Protein AF-0000000067795977 (afdb_homodimer)

InterPro domains:
  IPR000182 GNAT domain [PF13302] (12-158)
  IPR000182 GNAT domain [PS51186] (13-180)
  IPR016181 Acyl-CoA N-acyltransferase [SSF55729] (6-165)
  IPR051531 N-acetyltransferase [PTHR43792] (3-170)

Sequence (384 aa):
MTDIQPQIITDRLIIRPTNIDDYDDCCKLMGDADVMKYIGGEIVDPEHVWLKILHRKGHWDYFGYGCFTIRDKVTNEFYGEIGISHFKRPIAAPYSPQFVEASWTMAPSAQGKGIGKEALYGLVEWDEKHNITKSDWLAIIEPPNKRSSGLAQKVGFELVAENKKWNDITINLWVRKNPNKNKFESAAVAKLMTDIQPQIITDRLIIRPTNIDDYDDCCKLMGDADVMKYIGGEIVDPEHVWLKILHRKGHWDYFGYGCFTIRDKVTNEFYGEIGISHFKRPIAAPYSPQFVEASWTMAPSAQGKGIGKEALYGLVEWDEKHNITKSDWLAIIEPPNKRSSGLAQKVGFELVAENKKWNDITINLWVRKNPNKNKFESAAVAKL

pLDDT: mean 91.5, std 14.58, range [31.0, 98.88]

Organism: Yarrowia lipolytica (strain CLIB 122 / E 150) (NCBI:txid284591)

Structure (mmCIF, N/CA/C/O backbone):
data_AF-0000000067795977-model_v1
#
loop_
_entity.id
_entity.type
_entity.pdbx_description
1 polymer YALI0F11605p
#
loop_
_atom_site.group_PDB
_atom_site.id
_atom_site.type_symbol
_atom_site.label_atom_id
_atom_site.label_alt_id
_atom_site.label_comp_id
_atom_site.label_asym_id
_atom_site.label_entity_id
_atom_site.label_seq_id
_atom_site.pdbx_PDB_ins_code
_atom_site.Cartn_x
_atom_site.Cartn_y
_atom_site.Cartn_z
_atom_site.occupancy
_atom_site.B_iso_or_equiv
_atom_site.auth_seq_id
_atom_site.auth_comp_id
_atom_site.auth_asym_id
_atom_site.auth_atom_id
_atom_site.pdbx_PDB_model_num
ATOM 1 N N . MET A 1 1 ? -3.967 8.703 -20.688 1 31.08 1 MET A N 1
ATOM 2 C CA . MET A 1 1 ? -3.795 7.488 -21.484 1 31.08 1 MET A CA 1
ATOM 3 C C . MET A 1 1 ? -4.434 6.289 -20.781 1 31.08 1 MET A C 1
ATOM 5 O O . MET A 1 1 ? -4.168 6.039 -19.609 1 31.08 1 MET A O 1
ATOM 9 N N . THR A 1 2 ? -5.531 6 -21.078 1 39.94 2 THR A N 1
ATOM 10 C CA . THR A 1 2 ? -6.305 4.859 -20.594 1 39.94 2 THR A CA 1
ATOM 11 C C . THR A 1 2 ? -5.426 3.615 -20.5 1 39.94 2 THR A C 1
ATOM 13 O O . THR A 1 2 ? -5.102 2.994 -21.5 1 39.94 2 THR A O 1
ATOM 16 N N . ASP A 1 3 ? -4.293 3.68 -19.844 1 50.47 3 ASP A N 1
ATOM 17 C CA . ASP A 1 3 ? -3.258 2.66 -19.984 1 50.47 3 ASP A CA 1
ATOM 18 C C . ASP A 1 3 ? -3.855 1.257 -19.906 1 50.47 3 ASP A C 1
ATOM 20 O O . ASP A 1 3 ? -4.496 0.904 -18.906 1 50.47 3 ASP A O 1
ATOM 24 N N . ILE A 1 4 ? -4.207 0.842 -21.031 1 57 4 ILE A N 1
ATOM 25 C CA . ILE A 1 4 ? -4.727 -0.508 -21.219 1 57 4 ILE A CA 1
ATOM 26 C C . ILE A 1 4 ? -3.926 -1.489 -20.359 1 57 4 ILE A C 1
ATOM 28 O O . ILE A 1 4 ? -2.709 -1.61 -20.531 1 57 4 ILE A O 1
ATOM 32 N N . GLN A 1 5 ? -4.406 -1.75 -19.219 1 74.19 5 GLN A N 1
ATOM 33 C CA . GLN A 1 5 ? -3.785 -2.764 -18.375 1 74.19 5 GLN A CA 1
ATOM 34 C C . GLN A 1 5 ? -3.805 -4.133 -19.047 1 74.19 5 GLN A C 1
ATOM 36 O O . GLN A 1 5 ? -4.762 -4.473 -19.75 1 74.19 5 GLN A O 1
ATOM 41 N N . PRO A 1 6 ? -2.711 -4.773 -19.031 1 86 6 PRO A N 1
ATOM 42 C CA . PRO A 1 6 ? -2.65 -6.082 -19.688 1 86 6 PRO A CA 1
ATOM 43 C C . PRO A 1 6 ? -3.725 -7.043 -19.172 1 86 6 PRO A C 1
ATOM 45 O O . PRO A 1 6 ? -4.211 -6.891 -18.047 1 86 6 PRO A O 1
ATOM 48 N N . GLN A 1 7 ? -4.215 -7.789 -20.078 1 93.31 7 GLN A N 1
ATOM 49 C CA . GLN A 1 7 ? -5.074 -8.922 -19.75 1 93.31 7 GLN A CA 1
ATOM 50 C C . GLN A 1 7 ? -4.465 -10.234 -20.234 1 93.31 7 GLN A C 1
ATOM 52 O O . GLN A 1 7 ? -4.086 -10.352 -21.406 1 93.31 7 GLN A O 1
ATOM 57 N N . ILE A 1 8 ? -4.254 -11.195 -19.344 1 97.56 8 ILE A N 1
ATOM 58 C CA . ILE A 1 8 ? -3.854 -12.562 -19.688 1 97.56 8 ILE A CA 1
ATOM 59 C C . ILE A 1 8 ? -5.094 -13.445 -19.828 1 97.56 8 ILE A C 1
ATOM 61 O O . ILE A 1 8 ? -5.867 -13.594 -18.875 1 97.56 8 ILE A O 1
ATOM 65 N N . ILE A 1 9 ? -5.281 -13.898 -21.031 1 97.81 9 ILE A N 1
ATOM 66 C CA . ILE A 1 9 ? -6.406 -14.789 -21.297 1 97.81 9 ILE A CA 1
ATOM 67 C C . ILE A 1 9 ? -5.902 -16.219 -21.469 1 97.81 9 ILE A C 1
ATOM 69 O O . ILE A 1 9 ? -5.016 -16.469 -22.297 1 97.81 9 ILE A O 1
ATOM 73 N N . THR A 1 10 ? -6.418 -17.125 -20.625 1 98.12 10 THR A N 1
ATOM 74 C CA . THR A 1 10 ? -6.129 -18.547 -20.766 1 98.12 10 THR A CA 1
ATOM 75 C C . THR A 1 10 ? -7.375 -19.312 -21.203 1 98.12 10 THR A C 1
ATOM 77 O O . THR A 1 10 ? -8.305 -18.734 -21.75 1 98.12 10 THR A O 1
ATOM 80 N N . ASP A 1 11 ? -7.285 -20.641 -21.109 1 98.06 11 ASP A N 1
ATOM 81 C CA . ASP A 1 11 ? -8.406 -21.453 -21.578 1 98.06 11 ASP A CA 1
ATOM 82 C C . ASP A 1 11 ? -9.68 -21.125 -20.797 1 98.06 11 ASP A C 1
ATOM 84 O O . ASP A 1 11 ? -10.742 -20.922 -21.406 1 98.06 11 ASP A O 1
ATOM 88 N N . ARG A 1 12 ? -9.523 -20.969 -19.438 1 98.5 12 ARG A N 1
ATOM 89 C CA . ARG A 1 12 ? -10.711 -20.781 -18.609 1 98.5 12 ARG A CA 1
ATOM 90 C C . ARG A 1 12 ? -10.695 -19.422 -17.938 1 98.5 12 ARG A C 1
ATOM 92 O O . ARG A 1 12 ? -11.703 -18.984 -17.375 1 98.5 12 ARG A O 1
ATOM 99 N N . LEU A 1 13 ? -9.617 -18.672 -18.062 1 98.75 13 LEU A N 1
ATOM 100 C CA . LEU A 1 13 ? -9.438 -17.594 -17.094 1 98.75 13 LEU A CA 1
ATOM 101 C C . LEU A 1 13 ? -9.203 -16.266 -17.781 1 98.75 13 LEU A C 1
ATOM 103 O O . LEU A 1 13 ? -8.617 -16.219 -18.875 1 98.75 13 LEU A O 1
ATOM 107 N N . ILE A 1 14 ? -9.695 -15.211 -17.188 1 98.44 14 ILE A N 1
ATOM 108 C CA . ILE A 1 14 ? -9.234 -13.836 -17.406 1 98.44 14 ILE A CA 1
ATOM 109 C C . ILE A 1 14 ? -8.414 -13.375 -16.203 1 98.44 14 ILE A C 1
ATOM 111 O O . ILE A 1 14 ? -8.891 -13.406 -15.062 1 98.44 14 ILE A O 1
ATOM 115 N N . ILE A 1 15 ? -7.211 -13.031 -16.422 1 98.62 15 ILE A N 1
ATOM 116 C CA . ILE A 1 15 ? -6.27 -12.555 -15.414 1 98.62 15 ILE A CA 1
ATOM 117 C C . ILE A 1 15 ? -5.891 -11.102 -15.711 1 98.62 15 ILE A C 1
ATOM 119 O O . ILE A 1 15 ? -5.273 -10.812 -16.734 1 98.62 15 ILE A O 1
ATOM 123 N N . ARG A 1 16 ? -6.289 -10.203 -14.844 1 98.12 16 ARG A N 1
ATOM 124 C CA . ARG A 1 16 ? -6.078 -8.781 -15.062 1 98.12 16 ARG A CA 1
ATOM 125 C C . ARG A 1 16 ? -5.602 -8.094 -13.789 1 98.12 16 ARG A C 1
ATOM 127 O O . ARG A 1 16 ? -5.773 -8.625 -12.688 1 98.12 16 ARG A O 1
ATOM 134 N N . PRO A 1 17 ? -4.973 -6.938 -13.93 1 98.25 17 PRO A N 1
ATOM 135 C CA . PRO A 1 17 ? -4.512 -6.23 -12.734 1 98.25 17 PRO A CA 1
ATOM 136 C C . PRO A 1 17 ? -5.629 -5.977 -11.727 1 98.25 17 PRO A C 1
ATOM 138 O O . PRO A 1 17 ? -6.754 -5.656 -12.117 1 98.25 17 PRO A O 1
ATOM 141 N N . THR A 1 18 ? -5.289 -6.152 -10.469 1 97.69 18 THR A N 1
ATOM 142 C CA . THR A 1 18 ? -6.227 -5.844 -9.398 1 97.69 18 THR A CA 1
ATOM 143 C C . THR A 1 18 ? -6.59 -4.363 -9.406 1 97.69 18 THR A C 1
ATOM 145 O O . THR A 1 18 ? -5.73 -3.508 -9.625 1 97.69 18 THR A O 1
ATOM 148 N N . ASN A 1 19 ? -7.82 -4.059 -9.141 1 95.81 19 ASN A N 1
ATOM 149 C CA . ASN A 1 19 ? -8.242 -2.668 -9 1 95.81 19 ASN A CA 1
ATOM 150 C C . ASN A 1 19 ? -9.258 -2.502 -7.871 1 95.81 19 ASN A C 1
ATOM 152 O O . ASN A 1 19 ? -9.602 -3.473 -7.195 1 95.81 19 ASN A O 1
ATOM 156 N N . ILE A 1 20 ? -9.688 -1.287 -7.641 1 95.19 20 ILE A N 1
ATOM 157 C CA . ILE A 1 20 ? -10.469 -0.953 -6.453 1 95.19 20 ILE A CA 1
ATOM 158 C C . ILE A 1 20 ? -11.82 -1.659 -6.504 1 95.19 20 ILE A C 1
ATOM 160 O O . ILE A 1 20 ? -12.422 -1.93 -5.465 1 95.19 20 ILE A O 1
ATOM 164 N N . ASP A 1 21 ? -12.32 -2.008 -7.688 1 96.25 21 ASP A N 1
ATOM 165 C CA . ASP A 1 21 ? -13.602 -2.695 -7.824 1 96.25 21 ASP A CA 1
ATOM 166 C C . ASP A 1 21 ? -13.508 -4.133 -7.32 1 96.25 21 ASP A C 1
ATOM 168 O O . ASP A 1 21 ? -14.531 -4.793 -7.117 1 96.25 21 ASP A O 1
ATOM 172 N N . ASP A 1 22 ? -12.352 -4.617 -7.078 1 97.94 22 ASP A N 1
ATOM 173 C CA . ASP A 1 22 ? -12.133 -5.98 -6.605 1 97.94 22 ASP A CA 1
ATOM 174 C C . ASP A 1 22 ? -12.141 -6.043 -5.082 1 97.94 22 ASP A C 1
ATOM 176 O O . ASP A 1 22 ? -11.953 -7.109 -4.496 1 97.94 22 ASP A O 1
ATOM 180 N N . TYR A 1 23 ? -12.406 -4.91 -4.469 1 98 23 TYR A N 1
ATOM 181 C CA . TYR A 1 23 ? -12.25 -4.762 -3.027 1 98 23 TYR A CA 1
ATOM 182 C C . TYR A 1 23 ? -13.062 -5.812 -2.279 1 98 23 TYR A C 1
ATOM 184 O O . TYR A 1 23 ? -12.531 -6.531 -1.43 1 98 23 TYR A O 1
ATOM 192 N N . ASP A 1 24 ? -14.273 -5.984 -2.537 1 98.31 24 ASP A N 1
ATOM 193 C CA . ASP A 1 24 ? -15.141 -6.91 -1.812 1 98.31 24 ASP A CA 1
ATOM 194 C C . ASP A 1 24 ? -14.672 -8.352 -1.992 1 98.31 24 ASP A C 1
ATOM 196 O O . ASP A 1 24 ? -14.68 -9.133 -1.041 1 98.31 24 ASP A O 1
ATOM 200 N N . ASP A 1 25 ? -14.32 -8.734 -3.215 1 98.75 25 ASP A N 1
ATOM 201 C CA . ASP A 1 25 ? -13.805 -10.07 -3.48 1 98.75 25 ASP A CA 1
ATOM 202 C C . ASP A 1 25 ? -12.523 -10.336 -2.699 1 98.75 25 ASP A C 1
ATOM 204 O O . ASP A 1 25 ? -12.344 -11.414 -2.131 1 98.75 25 ASP A O 1
ATOM 208 N N . CYS A 1 26 ? -11.695 -9.352 -2.674 1 98.69 26 CYS A N 1
ATOM 209 C CA . CYS A 1 26 ? -10.438 -9.477 -1.946 1 98.69 26 CYS A CA 1
ATOM 210 C C . CYS A 1 26 ? -10.68 -9.602 -0.448 1 98.69 26 CYS A C 1
ATOM 212 O O . CYS A 1 26 ? -10.008 -10.367 0.236 1 98.69 26 CYS A O 1
ATOM 214 N N . CYS A 1 27 ? -11.641 -8.852 0.047 1 98.56 27 CYS A N 1
ATOM 215 C CA . CYS A 1 27 ? -12 -8.961 1.457 1 98.56 27 CYS A CA 1
ATOM 216 C C . CYS A 1 27 ? -12.469 -10.375 1.793 1 98.56 27 CYS A C 1
ATOM 218 O O . CYS A 1 27 ? -12.086 -10.93 2.822 1 98.56 27 CYS A O 1
ATOM 220 N N . LYS A 1 28 ? -13.289 -10.891 0.949 1 98.69 28 LYS A N 1
ATOM 221 C CA . LYS A 1 28 ? -13.773 -12.25 1.165 1 98.69 28 LYS A CA 1
ATOM 222 C C . LYS A 1 28 ? -12.625 -13.25 1.149 1 98.69 28 LYS A C 1
ATOM 224 O O . LYS A 1 28 ? -12.547 -14.133 2.004 1 98.69 28 LYS A O 1
ATOM 229 N N . LEU A 1 29 ? -11.75 -13.156 0.243 1 98.75 29 LEU A N 1
ATOM 230 C CA . LEU A 1 29 ? -10.617 -14.062 0.083 1 98.75 29 LEU A CA 1
ATOM 231 C C . LEU A 1 29 ? -9.703 -14.008 1.3 1 98.75 29 LEU A C 1
ATOM 233 O O . LEU A 1 29 ? -9.43 -15.031 1.923 1 98.75 29 LEU A O 1
ATOM 237 N N . MET A 1 30 ? -9.312 -12.797 1.674 1 98.56 30 MET A N 1
ATOM 238 C CA . MET A 1 30 ? -8.305 -12.633 2.717 1 98.56 30 MET A CA 1
ATOM 239 C C . MET A 1 30 ? -8.945 -12.656 4.102 1 98.56 30 MET A C 1
ATOM 241 O O . MET A 1 30 ? -8.242 -12.68 5.113 1 98.56 30 MET A O 1
ATOM 245 N N . GLY A 1 31 ? -10.203 -12.602 4.07 1 98.38 31 GLY A N 1
ATOM 246 C CA . GLY A 1 31 ? -10.953 -12.742 5.309 1 98.38 31 GLY A CA 1
ATOM 247 C C . GLY A 1 31 ? -11.273 -14.188 5.645 1 98.38 31 GLY A C 1
ATOM 248 O O . GLY A 1 31 ? -11.867 -14.469 6.691 1 98.38 31 GLY A O 1
ATOM 249 N N . ASP A 1 32 ? -10.938 -15.148 4.848 1 98.38 32 ASP A N 1
ATOM 250 C CA . ASP A 1 32 ? -11.164 -16.578 5.055 1 98.38 32 ASP A CA 1
ATOM 251 C C . ASP A 1 32 ? -9.977 -17.219 5.773 1 98.38 32 ASP A C 1
ATOM 253 O O . ASP A 1 32 ? -8.898 -17.359 5.195 1 98.38 32 ASP A O 1
ATOM 257 N N . ALA A 1 33 ? -10.219 -17.672 6.996 1 97.88 33 ALA A N 1
ATOM 258 C CA . ALA A 1 33 ? -9.148 -18.188 7.848 1 97.88 33 ALA A CA 1
ATOM 259 C C . ALA A 1 33 ? -8.516 -19.438 7.234 1 97.88 33 ALA A C 1
ATOM 261 O O . ALA A 1 33 ? -7.316 -19.672 7.387 1 97.88 33 ALA A O 1
ATOM 262 N N . ASP A 1 34 ? -9.297 -20.219 6.602 1 97.38 34 ASP A N 1
ATOM 263 C CA . ASP A 1 34 ? -8.758 -21.422 5.977 1 97.38 34 ASP A CA 1
ATOM 264 C C . ASP A 1 34 ? -7.824 -21.078 4.82 1 97.38 34 ASP A C 1
ATOM 266 O O . ASP A 1 34 ? -6.789 -21.719 4.633 1 97.38 34 ASP A O 1
ATOM 270 N N . VAL A 1 35 ? -8.164 -20.109 4.055 1 97.88 35 VAL A N 1
ATOM 271 C CA . VAL A 1 35 ? -7.348 -19.656 2.932 1 97.88 35 VAL A CA 1
ATOM 272 C C . VAL A 1 35 ? -6.035 -19.062 3.449 1 97.88 35 VAL A C 1
ATOM 274 O O . VAL A 1 35 ? -4.969 -19.328 2.885 1 97.88 35 VAL A O 1
ATOM 277 N N . MET A 1 36 ? -6.121 -18.375 4.582 1 97.94 36 MET A N 1
ATOM 278 C CA . MET A 1 36 ? -4.98 -17.594 5.062 1 97.94 36 MET A CA 1
ATOM 279 C C . MET A 1 36 ? -4.121 -18.422 6.012 1 97.94 36 MET A C 1
ATOM 281 O O . MET A 1 36 ? -3.094 -17.953 6.496 1 97.94 36 MET A O 1
ATOM 285 N N . LYS A 1 37 ? -4.434 -19.609 6.242 1 96.5 37 LYS A N 1
ATOM 286 C CA . LYS A 1 37 ? -3.84 -20.453 7.281 1 96.5 37 LYS A CA 1
ATOM 287 C C . LYS A 1 37 ? -2.318 -20.453 7.176 1 96.5 37 LYS A C 1
ATOM 289 O O . LYS A 1 37 ? -1.619 -20.328 8.18 1 96.5 37 LYS A O 1
ATOM 294 N N . TYR A 1 38 ? -1.824 -20.609 5.992 1 95.19 38 TYR A N 1
ATOM 295 C CA . TYR A 1 38 ? -0.382 -20.688 5.793 1 95.19 38 TYR A CA 1
ATOM 296 C C . TYR A 1 38 ? 0.148 -19.422 5.117 1 95.19 38 TYR A C 1
ATOM 298 O O . TYR A 1 38 ? 1.27 -19.406 4.605 1 95.19 38 TYR A O 1
ATOM 306 N N . ILE A 1 39 ? -0.651 -18.422 4.941 1 94.06 39 ILE A N 1
ATOM 307 C CA . ILE A 1 39 ? -0.295 -17.125 4.395 1 94.06 39 ILE A CA 1
ATOM 308 C C . ILE A 1 39 ? -0.374 -16.062 5.488 1 94.06 39 ILE A C 1
ATOM 310 O O . ILE A 1 39 ? -1.362 -15.328 5.582 1 94.06 39 ILE A O 1
ATOM 314 N N . GLY A 1 40 ? 0.655 -15.984 6.281 1 88.12 40 GLY A N 1
ATOM 315 C CA . GLY A 1 40 ? 0.68 -15.078 7.418 1 88.12 40 GLY A CA 1
ATOM 316 C C . GLY A 1 40 ? -0.053 -15.617 8.633 1 88.12 40 GLY A C 1
ATOM 317 O O . GLY A 1 40 ? 0.163 -15.148 9.75 1 88.12 40 GLY A O 1
ATOM 318 N N . GLY A 1 41 ? -1.058 -16.594 8.508 1 91.56 41 GLY A N 1
ATOM 319 C CA . GLY A 1 41 ? -1.706 -17.312 9.594 1 91.56 41 GLY A CA 1
ATOM 320 C C . GLY A 1 41 ? -2.83 -16.516 10.234 1 91.56 41 GLY A C 1
ATOM 321 O O . GLY A 1 41 ? -3.359 -16.906 11.281 1 91.56 41 GLY A O 1
ATOM 322 N N . GLU A 1 42 ? -3.154 -15.375 9.758 1 94.25 42 GLU A N 1
ATOM 323 C CA . GLU A 1 42 ? -4.227 -14.508 10.242 1 94.25 42 GLU A CA 1
ATOM 324 C C . GLU A 1 42 ? -5.004 -13.891 9.086 1 94.25 42 GLU A C 1
ATOM 326 O O . GLU A 1 42 ? -4.434 -13.594 8.031 1 94.25 42 GLU A O 1
ATOM 331 N N . ILE A 1 43 ? -6.238 -13.742 9.359 1 97.38 43 ILE A N 1
ATOM 332 C CA . ILE A 1 43 ? -7.051 -13.07 8.352 1 97.38 43 ILE A CA 1
ATOM 333 C C . ILE A 1 43 ? -6.609 -11.617 8.227 1 97.38 43 ILE A C 1
ATOM 335 O O . ILE A 1 43 ? -5.977 -11.07 9.133 1 97.38 43 ILE A O 1
ATOM 339 N N . VAL A 1 44 ? -6.918 -11.07 7.125 1 97.31 44 VAL A N 1
ATOM 340 C CA . VAL A 1 44 ? -6.68 -9.648 6.898 1 97.31 44 VAL A CA 1
ATOM 341 C C . VAL A 1 44 ? -7.992 -8.875 7.016 1 97.31 44 VAL A C 1
ATOM 343 O O . VAL A 1 44 ? -8.977 -9.211 6.352 1 97.31 44 VAL A O 1
ATOM 346 N N . ASP A 1 45 ? -7.992 -7.855 7.863 1 95.44 45 ASP A N 1
ATOM 347 C CA . ASP A 1 45 ? -9.227 -7.094 8.023 1 95.44 45 ASP A CA 1
ATOM 348 C C . ASP A 1 45 ? -9.453 -6.156 6.844 1 95.44 45 ASP A C 1
ATOM 350 O O . ASP A 1 45 ? -8.523 -5.875 6.082 1 95.44 45 ASP A O 1
ATOM 354 N N . PRO A 1 46 ? -10.609 -5.68 6.691 1 95.69 46 PRO A N 1
ATOM 355 C CA . PRO A 1 46 ? -10.984 -4.898 5.512 1 95.69 46 PRO A CA 1
ATOM 356 C C . PRO A 1 46 ? -10.148 -3.635 5.348 1 95.69 46 PRO A C 1
ATOM 358 O O . PRO A 1 46 ? -9.844 -3.229 4.223 1 95.69 46 PRO A O 1
ATOM 361 N N . GLU A 1 47 ? -9.758 -2.951 6.387 1 94.31 47 GLU A N 1
ATOM 362 C CA . GLU A 1 47 ? -8.906 -1.767 6.305 1 94.31 47 GLU A CA 1
ATOM 363 C C . GLU A 1 47 ? -7.57 -2.094 5.645 1 94.31 47 GLU A C 1
ATOM 365 O O . GLU A 1 47 ? -7.109 -1.357 4.77 1 94.31 47 GLU A O 1
ATOM 370 N N . HIS A 1 48 ? -7.094 -3.221 6.055 1 96.06 48 HIS A N 1
ATOM 371 C CA . HIS A 1 48 ? -5.793 -3.613 5.523 1 96.06 48 HIS A CA 1
ATOM 372 C C . HIS A 1 48 ? -5.918 -4.152 4.102 1 96.06 48 HIS A C 1
ATOM 374 O O . HIS A 1 48 ? -5 -3.994 3.293 1 96.06 48 HIS A O 1
ATOM 380 N N . VAL A 1 49 ? -7.043 -4.762 3.777 1 97.94 49 VAL A N 1
ATOM 381 C CA . VAL A 1 49 ? -7.281 -5.172 2.398 1 97.94 49 VAL A CA 1
ATOM 382 C C . VAL A 1 49 ? -7.285 -3.947 1.486 1 97.94 49 VAL A C 1
ATOM 384 O O . VAL A 1 49 ? -6.719 -3.98 0.391 1 97.94 49 VAL A O 1
ATOM 387 N N . TRP A 1 50 ? -7.855 -2.9 1.944 1 97.25 50 TRP A N 1
ATOM 388 C CA . TRP A 1 50 ? -7.883 -1.649 1.194 1 97.25 50 TRP A CA 1
ATOM 389 C C . TRP A 1 50 ? -6.469 -1.156 0.905 1 97.25 50 TRP A C 1
ATOM 391 O O . TRP A 1 50 ? -6.133 -0.844 -0.24 1 97.25 50 TRP A O 1
ATOM 401 N N . LEU A 1 51 ? -5.656 -1.182 1.893 1 97.44 51 LEU A N 1
ATOM 402 C CA . LEU A 1 51 ? -4.277 -0.736 1.73 1 97.44 51 LEU A CA 1
ATOM 403 C C . LEU A 1 51 ? -3.523 -1.644 0.764 1 97.44 51 LEU A C 1
ATOM 405 O O . LEU A 1 51 ? -2.678 -1.176 -0.002 1 97.44 51 LEU A O 1
ATOM 409 N N . LYS A 1 52 ? -3.826 -2.91 0.823 1 98.12 52 LYS A N 1
ATOM 410 C CA . LYS A 1 52 ? -3.203 -3.85 -0.105 1 98.12 52 LYS A CA 1
ATOM 411 C C . LYS A 1 52 ? -3.584 -3.533 -1.548 1 98.12 52 LYS A C 1
ATOM 413 O O . LYS A 1 52 ? -2.73 -3.541 -2.438 1 98.12 52 LYS A O 1
ATOM 418 N N . ILE A 1 53 ? -4.785 -3.217 -1.752 1 98.12 53 ILE A N 1
ATOM 419 C CA . ILE A 1 53 ? -5.242 -2.887 -3.098 1 98.12 53 ILE A CA 1
ATOM 420 C C . ILE A 1 53 ? -4.535 -1.623 -3.584 1 98.12 53 ILE A C 1
ATOM 422 O O . ILE A 1 53 ? -4.117 -1.547 -4.742 1 98.12 53 ILE A O 1
ATOM 426 N N . LEU A 1 54 ? -4.379 -0.697 -2.695 1 97.88 54 LEU A N 1
ATOM 427 C CA . LEU A 1 54 ? -3.688 0.536 -3.057 1 97.88 54 LEU A CA 1
ATOM 428 C C . LEU A 1 54 ? -2.227 0.261 -3.402 1 97.88 54 LEU A C 1
ATOM 430 O O . LEU A 1 54 ? -1.707 0.794 -4.383 1 97.88 54 LEU A O 1
ATOM 434 N N . HIS A 1 55 ? -1.557 -0.537 -2.561 1 97.5 55 HIS A N 1
ATOM 435 C CA . HIS A 1 55 ? -0.15 -0.743 -2.885 1 97.5 55 HIS A CA 1
ATOM 436 C C . HIS A 1 55 ? 0.007 -1.586 -4.145 1 97.5 55 HIS A C 1
ATOM 438 O O . HIS A 1 55 ? 0.972 -1.416 -4.895 1 97.5 55 HIS A O 1
ATOM 444 N N . ARG A 1 56 ? -0.961 -2.428 -4.465 1 98 56 ARG A N 1
ATOM 445 C CA . ARG A 1 56 ? -0.923 -3.162 -5.727 1 98 56 ARG A CA 1
ATOM 446 C C . ARG A 1 56 ? -1.003 -2.211 -6.914 1 98 56 ARG A C 1
ATOM 448 O O . ARG A 1 56 ? -0.275 -2.373 -7.898 1 98 56 ARG A O 1
ATOM 455 N N . LYS A 1 57 ? -1.843 -1.224 -6.812 1 97.56 57 LYS A N 1
ATOM 456 C CA . LYS A 1 57 ? -1.937 -0.208 -7.855 1 97.56 57 LYS A CA 1
ATOM 457 C C . LYS A 1 57 ? -0.63 0.57 -7.984 1 97.56 57 LYS A C 1
ATOM 459 O O . LYS A 1 57 ? -0.151 0.809 -9.094 1 97.56 57 LYS A O 1
ATOM 464 N N . GLY A 1 58 ? -0.089 0.937 -6.887 1 97.38 58 GLY A N 1
ATOM 465 C CA . GLY A 1 58 ? 1.188 1.632 -6.918 1 97.38 58 GLY A CA 1
ATOM 466 C C . GLY A 1 58 ? 2.293 0.823 -7.57 1 97.38 58 GLY A C 1
ATOM 467 O O . GLY A 1 58 ? 3.096 1.362 -8.336 1 97.38 58 GLY A O 1
ATOM 468 N N . HIS A 1 59 ? 2.303 -0.404 -7.227 1 97.06 59 HIS A N 1
ATOM 469 C CA . HIS A 1 59 ? 3.314 -1.271 -7.82 1 97.06 59 HIS A CA 1
ATOM 470 C C . HIS A 1 59 ? 3.182 -1.318 -9.336 1 97.06 59 HIS A C 1
ATOM 472 O O . HIS A 1 59 ? 4.176 -1.189 -10.055 1 97.06 59 HIS A O 1
ATOM 478 N N . TRP A 1 60 ? 1.997 -1.53 -9.812 1 96.88 60 TRP A N 1
ATOM 479 C CA . TRP A 1 60 ? 1.752 -1.542 -11.258 1 96.88 60 TRP A CA 1
ATOM 480 C C . TRP A 1 60 ? 2.225 -0.243 -11.898 1 96.88 60 TRP A C 1
ATOM 482 O O . TRP A 1 60 ? 2.832 -0.26 -12.969 1 96.88 60 TRP A O 1
ATOM 492 N N . ASP A 1 61 ? 1.983 0.825 -11.266 1 94.81 61 ASP A N 1
ATOM 493 C CA . ASP A 1 61 ? 2.307 2.127 -11.844 1 94.81 61 ASP A CA 1
ATOM 494 C C . ASP A 1 61 ? 3.816 2.34 -11.906 1 94.81 61 ASP A C 1
ATOM 496 O O . ASP A 1 61 ? 4.324 2.945 -12.852 1 94.81 61 ASP A O 1
ATOM 500 N N . TYR A 1 62 ? 4.477 1.854 -10.945 1 94.94 62 TYR A N 1
ATOM 501 C CA . TYR A 1 62 ? 5.922 2.061 -10.898 1 94.94 62 TYR A CA 1
ATOM 502 C C . TYR A 1 62 ? 6.645 1.059 -11.797 1 94.94 62 TYR A C 1
ATOM 504 O O . TYR A 1 62 ? 7.66 1.386 -12.406 1 94.94 62 TYR A O 1
ATOM 512 N N . PHE A 1 63 ? 6.09 -0.169 -11.914 1 94.25 63 PHE A N 1
ATOM 513 C CA . PHE A 1 63 ? 6.941 -1.221 -12.453 1 94.25 63 PHE A CA 1
ATOM 514 C C . PHE A 1 63 ? 6.312 -1.85 -13.695 1 94.25 63 PHE A C 1
ATOM 516 O O . PHE A 1 63 ? 6.984 -2.562 -14.438 1 94.25 63 PHE A O 1
ATOM 523 N N . GLY A 1 64 ? 5.004 -1.687 -13.898 1 94.56 64 GLY A N 1
ATOM 524 C CA . GLY A 1 64 ? 4.336 -2.223 -15.078 1 94.56 64 GLY A CA 1
ATOM 525 C C . GLY A 1 64 ? 3.873 -3.656 -14.898 1 94.56 64 GLY A C 1
ATOM 526 O O . GLY A 1 64 ? 3.461 -4.305 -15.859 1 94.56 64 GLY A O 1
ATOM 527 N N . TYR A 1 65 ? 4.086 -4.199 -13.742 1 96.12 65 TYR A N 1
ATOM 528 C CA . TYR A 1 65 ? 3.582 -5.516 -13.359 1 96.12 65 TYR A CA 1
ATOM 529 C C . TYR A 1 65 ? 3.25 -5.559 -11.875 1 96.12 65 TYR A C 1
ATOM 531 O O . TYR A 1 65 ? 3.549 -4.617 -11.133 1 96.12 65 TYR A O 1
ATOM 539 N N . GLY A 1 66 ? 2.537 -6.586 -11.477 1 97.44 66 GLY A N 1
ATOM 540 C CA . GLY A 1 66 ? 2.123 -6.699 -10.086 1 97.44 66 GLY A CA 1
ATOM 541 C C . GLY A 1 66 ? 1.086 -7.781 -9.859 1 97.44 66 GLY A C 1
ATOM 542 O O . GLY A 1 66 ? 1.164 -8.859 -10.461 1 97.44 66 GLY A O 1
ATOM 543 N N . CYS A 1 67 ? 0.169 -7.469 -9.008 1 98.31 67 CYS A N 1
ATOM 544 C CA . CYS A 1 67 ? -0.856 -8.43 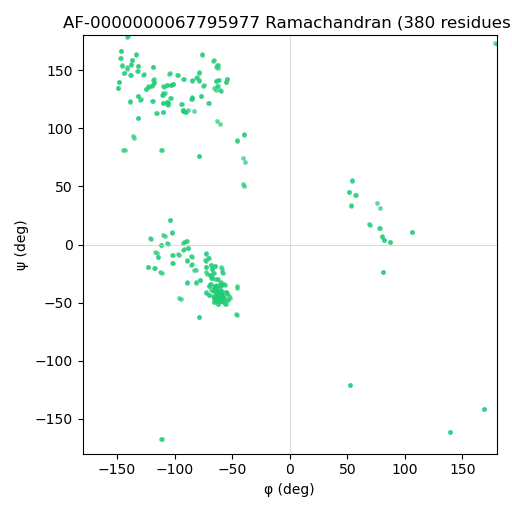-8.617 1 98.31 67 CYS A CA 1
ATOM 545 C C . CYS A 1 67 ? -2.014 -8.422 -9.609 1 98.31 67 CYS A C 1
ATOM 547 O O . CYS A 1 67 ? -2.438 -7.363 -10.07 1 98.31 67 CYS A O 1
ATOM 549 N N . PHE A 1 68 ? -2.506 -9.609 -9.859 1 98.62 68 PHE A N 1
ATOM 550 C CA . PHE A 1 68 ? -3.654 -9.836 -10.727 1 98.62 68 PHE A CA 1
ATOM 551 C C . PHE A 1 68 ? -4.793 -10.492 -9.953 1 98.62 68 PHE A C 1
ATOM 553 O O . PHE A 1 68 ? -4.559 -11.211 -8.977 1 98.62 68 PHE A O 1
ATOM 560 N N . THR A 1 69 ? -5.984 -10.234 -10.438 1 98.62 69 THR A N 1
ATOM 561 C CA . THR A 1 69 ? -7.117 -11.07 -10.047 1 98.62 69 THR A CA 1
ATOM 562 C C . THR A 1 69 ? -7.391 -12.133 -11.102 1 98.62 69 THR A C 1
ATOM 564 O O . THR A 1 69 ? -7.184 -11.898 -12.297 1 98.62 69 THR A O 1
ATOM 567 N N . ILE A 1 70 ? -7.816 -13.273 -10.656 1 98.88 70 ILE A N 1
ATOM 568 C CA . ILE A 1 70 ? -8.18 -14.391 -11.508 1 98.88 70 ILE A CA 1
ATOM 569 C C . ILE A 1 70 ? -9.695 -14.555 -11.531 1 98.88 70 ILE A C 1
ATOM 571 O O . ILE A 1 70 ? -10.328 -14.734 -10.484 1 98.88 70 ILE A O 1
ATOM 575 N N . ARG A 1 71 ? -10.227 -14.5 -12.719 1 98.75 71 ARG A N 1
ATOM 576 C CA . ARG A 1 71 ? -11.664 -14.711 -12.836 1 98.75 71 ARG A CA 1
ATOM 577 C C . ARG A 1 71 ? -11.984 -15.711 -13.938 1 98.75 71 ARG A C 1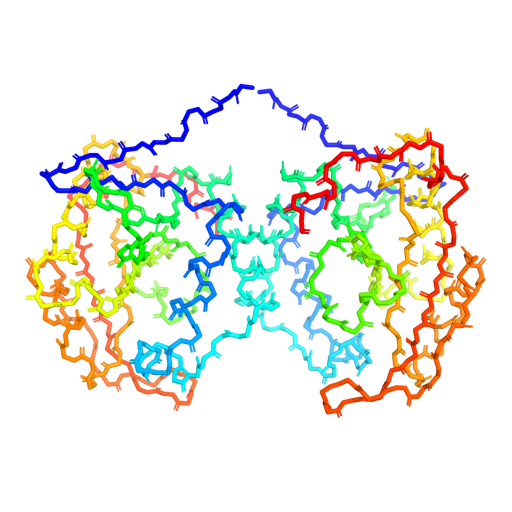
ATOM 579 O O . ARG A 1 71 ? -11.227 -15.852 -14.898 1 98.75 71 ARG A O 1
ATOM 586 N N . ASP A 1 72 ? -13.109 -16.344 -13.766 1 98.69 72 ASP A N 1
ATOM 587 C CA . ASP A 1 72 ? -13.641 -17.203 -14.812 1 98.69 72 ASP A CA 1
ATOM 588 C C . ASP A 1 72 ? -14 -16.406 -16.062 1 98.69 72 ASP A C 1
ATOM 590 O O . ASP A 1 72 ? -14.68 -15.375 -15.961 1 98.69 72 ASP A O 1
ATOM 594 N N . LYS A 1 73 ? -13.578 -16.906 -17.156 1 96.88 73 LYS A N 1
ATOM 595 C CA . LYS A 1 73 ? -13.734 -16.141 -18.391 1 96.88 73 LYS A CA 1
ATOM 596 C C . LYS A 1 73 ? -15.203 -16.094 -18.828 1 96.88 73 LYS A C 1
ATOM 598 O O . LYS A 1 73 ? -15.609 -15.195 -19.562 1 96.88 73 LYS A O 1
ATOM 603 N N . VAL A 1 74 ? -15.969 -17.062 -18.438 1 97.5 74 VAL A N 1
ATOM 604 C CA . VAL A 1 74 ? -17.359 -17.172 -18.875 1 97.5 74 VAL A CA 1
ATOM 605 C C . VAL A 1 74 ? -18.281 -16.516 -17.844 1 97.5 74 VAL A C 1
ATOM 607 O O . VAL A 1 74 ? -19.078 -15.648 -18.188 1 97.5 74 VAL A O 1
ATOM 610 N N . THR A 1 75 ? -18.141 -16.766 -16.531 1 98.06 75 THR A N 1
ATOM 611 C CA . THR A 1 75 ? -19.094 -16.344 -15.5 1 98.06 75 THR A CA 1
ATOM 612 C C . THR A 1 75 ? -18.578 -15.117 -14.766 1 98.06 75 THR A C 1
ATOM 614 O O . THR A 1 75 ? -19.328 -14.477 -14.016 1 98.06 75 THR A O 1
ATOM 617 N N . ASN A 1 76 ? -17.344 -14.812 -14.883 1 97.94 76 ASN A N 1
ATOM 618 C CA . ASN A 1 76 ? -16.672 -13.727 -14.172 1 97.94 76 ASN A CA 1
ATOM 619 C C . ASN A 1 76 ? -16.547 -14.023 -12.68 1 97.94 76 ASN A C 1
ATOM 621 O O . ASN A 1 76 ? -16.328 -13.117 -11.875 1 97.94 76 ASN A O 1
ATOM 625 N N . GLU A 1 77 ? -16.703 -15.25 -12.32 1 98.5 77 GLU A N 1
ATOM 626 C CA . GLU A 1 77 ? -16.5 -15.641 -10.922 1 98.5 77 GLU A CA 1
ATOM 627 C C . GLU A 1 77 ? -15.062 -15.383 -10.477 1 98.5 77 GLU A C 1
ATOM 629 O O . GLU A 1 77 ? -14.117 -15.68 -11.211 1 98.5 77 GLU A O 1
ATOM 634 N N . PHE A 1 78 ? -14.953 -14.836 -9.289 1 98.81 78 PHE A N 1
ATOM 635 C CA . PHE A 1 78 ? -13.641 -14.555 -8.711 1 98.81 78 PHE A CA 1
ATOM 636 C C . PHE A 1 78 ? -13 -15.836 -8.188 1 98.81 78 PHE A C 1
ATOM 638 O O . PHE A 1 78 ? -13.578 -16.531 -7.344 1 98.81 78 PHE A O 1
ATOM 645 N N . TYR A 1 79 ? -11.75 -16.094 -8.625 1 98.88 79 TYR A N 1
ATOM 646 C CA . TYR A 1 79 ? -11.086 -17.344 -8.266 1 98.88 79 TYR A CA 1
ATOM 647 C C . TYR A 1 79 ? -9.875 -17.078 -7.375 1 98.88 79 TYR A C 1
ATOM 649 O O . TYR A 1 79 ? -9.289 -18.016 -6.824 1 98.88 79 TYR A O 1
ATOM 657 N N . GLY A 1 80 ? -9.461 -15.82 -7.23 1 98.81 80 GLY A N 1
ATOM 658 C CA . GLY A 1 80 ? -8.32 -15.531 -6.379 1 98.81 80 GLY A CA 1
ATOM 659 C C . GLY A 1 80 ? -7.391 -14.484 -6.965 1 98.81 80 GLY A C 1
ATOM 660 O O . GLY A 1 80 ? -7.812 -13.648 -7.766 1 98.81 80 GLY A O 1
ATOM 661 N N . GLU A 1 81 ? -6.184 -14.492 -6.422 1 98.75 81 GLU A N 1
ATOM 662 C CA . GLU A 1 81 ? -5.164 -13.531 -6.832 1 98.75 81 GLU A CA 1
ATOM 663 C C . GLU A 1 81 ? -3.836 -14.227 -7.117 1 98.75 81 GLU A C 1
ATOM 665 O O . GLU A 1 81 ? -3.523 -15.258 -6.508 1 98.75 81 GLU A O 1
ATOM 670 N N . ILE A 1 82 ? -3.133 -13.633 -8.016 1 98.69 82 ILE A N 1
ATOM 671 C CA . ILE A 1 82 ? -1.777 -14.055 -8.352 1 98.69 82 ILE A CA 1
ATOM 672 C C . ILE A 1 82 ? -0.931 -12.836 -8.719 1 98.69 82 ILE A C 1
ATOM 674 O O . ILE A 1 82 ? -1.465 -11.805 -9.117 1 98.69 82 ILE A O 1
ATOM 678 N N . GLY A 1 83 ? 0.41 -12.977 -8.523 1 98 83 GLY A N 1
ATOM 679 C CA . GLY A 1 83 ? 1.178 -11.82 -8.953 1 98 83 GLY A CA 1
ATOM 680 C C . GLY A 1 83 ? 2.666 -11.961 -8.703 1 98 83 GLY A C 1
ATOM 681 O O . GLY A 1 83 ? 3.113 -12.969 -8.141 1 98 83 GLY A O 1
ATOM 682 N N . ILE A 1 84 ? 3.408 -11.008 -9.203 1 97.31 84 ILE A N 1
ATOM 683 C CA . ILE A 1 84 ? 4.844 -10.828 -9.023 1 97.31 84 ILE A CA 1
ATOM 684 C C . ILE A 1 84 ? 5.129 -9.391 -8.586 1 97.31 84 ILE A C 1
ATOM 686 O O . ILE A 1 84 ? 4.672 -8.438 -9.219 1 97.31 84 ILE A O 1
ATOM 690 N N . SER A 1 85 ? 5.809 -9.281 -7.465 1 96.75 85 SER A N 1
ATOM 691 C CA . SER A 1 85 ? 6.008 -7.949 -6.898 1 96.75 85 SER A CA 1
ATOM 692 C C . SER A 1 85 ? 7.355 -7.848 -6.184 1 96.75 85 SER A C 1
ATOM 694 O O . SER A 1 85 ? 7.953 -8.867 -5.836 1 96.75 85 SER A O 1
ATOM 696 N N . HIS A 1 86 ? 7.77 -6.598 -6.023 1 94.38 86 HIS A N 1
ATOM 697 C CA . HIS A 1 86 ? 8.914 -6.266 -5.188 1 94.38 86 HIS A CA 1
ATOM 698 C C . HIS A 1 86 ? 8.484 -5.938 -3.764 1 94.38 86 HIS A C 1
ATOM 700 O O . HIS A 1 86 ? 7.785 -4.945 -3.533 1 94.38 86 HIS A O 1
ATOM 706 N N . PHE A 1 87 ? 8.945 -6.797 -2.799 1 93.94 87 PHE A N 1
ATOM 707 C CA . PHE A 1 87 ? 8.539 -6.562 -1.421 1 93.94 87 PHE A CA 1
ATOM 708 C C . PHE A 1 87 ? 9.719 -6.121 -0.57 1 93.94 87 PHE A C 1
ATOM 710 O O . PHE A 1 87 ? 9.578 -5.875 0.628 1 93.94 87 PHE A O 1
ATOM 717 N N . LYS A 1 88 ? 10.883 -6.031 -1.16 1 90.88 88 LYS A N 1
ATOM 718 C CA . LYS A 1 88 ? 12.109 -5.613 -0.486 1 90.88 88 LYS A CA 1
ATOM 719 C C . LYS A 1 88 ? 12.336 -6.418 0.792 1 90.88 88 LYS A C 1
ATOM 721 O O . LYS A 1 88 ? 12.633 -5.852 1.844 1 90.88 88 LYS A O 1
ATOM 726 N N . ARG A 1 89 ? 12.148 -7.648 0.644 1 90.31 89 ARG A N 1
ATOM 727 C CA . ARG A 1 89 ? 12.367 -8.539 1.777 1 90.31 89 ARG A CA 1
ATOM 728 C C . ARG A 1 89 ? 13.836 -8.938 1.884 1 90.31 89 ARG A C 1
ATOM 730 O O . ARG A 1 89 ? 14.391 -9.531 0.958 1 90.31 89 ARG A O 1
ATOM 737 N N . PRO A 1 90 ? 14.367 -8.711 3.037 1 86.81 90 PRO A N 1
ATOM 738 C CA . PRO A 1 90 ? 15.781 -9.055 3.184 1 86.81 90 PRO A CA 1
ATOM 739 C C . PRO A 1 90 ? 16.062 -10.539 2.936 1 86.81 90 PRO A C 1
ATOM 741 O O . PRO A 1 90 ? 17.094 -10.891 2.369 1 86.81 90 PRO A O 1
ATOM 744 N N . ILE A 1 91 ? 15.172 -11.391 3.252 1 87 91 ILE A N 1
ATOM 745 C CA . ILE A 1 91 ? 15.375 -12.828 3.145 1 87 91 ILE A CA 1
ATOM 746 C C . ILE A 1 91 ? 15.492 -13.227 1.676 1 87 91 ILE A C 1
ATOM 748 O O . ILE A 1 91 ? 16.016 -14.305 1.356 1 87 91 ILE A O 1
ATOM 752 N N . ALA A 1 92 ? 14.977 -12.375 0.747 1 85.31 92 ALA A N 1
ATOM 753 C CA . ALA A 1 92 ? 14.961 -12.672 -0.684 1 85.31 92 ALA A CA 1
ATOM 754 C C . ALA A 1 92 ? 16.281 -12.281 -1.343 1 85.31 92 ALA A C 1
ATOM 756 O O . ALA A 1 92 ? 16.609 -12.766 -2.428 1 85.31 92 ALA A O 1
ATOM 757 N N . ALA A 1 93 ? 17.047 -11.492 -0.712 1 83 93 ALA A N 1
ATOM 758 C CA . ALA A 1 93 ? 18.172 -10.797 -1.319 1 83 93 ALA A CA 1
ATOM 759 C C . ALA A 1 93 ? 19.172 -11.789 -1.919 1 83 93 ALA A C 1
ATOM 761 O O . ALA A 1 93 ? 19.609 -11.617 -3.057 1 83 93 ALA A O 1
ATOM 762 N N . PRO A 1 94 ? 19.453 -12.867 -1.31 1 84.88 94 PRO A N 1
ATOM 763 C CA . PRO A 1 94 ? 20.438 -13.789 -1.868 1 84.88 94 PRO A CA 1
ATOM 764 C C . PRO A 1 94 ? 19.922 -14.539 -3.096 1 84.88 94 PRO A C 1
ATOM 766 O O . PRO A 1 94 ? 20.719 -15.07 -3.877 1 84.88 94 PRO A O 1
ATOM 769 N N . TYR A 1 95 ? 18.672 -14.578 -3.248 1 83.06 95 TYR A N 1
ATOM 770 C CA . TYR A 1 95 ? 18.094 -15.477 -4.238 1 83.06 95 TYR A CA 1
ATOM 771 C C . TYR A 1 95 ? 17.453 -14.695 -5.383 1 83.06 95 TYR A C 1
ATOM 773 O O . TYR A 1 95 ? 17.25 -15.227 -6.477 1 83.06 95 TYR A O 1
ATOM 781 N N . SER A 1 96 ? 17.109 -13.555 -5.137 1 80.19 96 SER A N 1
ATOM 782 C CA . SER A 1 96 ? 16.5 -12.633 -6.094 1 80.19 96 SER A CA 1
ATOM 783 C C . SER A 1 96 ? 16.953 -11.195 -5.84 1 80.19 96 SER A C 1
ATOM 785 O O . SER A 1 96 ? 16.219 -10.414 -5.234 1 80.19 96 SER A O 1
ATOM 787 N N . PRO A 1 97 ? 18.078 -10.93 -6.336 1 76.19 97 PRO A N 1
ATOM 788 C CA . PRO A 1 97 ? 18.641 -9.625 -6.004 1 76.19 97 PRO A CA 1
ATOM 789 C C . PRO A 1 97 ? 17.734 -8.469 -6.441 1 76.19 97 PRO A C 1
ATOM 791 O O . PRO A 1 97 ? 17.797 -7.383 -5.855 1 76.19 97 PRO A O 1
ATOM 794 N N . GLN A 1 98 ? 16.875 -8.859 -7.402 1 81.31 98 GLN A N 1
ATOM 795 C CA . GLN A 1 98 ? 15.945 -7.82 -7.82 1 81.31 98 GLN A CA 1
ATOM 796 C C . GLN A 1 98 ? 14.672 -7.84 -6.973 1 81.31 98 GLN A C 1
ATOM 798 O O . GLN A 1 98 ? 13.828 -6.957 -7.098 1 81.31 98 GLN A O 1
ATOM 803 N N . PHE A 1 99 ? 14.469 -8.906 -6.238 1 82.88 99 PHE A N 1
ATOM 804 C CA . PHE A 1 99 ? 13.43 -8.992 -5.223 1 82.88 99 PHE A CA 1
ATOM 805 C C . PHE A 1 99 ? 12.07 -9.234 -5.863 1 82.88 99 PHE A C 1
ATOM 807 O O . PHE A 1 99 ? 11.047 -8.781 -5.348 1 82.88 99 PHE A O 1
ATOM 814 N N . VAL A 1 100 ? 12.055 -9.938 -6.992 1 93.69 100 VAL A N 1
ATOM 815 C CA . VAL A 1 100 ? 10.758 -10.25 -7.57 1 93.69 100 VAL A CA 1
ATOM 816 C C . VAL A 1 100 ? 10.172 -11.484 -6.883 1 93.69 100 VAL A C 1
ATOM 818 O O . VAL A 1 100 ? 10.719 -12.578 -6.992 1 93.69 100 VAL A O 1
ATOM 821 N N . GLU A 1 101 ? 9.102 -11.312 -6.211 1 96.94 101 GLU A N 1
ATOM 822 C CA . GLU A 1 101 ? 8.422 -12.383 -5.484 1 96.94 101 GLU A CA 1
ATOM 823 C C . GLU A 1 101 ? 7.098 -12.75 -6.148 1 96.94 101 GLU A C 1
ATOM 825 O O . GLU A 1 101 ? 6.316 -11.867 -6.508 1 96.94 101 GLU A O 1
ATOM 830 N N . ALA A 1 102 ? 6.926 -14.023 -6.359 1 97.75 102 ALA A N 1
ATOM 831 C CA . ALA A 1 102 ? 5.652 -14.539 -6.859 1 97.75 102 ALA A CA 1
ATOM 832 C C . ALA A 1 102 ? 4.734 -14.945 -5.707 1 97.75 102 ALA A C 1
ATOM 834 O O . ALA A 1 102 ? 5.188 -15.516 -4.715 1 97.75 102 ALA A O 1
ATOM 835 N N . SER A 1 103 ? 3.5 -14.688 -5.875 1 98.06 103 SER A N 1
ATOM 836 C CA . SER A 1 103 ? 2.486 -15.055 -4.891 1 98.06 103 SER A CA 1
ATOM 837 C C . SER A 1 103 ? 1.188 -15.477 -5.566 1 98.06 103 SER A C 1
ATOM 839 O O . SER A 1 103 ? 0.854 -14.992 -6.648 1 98.06 103 SER A O 1
ATOM 841 N N . TRP A 1 104 ? 0.538 -16.391 -4.898 1 98.62 104 TRP A N 1
ATOM 842 C CA . TRP A 1 104 ? -0.773 -16.828 -5.359 1 98.62 104 TRP A CA 1
ATOM 843 C C . TRP A 1 104 ? -1.656 -17.234 -4.188 1 98.62 104 TRP A C 1
ATOM 845 O O . TRP A 1 104 ? -1.172 -17.797 -3.203 1 98.62 104 TRP A O 1
ATOM 855 N N . THR A 1 105 ? -2.898 -16.891 -4.238 1 98.62 105 THR A N 1
ATOM 856 C CA . THR A 1 105 ? -3.947 -17.219 -3.281 1 98.62 105 THR A CA 1
ATOM 857 C C . THR A 1 105 ? -5.246 -17.578 -4 1 98.62 105 THR A C 1
ATOM 859 O O . THR A 1 105 ? -5.754 -16.781 -4.797 1 98.62 105 THR A O 1
ATOM 862 N N . MET A 1 106 ? -5.762 -18.75 -3.736 1 98.5 106 MET A N 1
ATOM 863 C CA . MET A 1 106 ? -6.941 -19.219 -4.445 1 98.5 106 MET A CA 1
ATOM 864 C C . MET A 1 106 ? -8.156 -19.25 -3.521 1 98.5 106 MET A C 1
ATOM 866 O O . MET A 1 106 ? -8.047 -19.672 -2.367 1 98.5 106 MET A O 1
ATOM 870 N N . ALA A 1 107 ? -9.258 -18.781 -4.055 1 98.56 107 ALA A N 1
ATOM 871 C CA . ALA A 1 107 ? -10.523 -18.953 -3.348 1 98.56 107 ALA A CA 1
ATOM 872 C C . ALA A 1 107 ? -10.875 -20.438 -3.213 1 98.56 107 ALA A C 1
ATOM 874 O O . ALA A 1 107 ? -10.484 -21.25 -4.051 1 98.56 107 ALA A O 1
ATOM 875 N N . PRO A 1 108 ? -11.664 -20.734 -2.193 1 97.81 108 PRO A N 1
ATOM 876 C CA . PRO A 1 108 ? -12.039 -22.125 -2.002 1 97.81 108 PRO A CA 1
ATOM 877 C C . PRO A 1 108 ? -12.711 -22.734 -3.229 1 97.81 108 PRO A C 1
ATOM 879 O O . PRO A 1 108 ? -12.445 -23.891 -3.584 1 97.81 108 PRO A O 1
ATOM 882 N N . SER A 1 109 ? -13.461 -22 -3.928 1 97.25 109 SER A N 1
ATOM 883 C CA . SER A 1 109 ? -14.211 -22.484 -5.082 1 97.25 109 SER A CA 1
ATOM 884 C C . SER A 1 109 ? -13.273 -22.844 -6.23 1 97.25 109 SER A C 1
ATOM 886 O O . SER A 1 109 ? -13.672 -23.562 -7.156 1 97.25 109 SER A O 1
ATOM 888 N N . ALA A 1 110 ? -12.078 -22.375 -6.188 1 98 110 ALA A N 1
ATOM 889 C CA . ALA A 1 110 ? -11.133 -22.594 -7.277 1 98 110 ALA A CA 1
ATOM 890 C C . ALA A 1 110 ? -10.141 -23.703 -6.93 1 98 110 ALA A C 1
ATOM 892 O O . ALA A 1 110 ? -9.375 -24.156 -7.785 1 98 110 ALA A O 1
ATOM 893 N N . GLN A 1 111 ? -10.109 -24.188 -5.723 1 96.81 111 GLN A N 1
ATOM 894 C CA . GLN A 1 111 ? -9.094 -25.125 -5.258 1 96.81 111 GLN A CA 1
ATOM 895 C C . GLN A 1 111 ? -9.391 -26.531 -5.742 1 96.81 111 GLN A C 1
ATOM 897 O O . GLN A 1 111 ? -10.547 -26.953 -5.789 1 96.81 111 GLN A O 1
ATOM 902 N N . GLY A 1 112 ? -8.305 -27.219 -6.098 1 95.38 112 GLY A N 1
ATOM 903 C CA . GLY A 1 112 ? -8.43 -28.609 -6.496 1 95.38 112 GLY A CA 1
ATOM 904 C C . GLY A 1 112 ? -8.953 -28.781 -7.91 1 95.38 112 GLY A C 1
ATOM 905 O O . GLY A 1 112 ? -9.367 -29.875 -8.297 1 95.38 112 GLY A O 1
ATOM 906 N N . LYS A 1 113 ? -8.953 -27.719 -8.711 1 97.06 113 LYS A N 1
ATOM 907 C CA . LYS A 1 113 ? -9.523 -27.766 -10.055 1 97.06 113 LYS A CA 1
ATOM 908 C C . LYS A 1 113 ? -8.469 -27.406 -11.102 1 97.06 113 LYS A C 1
ATOM 910 O O . LYS A 1 113 ? -8.805 -27.156 -12.266 1 97.06 113 LYS A O 1
ATOM 915 N N . GLY A 1 114 ? -7.262 -27.234 -10.695 1 97.75 114 GLY A N 1
ATOM 916 C CA . GLY A 1 114 ? -6.191 -26.906 -11.625 1 97.75 114 GLY A CA 1
ATOM 917 C C . GLY A 1 114 ? -6.156 -25.438 -12 1 97.75 114 GLY A C 1
ATOM 918 O O . GLY A 1 114 ? -5.402 -25.031 -12.891 1 97.75 114 GLY A O 1
ATOM 919 N N . ILE A 1 115 ? -6.957 -24.672 -11.375 1 98.56 115 ILE A N 1
ATOM 920 C CA . ILE A 1 115 ? -7.07 -23.25 -11.688 1 98.56 115 ILE A CA 1
ATOM 921 C C . ILE A 1 115 ? -5.77 -22.531 -11.32 1 98.56 115 ILE A C 1
ATOM 923 O O . ILE A 1 115 ? -5.266 -21.719 -12.094 1 98.56 115 ILE A O 1
ATOM 927 N N . GLY A 1 116 ? -5.207 -22.828 -10.156 1 98.44 116 GLY A N 1
ATOM 928 C CA . GLY A 1 116 ? -3.938 -22.25 -9.75 1 98.44 116 GLY A CA 1
ATOM 929 C C . GLY A 1 116 ? -2.814 -22.516 -10.734 1 98.44 116 GLY A C 1
ATOM 930 O O . GLY A 1 116 ? -2.061 -21.609 -11.086 1 98.44 116 GLY A O 1
ATOM 931 N N . LYS A 1 117 ? -2.75 -23.734 -11.141 1 98.56 117 LYS A N 1
ATOM 932 C CA . LYS A 1 117 ? -1.723 -24.109 -12.109 1 98.56 117 LYS A CA 1
ATOM 933 C C . LYS A 1 117 ? -1.901 -23.359 -13.422 1 98.56 117 LYS A C 1
ATOM 935 O O . LYS A 1 117 ? -0.938 -22.812 -13.977 1 98.56 117 LYS A O 1
ATOM 940 N N . GLU A 1 118 ? -3.113 -23.359 -13.93 1 98.75 118 GLU A N 1
ATOM 941 C CA . GLU A 1 118 ? -3.416 -22.656 -15.172 1 98.75 118 GLU A CA 1
ATOM 942 C C . GLU A 1 118 ? -3.074 -21.172 -15.062 1 98.75 118 GLU A C 1
ATOM 944 O O . GLU A 1 118 ? -2.461 -20.594 -15.969 1 98.75 118 GLU A O 1
ATOM 949 N N . ALA A 1 119 ? -3.43 -20.562 -13.961 1 98.75 119 ALA A N 1
ATOM 950 C CA . ALA A 1 119 ? -3.184 -19.125 -13.75 1 98.75 119 ALA A CA 1
ATOM 951 C C . ALA A 1 119 ? -1.689 -18.844 -13.68 1 98.75 119 ALA A C 1
ATOM 953 O O . ALA A 1 119 ? -1.2 -17.906 -14.32 1 98.75 119 ALA A O 1
ATOM 954 N N . LEU A 1 120 ? -0.983 -19.594 -12.875 1 98.69 120 LEU A N 1
ATOM 955 C CA . LEU A 1 120 ? 0.443 -19.359 -12.68 1 98.69 120 LEU A CA 1
ATOM 956 C C . LEU A 1 120 ? 1.211 -19.594 -13.977 1 98.69 120 LEU A C 1
ATOM 958 O O . LEU A 1 120 ? 2.135 -18.844 -14.305 1 98.69 120 LEU A O 1
ATOM 962 N N . TYR A 1 121 ? 0.868 -20.547 -14.75 1 98 121 TYR A N 1
ATOM 963 C CA . TYR A 1 121 ? 1.479 -20.75 -16.062 1 98 121 TYR A CA 1
ATOM 964 C C . TYR A 1 121 ? 1.204 -19.578 -16.984 1 98 121 TYR A C 1
ATOM 966 O O . TYR A 1 121 ? 2.09 -19.125 -17.719 1 98 121 TYR A O 1
ATOM 974 N N . GLY A 1 122 ? -0.07 -19.188 -16.984 1 98.25 122 GLY A N 1
ATOM 975 C CA . GLY A 1 122 ? -0.396 -18.016 -17.781 1 98.25 122 GLY A CA 1
ATOM 976 C C . GLY A 1 122 ? 0.453 -16.812 -17.422 1 98.25 122 GLY A C 1
ATOM 977 O O . GLY A 1 122 ? 0.898 -16.078 -18.312 1 98.25 122 GLY A O 1
ATOM 978 N N . LEU A 1 123 ? 0.663 -16.609 -16.156 1 98.38 123 LEU A N 1
ATOM 979 C CA . LEU A 1 123 ? 1.477 -15.484 -15.688 1 98.38 123 LEU A CA 1
ATOM 980 C C . LEU A 1 123 ? 2.93 -15.656 -16.125 1 98.38 123 LEU A C 1
ATOM 982 O O . LEU A 1 123 ? 3.561 -14.695 -16.578 1 98.38 123 LEU A O 1
ATOM 986 N N . VAL A 1 124 ? 3.479 -16.812 -15.969 1 97.56 124 VAL A N 1
ATOM 987 C CA . VAL A 1 124 ? 4.848 -17.125 -16.375 1 97.56 124 VAL A CA 1
ATOM 988 C C . VAL A 1 124 ? 5.02 -16.859 -17.859 1 97.56 124 VAL A C 1
ATOM 990 O O . VAL A 1 124 ? 5.973 -16.188 -18.281 1 97.56 124 VAL A O 1
ATOM 993 N N . GLU A 1 125 ? 4.113 -17.344 -18.625 1 97.06 125 GLU A N 1
ATOM 994 C CA . GLU A 1 125 ? 4.184 -17.156 -20.078 1 97.06 125 GLU A CA 1
ATOM 995 C C . GLU A 1 125 ? 4.133 -15.672 -20.438 1 97.06 125 GLU A C 1
ATOM 997 O O . GLU A 1 125 ? 4.883 -15.211 -21.312 1 97.06 125 GLU A O 1
ATOM 1002 N N . TRP A 1 126 ? 3.254 -15.016 -19.828 1 97.19 126 TRP A N 1
ATOM 1003 C CA . TRP A 1 126 ? 3.129 -13.586 -20.078 1 97.19 126 TRP A CA 1
ATOM 1004 C C . TRP A 1 126 ? 4.434 -12.859 -19.766 1 97.19 126 TRP A C 1
ATOM 1006 O O . TRP A 1 126 ? 4.898 -12.039 -20.547 1 97.19 126 TRP A O 1
ATOM 1016 N N . ASP A 1 127 ? 4.992 -13.117 -18.609 1 96 127 ASP A N 1
ATOM 1017 C CA . ASP A 1 127 ? 6.238 -12.492 -18.172 1 96 127 ASP A CA 1
ATOM 1018 C C . ASP A 1 127 ? 7.371 -12.789 -19.156 1 96 127 ASP A C 1
ATOM 1020 O O . ASP A 1 127 ? 8.062 -11.867 -19.609 1 96 127 ASP A O 1
ATOM 1024 N N . GLU A 1 128 ? 7.516 -14.031 -19.516 1 94.81 128 GLU A N 1
ATOM 1025 C CA . GLU A 1 128 ? 8.625 -14.453 -20.359 1 94.81 128 GLU A CA 1
ATOM 1026 C C . GLU A 1 128 ? 8.438 -13.984 -21.797 1 94.81 128 GLU A C 1
ATOM 1028 O O . GLU A 1 128 ? 9.391 -13.523 -22.438 1 94.81 128 GLU A O 1
ATOM 1033 N N . LYS A 1 129 ? 7.227 -14.086 -22.281 1 95.12 129 LYS A N 1
ATOM 1034 C CA . LYS A 1 129 ? 6.941 -13.695 -23.656 1 95.12 129 LYS A CA 1
ATOM 1035 C C . LYS A 1 129 ? 7.18 -12.203 -23.859 1 95.12 129 LYS A C 1
ATOM 1037 O O . LYS A 1 129 ? 7.656 -11.789 -24.922 1 95.12 129 LYS A O 1
ATOM 1042 N N . HIS A 1 130 ? 6.895 -11.414 -22.922 1 94.31 130 HIS A N 1
ATOM 1043 C CA . HIS A 1 130 ? 6.957 -9.961 -23.078 1 94.31 130 HIS A CA 1
ATOM 1044 C C . HIS A 1 130 ? 8.172 -9.375 -22.375 1 94.31 130 HIS A C 1
ATOM 1046 O O . HIS A 1 130 ? 8.328 -8.156 -22.312 1 94.31 130 HIS A O 1
ATOM 1052 N N . ASN A 1 131 ? 8.969 -10.195 -21.766 1 93 131 ASN A N 1
ATOM 1053 C CA . ASN A 1 131 ? 10.18 -9.773 -21.078 1 93 131 ASN A CA 1
ATOM 1054 C C . ASN A 1 131 ? 9.883 -8.68 -20.047 1 93 131 ASN A C 1
ATOM 1056 O O . ASN A 1 131 ? 10.531 -7.637 -20.047 1 93 131 ASN A O 1
ATOM 1060 N N . ILE A 1 132 ? 8.945 -9.062 -19.172 1 93.5 132 ILE A N 1
ATOM 1061 C CA . ILE A 1 132 ? 8.445 -8.062 -18.25 1 93.5 132 ILE A CA 1
ATOM 1062 C C . ILE A 1 132 ? 9.438 -7.867 -17.109 1 93.5 132 ILE A C 1
ATOM 1064 O O . ILE A 1 132 ? 10.031 -6.797 -16.969 1 93.5 132 ILE A O 1
ATOM 1068 N N . THR A 1 133 ? 9.711 -8.914 -16.297 1 92.69 133 THR A N 1
ATOM 1069 C CA . THR A 1 133 ? 10.531 -8.766 -15.102 1 92.69 133 THR A CA 1
ATOM 1070 C C . THR A 1 133 ? 12.008 -8.977 -15.43 1 92.69 133 THR A C 1
ATOM 1072 O O . THR A 1 133 ? 12.891 -8.469 -14.734 1 92.69 133 THR A O 1
ATOM 1075 N N . LYS A 1 134 ? 12.266 -9.828 -16.359 1 90.31 134 LYS A N 1
ATOM 1076 C CA . LYS A 1 134 ? 13.617 -10.219 -16.734 1 90.31 134 LYS A CA 1
ATOM 1077 C C . LYS A 1 134 ? 14.406 -10.695 -15.516 1 90.31 134 LYS A C 1
ATOM 1079 O O . LYS A 1 134 ? 15.609 -10.43 -15.414 1 90.31 134 LYS A O 1
ATOM 1084 N N . SER A 1 135 ? 13.75 -11.297 -14.617 1 91.31 135 SER A N 1
ATOM 1085 C CA . SER A 1 135 ? 14.32 -11.742 -13.352 1 91.31 135 SER A CA 1
ATOM 1086 C C . SER A 1 135 ? 13.758 -13.094 -12.938 1 91.31 135 SER A C 1
ATOM 1088 O O . SER A 1 135 ? 12.633 -13.445 -13.305 1 91.31 135 SER A O 1
ATOM 1090 N N . ASP A 1 136 ? 14.625 -13.797 -12.195 1 93.44 136 ASP A N 1
ATOM 1091 C CA . ASP A 1 136 ? 14.078 -14.969 -11.531 1 93.44 136 ASP A CA 1
ATOM 1092 C C . ASP A 1 136 ? 12.984 -14.586 -10.531 1 93.44 136 ASP A C 1
ATOM 1094 O O . ASP A 1 136 ? 12.961 -13.453 -10.039 1 93.44 136 ASP A O 1
ATOM 1098 N N . TRP A 1 137 ? 12.094 -15.539 -10.352 1 96 137 TRP A N 1
ATOM 1099 C CA . TRP A 1 137 ? 11.047 -15.352 -9.352 1 96 137 TRP A CA 1
ATOM 1100 C C . TRP A 1 137 ? 11.367 -16.109 -8.07 1 96 137 TRP A C 1
ATOM 1102 O O . TRP A 1 137 ? 11.852 -17.25 -8.125 1 96 137 TRP A O 1
ATOM 1112 N N . LEU A 1 138 ? 11.133 -15.492 -7.012 1 97 138 LEU A N 1
ATOM 1113 C CA . LEU A 1 138 ? 11.188 -16.141 -5.703 1 97 138 LEU A CA 1
ATOM 1114 C C . LEU A 1 138 ? 9.781 -16.359 -5.145 1 97 138 LEU A C 1
ATOM 1116 O O . LEU A 1 138 ? 8.922 -15.477 -5.258 1 97 138 LEU A O 1
ATOM 1120 N N . ALA A 1 139 ? 9.539 -17.516 -4.57 1 97.81 139 ALA A N 1
ATOM 1121 C CA . ALA A 1 139 ? 8.336 -17.781 -3.789 1 97.81 139 ALA A CA 1
ATOM 1122 C C . ALA A 1 139 ? 8.695 -18.234 -2.373 1 97.81 139 ALA A C 1
ATOM 1124 O O . ALA A 1 139 ? 9.617 -19.016 -2.176 1 97.81 139 ALA A O 1
ATOM 1125 N N . ILE A 1 140 ? 8.016 -17.719 -1.43 1 97.19 140 ILE A N 1
ATOM 1126 C CA . ILE A 1 140 ? 8.195 -18.016 -0.016 1 97.19 140 ILE A CA 1
ATOM 1127 C C . ILE A 1 140 ? 6.992 -18.812 0.497 1 97.19 140 ILE A C 1
ATOM 1129 O O . ILE A 1 140 ? 5.871 -18.297 0.535 1 97.19 140 ILE A O 1
ATOM 1133 N N . ILE A 1 141 ? 7.207 -20.109 0.901 1 98.25 141 ILE A N 1
ATOM 1134 C CA . ILE A 1 141 ? 6.09 -21 1.224 1 98.25 141 ILE A CA 1
ATOM 1135 C C . ILE A 1 141 ? 6.355 -21.703 2.557 1 98.25 141 ILE A C 1
ATOM 1137 O O . ILE A 1 141 ? 7.43 -22.25 2.77 1 98.25 141 ILE A O 1
ATOM 1141 N N . GLU A 1 142 ? 5.363 -21.609 3.475 1 97.88 142 GLU A N 1
ATOM 1142 C CA . GLU A 1 142 ? 5.48 -22.391 4.699 1 97.88 142 GLU A CA 1
ATOM 1143 C C . GLU A 1 142 ? 5.457 -23.891 4.391 1 97.88 142 GLU A C 1
ATOM 1145 O O . GLU A 1 142 ? 4.641 -24.359 3.592 1 97.88 142 GLU A O 1
ATOM 1150 N N . PRO A 1 143 ? 6.258 -24.641 5.078 1 97.25 143 PRO A N 1
ATOM 1151 C CA . PRO A 1 143 ? 6.422 -26.062 4.758 1 97.25 143 PRO A CA 1
ATOM 1152 C C . PRO A 1 143 ? 5.109 -26.844 4.84 1 97.25 143 PRO A C 1
ATOM 1154 O O . PRO A 1 143 ? 4.844 -27.703 3.992 1 97.25 143 PRO A O 1
ATOM 1157 N N . PRO A 1 144 ? 4.199 -26.562 5.711 1 97.31 144 PRO A N 1
ATOM 1158 C CA . PRO A 1 144 ? 2.969 -27.359 5.766 1 97.31 144 PRO A CA 1
ATOM 1159 C C . PRO A 1 144 ? 2.031 -27.062 4.594 1 97.31 144 PRO A C 1
ATOM 1161 O O . PRO A 1 144 ? 1.068 -27.812 4.375 1 97.31 144 PRO A O 1
ATOM 1164 N N . ASN A 1 145 ? 2.26 -26.031 3.891 1 97.62 145 ASN A N 1
ATOM 1165 C CA . ASN A 1 145 ? 1.412 -25.688 2.756 1 97.62 145 ASN A CA 1
ATOM 1166 C C . ASN A 1 145 ? 1.745 -26.531 1.529 1 97.62 145 ASN A C 1
ATOM 1168 O O . ASN A 1 145 ? 2.254 -26.016 0.533 1 97.62 145 ASN A O 1
ATOM 1172 N N . LYS A 1 146 ? 1.32 -27.703 1.559 1 97.25 146 LYS A N 1
ATOM 1173 C CA . LYS A 1 146 ? 1.678 -28.672 0.534 1 97.25 146 LYS A CA 1
ATOM 1174 C C . LYS A 1 146 ? 1.043 -28.312 -0.808 1 97.25 146 LYS A C 1
ATOM 1176 O O . LYS A 1 146 ? 1.624 -28.578 -1.863 1 97.25 146 LYS A O 1
ATOM 1181 N N . ARG A 1 147 ? -0.096 -27.766 -0.757 1 96.62 147 ARG A N 1
ATOM 1182 C CA . ARG A 1 147 ? -0.762 -27.359 -1.99 1 96.62 147 ARG A CA 1
ATOM 1183 C C . ARG A 1 147 ? 0.062 -26.312 -2.736 1 96.62 147 ARG A C 1
ATOM 1185 O O . ARG A 1 147 ? 0.261 -26.422 -3.949 1 96.62 147 ARG A O 1
ATOM 1192 N N . SER A 1 148 ? 0.547 -25.359 -2.049 1 98.25 148 SER A N 1
ATOM 1193 C CA . SER A 1 148 ? 1.333 -24.297 -2.67 1 98.25 148 SER A CA 1
ATOM 1194 C C . SER A 1 148 ? 2.686 -24.812 -3.146 1 98.25 148 SER A C 1
ATOM 1196 O O . SER A 1 148 ? 3.133 -24.484 -4.246 1 98.25 148 SER A O 1
ATOM 1198 N N . SER A 1 149 ? 3.338 -25.641 -2.287 1 98.19 149 SER A N 1
ATOM 1199 C CA . SER A 1 149 ? 4.621 -26.203 -2.689 1 98.19 149 SER A CA 1
ATOM 1200 C C . SER A 1 149 ? 4.473 -27.094 -3.918 1 98.19 149 SER A C 1
ATOM 1202 O O . SER A 1 149 ? 5.316 -27.078 -4.812 1 98.19 149 SER A O 1
ATOM 1204 N N . GLY A 1 150 ? 3.449 -27.891 -3.912 1 98 150 GLY A N 1
ATOM 1205 C CA . GLY A 1 150 ? 3.172 -28.719 -5.078 1 98 150 GLY A CA 1
ATOM 1206 C C . GLY A 1 150 ? 2.957 -27.906 -6.344 1 98 150 GLY A C 1
ATOM 1207 O O . GLY A 1 150 ? 3.471 -28.266 -7.406 1 98 150 GLY A O 1
ATOM 1208 N N . LEU A 1 151 ? 2.203 -26.859 -6.223 1 98.38 151 LEU A N 1
ATOM 1209 C CA . LEU A 1 151 ? 1.965 -25.953 -7.348 1 98.38 151 LEU A CA 1
ATOM 1210 C C . LEU A 1 151 ? 3.27 -25.344 -7.836 1 98.38 151 LEU A C 1
ATOM 1212 O O . LEU A 1 151 ? 3.527 -25.297 -9.039 1 98.38 151 LEU A O 1
ATOM 1216 N N . ALA A 1 152 ? 4.078 -24.844 -6.918 1 98.44 152 ALA A N 1
ATOM 1217 C CA . ALA A 1 152 ? 5.375 -24.266 -7.266 1 98.44 152 ALA A CA 1
ATOM 1218 C C . ALA A 1 152 ? 6.211 -25.25 -8.078 1 98.44 152 ALA A C 1
ATOM 1220 O O . ALA A 1 152 ? 6.742 -24.906 -9.133 1 98.44 152 ALA A O 1
ATOM 1221 N N . GLN A 1 153 ? 6.277 -26.422 -7.613 1 97.94 153 GLN A N 1
ATOM 1222 C CA . GLN A 1 153 ? 7.051 -27.453 -8.289 1 97.94 153 GLN A CA 1
ATOM 1223 C C . GLN A 1 153 ? 6.512 -27.719 -9.695 1 97.94 153 GLN A C 1
ATOM 1225 O O . GLN A 1 153 ? 7.277 -27.781 -10.656 1 97.94 153 GLN A O 1
ATOM 1230 N N . LYS A 1 154 ? 5.277 -27.828 -9.828 1 97.62 154 LYS A N 1
ATOM 1231 C CA . LYS A 1 154 ? 4.629 -28.141 -11.102 1 97.62 154 LYS A CA 1
ATOM 1232 C C . LYS A 1 154 ? 4.891 -27.031 -12.133 1 97.62 154 LYS A C 1
ATOM 1234 O O . LYS A 1 154 ? 4.93 -27.297 -13.336 1 97.62 154 LYS A O 1
ATOM 1239 N N . VAL A 1 155 ? 5.066 -25.797 -11.656 1 97.62 155 VAL A N 1
ATOM 1240 C CA . VAL A 1 155 ? 5.18 -24.688 -12.594 1 97.62 155 VAL A CA 1
ATOM 1241 C C . VAL A 1 155 ? 6.645 -24.281 -12.742 1 97.62 155 VAL A C 1
ATOM 1243 O O . VAL A 1 155 ? 6.949 -23.188 -13.211 1 97.62 155 VAL A O 1
ATOM 1246 N N . GLY A 1 156 ? 7.559 -25.031 -12.242 1 97.75 156 GLY A N 1
ATOM 1247 C CA . GLY A 1 156 ? 8.961 -24.891 -12.617 1 97.75 156 GLY A CA 1
ATOM 1248 C C . GLY A 1 156 ? 9.797 -24.234 -11.531 1 97.75 156 GLY A C 1
ATOM 1249 O O . GLY A 1 156 ? 10.953 -23.875 -11.766 1 97.75 156 GLY A O 1
ATOM 1250 N N . PHE A 1 157 ? 9.234 -24.078 -10.352 1 98.12 157 PHE A N 1
ATOM 1251 C CA . PHE A 1 157 ? 10.062 -23.625 -9.234 1 98.12 157 PHE A CA 1
ATOM 1252 C C . PHE A 1 157 ? 10.891 -24.766 -8.672 1 98.12 157 PHE A C 1
ATOM 1254 O O . PHE A 1 157 ? 10.445 -25.922 -8.656 1 98.12 157 PHE A O 1
ATOM 1261 N N . GLU A 1 158 ? 12.062 -24.391 -8.188 1 98 158 GLU A N 1
ATOM 1262 C CA . GLU A 1 158 ? 12.938 -25.328 -7.492 1 98 158 GLU A CA 1
ATOM 1263 C C . GLU A 1 158 ? 13.164 -24.906 -6.043 1 98 158 GLU A C 1
ATOM 1265 O O . GLU A 1 158 ? 13.344 -23.719 -5.766 1 98 158 GLU A O 1
ATOM 1270 N N . LEU A 1 159 ? 13.148 -25.891 -5.184 1 97.81 159 LEU A N 1
ATOM 1271 C CA . LEU A 1 159 ? 13.43 -25.641 -3.777 1 97.81 159 LEU A CA 1
ATOM 1272 C C . LEU A 1 159 ? 14.906 -25.297 -3.578 1 97.81 159 LEU A C 1
ATOM 1274 O O . LEU A 1 159 ? 15.781 -26.094 -3.902 1 97.81 159 LEU A O 1
ATOM 1278 N N . VAL A 1 160 ? 15.164 -24.109 -3.02 1 96.88 160 VAL A N 1
ATOM 1279 C CA . VAL A 1 160 ? 16.562 -23.688 -2.947 1 96.88 160 VAL A CA 1
ATOM 1280 C C . VAL A 1 160 ? 16.984 -23.531 -1.486 1 96.88 160 VAL A C 1
ATOM 1282 O O . VAL A 1 160 ? 18.172 -23.5 -1.178 1 96.88 160 VAL A O 1
ATOM 1285 N N . ALA A 1 161 ? 16.062 -23.375 -0.597 1 96.81 161 ALA A N 1
ATOM 1286 C CA . ALA A 1 161 ? 16.328 -23.297 0.836 1 96.81 161 ALA A CA 1
ATOM 1287 C C . ALA A 1 161 ? 15.156 -23.859 1.644 1 96.81 161 ALA A C 1
ATOM 1289 O O . ALA A 1 161 ? 14 -23.547 1.37 1 96.81 161 ALA A O 1
ATOM 1290 N N . GLU A 1 162 ? 15.508 -24.703 2.66 1 96.62 162 GLU A N 1
ATOM 1291 C CA . GLU A 1 162 ? 14.469 -25.359 3.459 1 96.62 162 GLU A CA 1
ATOM 1292 C C . GLU A 1 162 ? 14.57 -24.938 4.926 1 96.62 162 GLU A C 1
ATOM 1294 O O . GLU A 1 162 ? 15.664 -24.75 5.453 1 96.62 162 GLU A O 1
ATOM 1299 N N . ASN A 1 163 ? 13.344 -24.766 5.574 1 96.25 163 ASN A N 1
ATOM 1300 C CA . ASN A 1 163 ? 13.188 -24.562 7.012 1 96.25 163 ASN A CA 1
ATOM 1301 C C . ASN A 1 163 ? 13.984 -23.359 7.5 1 96.25 163 ASN A C 1
ATOM 1303 O O . ASN A 1 163 ? 14.711 -23.453 8.492 1 96.25 163 ASN A O 1
ATOM 1307 N N . LYS A 1 164 ? 13.922 -22.312 6.727 1 95.5 164 LYS A N 1
ATOM 1308 C CA . LYS A 1 164 ? 14.539 -21.062 7.156 1 95.5 164 LYS A CA 1
ATOM 1309 C C . LYS A 1 164 ? 13.633 -20.297 8.125 1 95.5 164 LYS A C 1
ATOM 1311 O O . LYS A 1 164 ? 12.414 -20.297 7.957 1 95.5 164 LYS A O 1
ATOM 1316 N N . LYS A 1 165 ? 14.219 -19.672 9.086 1 94.25 165 LYS A N 1
ATOM 1317 C CA . LYS A 1 165 ? 13.461 -18.844 10.016 1 94.25 165 LYS A CA 1
ATOM 1318 C C . LYS A 1 165 ? 13.25 -17.438 9.453 1 94.25 165 LYS A C 1
ATOM 1320 O O . LYS A 1 165 ? 14.203 -16.797 9.008 1 94.25 165 LYS A O 1
ATOM 1325 N N . TRP A 1 166 ? 12.094 -17.078 9.406 1 91.69 166 TRP A N 1
ATOM 1326 C CA . TRP A 1 166 ? 11.695 -15.734 8.992 1 91.69 166 TRP A CA 1
ATOM 1327 C C . TRP A 1 166 ? 10.695 -15.141 9.977 1 91.69 166 TRP A C 1
ATOM 1329 O O . TRP A 1 166 ? 9.516 -15.5 9.969 1 91.69 166 TRP A O 1
ATOM 1339 N N . ASN A 1 167 ? 11.219 -14.133 10.727 1 85.56 167 ASN A N 1
ATOM 1340 C CA . ASN A 1 167 ? 10.445 -13.656 11.859 1 85.56 167 ASN A CA 1
ATOM 1341 C C . ASN A 1 167 ? 10.023 -14.805 12.781 1 85.56 167 ASN A C 1
ATOM 1343 O O . ASN A 1 167 ? 10.875 -15.547 13.266 1 85.56 167 ASN A O 1
ATOM 1347 N N . ASP A 1 168 ? 8.742 -15.047 13.031 1 87.56 168 ASP A N 1
ATOM 1348 C CA . ASP A 1 168 ? 8.312 -16.078 13.977 1 87.56 168 ASP A CA 1
ATOM 1349 C C . ASP A 1 168 ? 7.797 -17.312 13.25 1 87.56 168 ASP A C 1
ATOM 1351 O O . ASP A 1 168 ? 7.066 -18.109 13.836 1 87.56 168 ASP A O 1
ATOM 1355 N N . ILE A 1 169 ? 8.234 -17.422 11.977 1 92.56 169 ILE A N 1
ATOM 1356 C CA . ILE A 1 169 ? 7.734 -18.562 11.234 1 92.56 169 ILE A CA 1
ATOM 1357 C C . ILE A 1 169 ? 8.891 -19.25 10.5 1 92.56 169 ILE A C 1
ATOM 1359 O O . ILE A 1 169 ? 9.977 -18.688 10.391 1 92.56 169 ILE A O 1
ATOM 1363 N N . THR A 1 170 ? 8.594 -20.484 10.102 1 96.31 170 THR A N 1
ATOM 1364 C CA . THR A 1 170 ? 9.508 -21.25 9.266 1 96.31 170 THR A CA 1
ATOM 1365 C C . THR A 1 170 ? 9.031 -21.266 7.812 1 96.31 170 THR A C 1
ATOM 1367 O O . THR A 1 170 ? 7.84 -21.422 7.547 1 96.31 170 THR A O 1
ATOM 1370 N N . ILE A 1 171 ? 10.062 -21.078 6.887 1 97.38 171 ILE A N 1
ATOM 1371 C CA . ILE A 1 171 ? 9.664 -20.984 5.484 1 97.38 171 ILE A CA 1
ATOM 1372 C C . ILE A 1 171 ? 10.641 -21.781 4.625 1 97.38 171 ILE A C 1
ATOM 1374 O O . ILE A 1 171 ? 11.758 -22.094 5.055 1 97.38 171 ILE A O 1
ATOM 1378 N N . ASN A 1 172 ? 10.133 -22.203 3.504 1 97.94 172 ASN A N 1
ATOM 1379 C CA . ASN A 1 172 ? 10.953 -22.672 2.389 1 97.94 172 ASN A CA 1
ATOM 1380 C C . ASN A 1 172 ? 11.031 -21.625 1.274 1 97.94 172 ASN A C 1
ATOM 1382 O O . ASN A 1 172 ? 10.078 -20.875 1.056 1 97.94 172 ASN A O 1
ATOM 1386 N N . LEU A 1 173 ? 12.148 -21.594 0.613 1 97.62 173 LEU A N 1
ATOM 1387 C CA . LEU A 1 173 ? 12.336 -20.688 -0.519 1 97.62 173 LEU A CA 1
ATOM 1388 C C . LEU A 1 173 ? 12.414 -21.469 -1.827 1 97.62 173 LEU A C 1
ATOM 1390 O O . LEU A 1 173 ? 13.125 -22.469 -1.918 1 97.62 173 LEU A O 1
ATOM 1394 N N . TRP A 1 174 ? 11.609 -21.031 -2.768 1 98.12 174 TRP A N 1
ATOM 1395 C CA . TRP A 1 174 ? 11.523 -21.625 -4.098 1 98.12 174 TRP A CA 1
ATOM 1396 C C . TRP A 1 174 ? 11.883 -20.609 -5.176 1 98.12 174 TRP A C 1
ATOM 1398 O O . TRP A 1 174 ? 11.477 -19.453 -5.109 1 98.12 174 TRP A O 1
ATOM 1408 N N . VAL A 1 175 ? 12.68 -21.016 -6.172 1 97.19 175 VAL A N 1
ATOM 1409 C CA . VAL A 1 175 ? 13.102 -20.094 -7.223 1 97.19 175 VAL A CA 1
ATOM 1410 C C . VAL A 1 175 ? 12.734 -20.656 -8.586 1 97.19 175 VAL A C 1
ATOM 1412 O O . VAL A 1 175 ? 12.898 -21.859 -8.844 1 97.19 175 VAL A O 1
ATOM 1415 N N . ARG A 1 176 ? 12.18 -19.859 -9.391 1 97 176 ARG A N 1
ATOM 1416 C CA . ARG A 1 176 ? 11.961 -20.172 -10.805 1 97 176 ARG A CA 1
ATOM 1417 C C . ARG A 1 176 ? 12.867 -19.312 -11.695 1 97 176 ARG A C 1
ATOM 1419 O O . ARG A 1 176 ? 12.805 -18.094 -11.656 1 97 176 ARG A O 1
ATOM 1426 N N . LYS A 1 177 ? 13.625 -19.953 -12.43 1 93.94 177 LYS A N 1
ATOM 1427 C CA . LYS A 1 177 ? 14.562 -19.266 -13.305 1 93.94 177 LYS A CA 1
ATOM 1428 C C . LYS A 1 177 ? 13.844 -18.641 -14.5 1 93.94 177 LYS A C 1
ATOM 1430 O O . LYS A 1 177 ? 12.93 -19.25 -15.055 1 93.94 177 LYS A O 1
ATOM 1435 N N . ASN A 1 178 ? 14.219 -17.5 -14.781 1 92.25 178 ASN A N 1
ATOM 1436 C CA . ASN A 1 178 ? 13.75 -16.828 -15.992 1 92.25 178 ASN A CA 1
ATOM 1437 C C . ASN A 1 178 ? 14.719 -17.016 -17.156 1 92.25 178 ASN A C 1
ATOM 1439 O O . ASN A 1 178 ? 15.883 -16.625 -17.078 1 92.25 178 ASN A O 1
ATOM 1443 N N . PRO A 1 179 ? 14.305 -17.562 -18.203 1 88.06 179 PRO A N 1
ATOM 1444 C CA . PRO A 1 179 ? 15.211 -17.844 -19.312 1 88.06 179 PRO A CA 1
ATOM 1445 C C . PRO A 1 179 ? 15.773 -16.578 -19.953 1 88.06 179 PRO A C 1
ATOM 1447 O O . PRO A 1 179 ? 16.812 -16.641 -20.625 1 88.06 179 PRO A O 1
ATOM 1450 N N . ASN A 1 180 ? 15.156 -15.414 -19.75 1 83.25 180 ASN A N 1
ATOM 1451 C CA . ASN A 1 180 ? 15.562 -14.156 -20.375 1 83.25 180 ASN A CA 1
ATOM 1452 C C . ASN A 1 180 ? 16.438 -13.336 -19.438 1 83.25 180 ASN A C 1
ATOM 1454 O O . ASN A 1 180 ? 16.859 -12.227 -19.797 1 83.25 180 ASN A O 1
ATOM 1458 N N . LYS A 1 181 ? 16.656 -13.648 -18.141 1 73.62 181 LYS A N 1
ATOM 1459 C CA . LYS A 1 181 ? 17.375 -12.859 -17.141 1 73.62 181 LYS A CA 1
ATOM 1460 C C . LYS A 1 181 ? 18.688 -12.32 -17.688 1 73.62 181 LYS A C 1
ATOM 1462 O O . LYS A 1 181 ? 19.047 -11.172 -17.438 1 73.62 181 LYS A O 1
ATOM 1467 N N . ASN A 1 182 ? 19.734 -13.078 -18.156 1 61.12 182 ASN A N 1
ATOM 1468 C CA . ASN A 1 182 ? 21.094 -12.719 -18.562 1 61.12 182 ASN A CA 1
ATOM 1469 C C . ASN A 1 182 ? 21.109 -11.992 -19.906 1 61.12 182 ASN A C 1
ATOM 1471 O O . ASN A 1 182 ? 22.141 -11.492 -20.328 1 61.12 182 ASN A O 1
ATOM 1475 N N . LYS A 1 183 ? 20.031 -11.93 -20.531 1 51.41 183 LYS A N 1
ATOM 1476 C CA . LYS A 1 183 ? 20.141 -11.273 -21.828 1 51.41 183 LYS A CA 1
ATOM 1477 C C . LYS A 1 183 ? 20.078 -9.758 -21.688 1 51.41 183 LYS A C 1
ATOM 1479 O O . LYS A 1 183 ? 20.547 -9.031 -22.562 1 51.41 183 LYS A O 1
ATOM 1484 N N . PHE A 1 184 ? 19.5 -9.133 -20.578 1 48.91 184 PHE A N 1
ATOM 1485 C CA . PHE A 1 184 ? 19.328 -7.688 -20.531 1 48.91 184 PHE A CA 1
ATOM 1486 C C . PHE A 1 184 ? 19.734 -7.133 -19.172 1 48.91 184 PHE A C 1
ATOM 1488 O O . PHE A 1 184 ? 19.375 -7.691 -18.125 1 48.91 184 PHE A O 1
ATOM 1495 N N . GLU A 1 185 ? 20.953 -6.68 -18.922 1 45.84 185 GLU A N 1
ATOM 1496 C CA . GLU A 1 185 ? 21.266 -5.934 -17.703 1 45.84 185 GLU A CA 1
ATOM 1497 C C . GLU A 1 185 ? 20.156 -4.945 -17.359 1 45.84 185 GLU A C 1
ATOM 1499 O O . GLU A 1 185 ? 19.906 -4 -18.125 1 45.84 185 GLU A O 1
ATOM 1504 N N . SER A 1 186 ? 19.188 -5.289 -16.938 1 40.84 186 SER A N 1
ATOM 1505 C CA . SER A 1 186 ? 18.078 -4.344 -16.781 1 40.84 186 SER A CA 1
ATOM 1506 C C . SER A 1 186 ? 18.453 -3.207 -15.836 1 40.84 186 SER A C 1
ATOM 1508 O O . SER A 1 186 ? 18.969 -3.449 -14.742 1 40.84 186 SER A O 1
ATOM 1510 N N . ALA A 1 187 ? 18.719 -2.121 -16.297 1 36.38 187 ALA A N 1
ATOM 1511 C CA . ALA A 1 187 ? 19.031 -0.839 -15.672 1 36.38 187 ALA A CA 1
ATOM 1512 C C . ALA A 1 187 ? 18.047 -0.525 -14.547 1 36.38 187 ALA A C 1
ATOM 1514 O O . ALA A 1 187 ? 18.391 0.178 -13.594 1 36.38 187 ALA A O 1
ATOM 1515 N N . ALA A 1 188 ? 16.906 -0.819 -14.664 1 38.84 188 ALA A N 1
ATOM 1516 C CA . ALA A 1 188 ? 15.875 -0.312 -13.75 1 38.84 188 ALA A CA 1
ATOM 1517 C C . ALA A 1 188 ? 16.094 -0.843 -12.336 1 38.84 188 ALA A C 1
ATOM 1519 O O . ALA A 1 188 ? 15.57 -0.28 -11.367 1 38.84 188 ALA A O 1
ATOM 1520 N N . VAL A 1 189 ? 16.656 -2.014 -12.148 1 43.34 189 VAL A N 1
ATOM 1521 C CA . VAL A 1 189 ? 16.844 -2.662 -10.859 1 43.34 189 VAL A CA 1
ATOM 1522 C C . VAL A 1 189 ? 17.859 -1.877 -10.031 1 43.34 189 VAL A C 1
ATOM 1524 O O . VAL A 1 189 ? 17.969 -2.072 -8.82 1 43.34 189 VAL A O 1
ATOM 1527 N N . ALA A 1 190 ? 18.703 -1.243 -10.773 1 42.62 190 ALA A N 1
ATOM 1528 C CA . ALA A 1 190 ? 19.781 -0.542 -10.07 1 42.62 190 ALA A CA 1
ATOM 1529 C C . ALA A 1 190 ? 19.219 0.482 -9.094 1 42.62 190 ALA A C 1
ATOM 1531 O O . ALA A 1 190 ? 19.906 0.901 -8.156 1 42.62 190 ALA A O 1
ATOM 1532 N N . LYS A 1 191 ? 18 0.908 -9.398 1 42.53 191 LYS A N 1
ATOM 1533 C CA . LYS A 1 191 ? 17.516 1.952 -8.5 1 42.53 191 LYS A CA 1
ATOM 1534 C C . LYS A 1 191 ? 16.734 1.354 -7.34 1 42.53 191 LYS A C 1
ATOM 1536 O O . LYS A 1 191 ? 16.172 2.086 -6.52 1 42.53 191 LYS A O 1
ATOM 1541 N N . LEU A 1 192 ? 16.562 0.076 -7.387 1 42.16 192 LEU A N 1
ATOM 1542 C CA . LEU A 1 192 ? 15.82 -0.525 -6.277 1 42.16 192 LEU A CA 1
ATOM 1543 C C . LEU A 1 192 ? 16.781 -0.982 -5.18 1 42.16 192 LEU A C 1
ATOM 1545 O O . LEU A 1 192 ? 17.844 -1.521 -5.469 1 42.16 192 LEU A O 1
ATOM 1549 N N . MET B 1 1 ? 1.283 10.477 -20.109 1 31 1 MET B N 1
ATOM 1550 C CA . MET B 1 1 ? 1.099 11.859 -19.656 1 31 1 MET B CA 1
ATOM 1551 C C . MET B 1 1 ? 1.848 12.109 -18.359 1 31 1 MET B C 1
ATOM 1553 O O . MET B 1 1 ? 1.695 11.352 -17.391 1 31 1 MET B O 1
ATOM 1557 N N . THR B 1 2 ? 2.938 12.562 -18.422 1 39.88 2 THR B N 1
ATOM 1558 C CA . THR B 1 2 ? 3.807 12.945 -17.312 1 39.88 2 THR B CA 1
ATOM 1559 C C . THR B 1 2 ? 3.006 13.625 -16.203 1 39.88 2 THR B C 1
ATOM 1561 O O . THR B 1 2 ? 2.641 14.797 -16.328 1 39.88 2 THR B O 1
ATOM 1564 N N . ASP B 1 3 ? 1.92 13.055 -15.75 1 50.22 3 ASP B N 1
ATOM 1565 C CA . ASP B 1 3 ? 0.945 13.781 -14.945 1 50.22 3 ASP B CA 1
ATOM 1566 C C . ASP B 1 3 ? 1.636 14.602 -13.859 1 50.22 3 ASP B C 1
ATOM 1568 O O . ASP B 1 3 ? 2.383 14.062 -13.039 1 50.22 3 ASP B O 1
ATOM 1572 N N . ILE B 1 4 ? 1.919 15.758 -14.273 1 56.47 4 ILE B N 1
ATOM 1573 C CA . ILE B 1 4 ? 2.508 16.75 -13.383 1 56.47 4 ILE B CA 1
ATOM 1574 C C . ILE B 1 4 ? 1.854 16.672 -12.008 1 56.47 4 ILE B C 1
ATOM 1576 O O . ILE B 1 4 ? 0.638 16.828 -11.883 1 56.47 4 ILE B O 1
ATOM 1580 N N . GLN B 1 5 ? 2.463 15.953 -11.148 1 73.88 5 GLN B N 1
ATOM 1581 C CA . GLN B 1 5 ? 1.994 15.898 -9.766 1 73.88 5 GLN B CA 1
ATOM 1582 C C . GLN B 1 5 ? 2.014 17.281 -9.133 1 73.88 5 GLN B C 1
ATOM 1584 O O . GLN B 1 5 ? 2.904 18.094 -9.406 1 73.88 5 GLN B O 1
ATOM 1589 N N . PRO B 1 6 ? 0.968 17.609 -8.516 1 86.19 6 PRO B N 1
ATOM 1590 C CA . PRO B 1 6 ? 0.906 18.938 -7.895 1 86.19 6 PRO B CA 1
ATOM 1591 C C . PRO B 1 6 ? 2.074 19.203 -6.945 1 86.19 6 PRO B C 1
ATOM 1593 O O . PRO B 1 6 ? 2.666 18.25 -6.414 1 86.19 6 PRO B O 1
ATOM 1596 N N . GLN B 1 7 ? 2.51 20.391 -6.973 1 93.38 7 GLN B N 1
ATOM 1597 C CA . GLN B 1 7 ? 3.455 20.891 -5.98 1 93.38 7 GLN B CA 1
ATOM 1598 C C . GLN B 1 7 ? 2.871 22.062 -5.203 1 93.38 7 GLN B C 1
ATOM 1600 O O . GLN B 1 7 ? 2.383 23.031 -5.801 1 93.38 7 GLN B O 1
ATOM 1605 N N . ILE B 1 8 ? 2.812 21.969 -3.885 1 97.56 8 ILE B N 1
ATOM 1606 C CA . ILE B 1 8 ? 2.449 23.062 -2.99 1 97.56 8 ILE B CA 1
ATOM 1607 C C . ILE B 1 8 ? 3.709 23.797 -2.523 1 97.56 8 ILE B C 1
ATOM 1609 O O . ILE B 1 8 ? 4.59 23.188 -1.905 1 97.56 8 ILE B O 1
ATOM 1613 N N . ILE B 1 9 ? 3.787 25.031 -2.941 1 97.81 9 ILE B N 1
ATOM 1614 C CA . ILE B 1 9 ? 4.922 25.844 -2.529 1 97.81 9 ILE B CA 1
ATOM 1615 C C . ILE B 1 9 ? 4.477 26.859 -1.474 1 97.81 9 ILE B C 1
ATOM 1617 O O . ILE B 1 9 ? 3.525 27.609 -1.69 1 97.81 9 ILE B O 1
ATOM 1621 N N . THR B 1 10 ? 5.121 26.797 -0.309 1 98.06 10 THR B N 1
ATOM 1622 C CA . THR B 1 10 ? 4.891 27.781 0.741 1 98.06 10 THR B CA 1
ATOM 1623 C C . THR B 1 10 ? 6.125 28.656 0.937 1 98.06 10 THR B C 1
ATOM 1625 O O . THR B 1 10 ? 6.965 28.766 0.041 1 98.06 10 THR B O 1
ATOM 1628 N N . ASP B 1 11 ? 6.117 29.422 2.051 1 98.06 11 ASP B N 1
ATOM 1629 C CA . ASP B 1 11 ? 7.227 30.344 2.283 1 98.06 11 ASP B CA 1
ATOM 1630 C C . ASP B 1 11 ? 8.555 29.594 2.357 1 98.06 11 ASP B C 1
ATOM 1632 O O . ASP B 1 11 ? 9.539 29.984 1.722 1 98.06 11 ASP B O 1
ATOM 1636 N N . ARG B 1 12 ? 8.539 28.438 3.1 1 98.5 12 ARG B N 1
ATOM 1637 C CA . ARG B 1 12 ? 9.789 27.719 3.342 1 98.5 12 ARG B CA 1
ATOM 1638 C C . ARG B 1 12 ? 9.773 26.344 2.695 1 98.5 12 ARG B C 1
ATOM 1640 O O . ARG B 1 12 ? 10.805 25.688 2.605 1 98.5 12 ARG B O 1
ATOM 1647 N N . LEU B 1 13 ? 8.648 25.922 2.152 1 98.75 13 LEU B N 1
ATOM 1648 C CA . LEU B 1 13 ? 8.516 24.484 1.943 1 98.75 13 LEU B CA 1
ATOM 1649 C C . LEU B 1 13 ? 8.148 24.172 0.495 1 98.75 13 LEU B C 1
ATOM 1651 O O . LEU B 1 13 ? 7.445 24.953 -0.152 1 98.75 13 LEU B O 1
ATOM 1655 N N . ILE B 1 14 ? 8.633 23.062 0.002 1 98.44 14 ILE B N 1
ATOM 1656 C CA . ILE B 1 14 ? 8.086 22.359 -1.149 1 98.44 14 ILE B CA 1
ATOM 1657 C C . ILE B 1 14 ? 7.371 21.094 -0.682 1 98.44 14 ILE B C 1
ATOM 1659 O O . ILE B 1 14 ? 7.961 20.25 -0.002 1 98.44 14 ILE B O 1
ATOM 1663 N N . ILE B 1 15 ? 6.133 20.984 -0.961 1 98.62 15 ILE B N 1
ATOM 1664 C CA . ILE B 1 15 ? 5.277 19.859 -0.604 1 98.62 15 ILE B CA 1
ATOM 1665 C C . ILE B 1 15 ? 4.793 19.156 -1.871 1 98.62 15 ILE B C 1
ATOM 1667 O O . ILE B 1 15 ? 4.059 19.75 -2.67 1 98.62 15 ILE B O 1
ATOM 1671 N N . ARG B 1 16 ? 5.234 17.953 -2.07 1 98.12 16 ARG B N 1
ATOM 1672 C CA . ARG B 1 16 ? 4.93 17.219 -3.295 1 98.12 16 ARG B CA 1
ATOM 1673 C C . ARG B 1 16 ? 4.555 15.766 -2.988 1 98.12 16 ARG B C 1
ATOM 1675 O O . ARG B 1 16 ? 4.867 15.258 -1.91 1 98.12 16 ARG B O 1
ATOM 1682 N N . PRO B 1 17 ? 3.854 15.125 -3.91 1 98.25 17 PRO B N 1
ATOM 1683 C CA . PRO B 1 17 ? 3.484 13.734 -3.67 1 98.25 17 PRO B CA 1
ATOM 1684 C C . PRO B 1 17 ? 4.688 12.844 -3.361 1 98.25 17 PRO B C 1
ATOM 1686 O O . PRO B 1 17 ? 5.75 13.008 -3.969 1 98.25 17 PRO B O 1
ATOM 1689 N N . THR B 1 18 ? 4.492 11.961 -2.41 1 97.69 18 THR B N 1
ATOM 1690 C CA . THR B 1 18 ? 5.52 10.977 -2.084 1 97.69 18 THR B CA 1
ATOM 1691 C C . THR B 1 18 ? 5.809 10.078 -3.283 1 97.69 18 THR B C 1
ATOM 1693 O O . THR B 1 18 ? 4.887 9.672 -3.998 1 97.69 18 THR B O 1
ATOM 1696 N N . ASN B 1 19 ? 7.039 9.75 -3.477 1 95.88 19 ASN B N 1
ATOM 1697 C CA . ASN B 1 19 ? 7.402 8.789 -4.516 1 95.88 19 ASN B CA 1
ATOM 1698 C C . ASN B 1 19 ? 8.516 7.852 -4.047 1 95.88 19 ASN B C 1
ATOM 1700 O O . ASN B 1 19 ? 8.977 7.957 -2.91 1 95.88 19 ASN B O 1
ATOM 1704 N N . ILE B 1 20 ? 8.914 6.93 -4.891 1 95.12 20 ILE B N 1
ATOM 1705 C CA . ILE B 1 20 ? 9.781 5.828 -4.488 1 95.12 20 ILE B CA 1
ATOM 1706 C C . ILE B 1 20 ? 11.156 6.375 -4.109 1 95.12 20 ILE B C 1
ATOM 1708 O O . ILE B 1 20 ? 11.875 5.762 -3.318 1 95.12 20 ILE B O 1
ATOM 1712 N N . ASP B 1 21 ? 11.555 7.535 -4.629 1 96.25 21 ASP B N 1
ATOM 1713 C CA . ASP B 1 21 ? 12.844 8.133 -4.309 1 96.25 21 ASP B CA 1
ATOM 1714 C C . ASP B 1 21 ? 12.875 8.641 -2.867 1 96.25 21 ASP B C 1
ATOM 1716 O O . ASP B 1 21 ? 13.945 8.945 -2.334 1 96.25 21 ASP B O 1
ATOM 1720 N N . ASP B 1 22 ? 11.773 8.703 -2.23 1 97.94 22 ASP B N 1
ATOM 1721 C CA . ASP B 1 22 ? 11.672 9.18 -0.855 1 97.94 22 ASP B CA 1
ATOM 1722 C C . ASP B 1 22 ? 11.844 8.039 0.14 1 97.94 22 ASP B C 1
ATOM 1724 O O . ASP B 1 22 ? 11.781 8.25 1.354 1 97.94 22 ASP B O 1
ATOM 1728 N N . TYR B 1 23 ? 12.117 6.867 -0.385 1 97.94 23 TYR B N 1
ATOM 1729 C CA . TYR B 1 23 ? 12.102 5.648 0.414 1 97.94 23 TYR B CA 1
ATOM 1730 C C . TYR B 1 23 ? 13.039 5.77 1.607 1 97.94 23 TYR B C 1
ATOM 1732 O O . TYR B 1 23 ? 12.641 5.531 2.75 1 97.94 23 TYR B O 1
ATOM 1740 N N . ASP B 1 24 ? 14.234 6.137 1.455 1 98.31 24 ASP B N 1
ATOM 1741 C CA . ASP B 1 24 ? 15.211 6.199 2.535 1 98.31 24 ASP B CA 1
ATOM 1742 C C . ASP B 1 24 ? 14.805 7.219 3.594 1 98.31 24 ASP B C 1
ATOM 1744 O O . ASP B 1 24 ? 14.945 6.969 4.793 1 98.31 24 ASP B O 1
ATOM 1748 N N . ASP B 1 25 ? 14.344 8.391 3.166 1 98.75 25 ASP B N 1
ATOM 1749 C CA . ASP B 1 25 ? 13.875 9.414 4.098 1 98.75 25 ASP B CA 1
ATOM 1750 C C . ASP B 1 25 ? 12.688 8.906 4.914 1 98.75 25 ASP B C 1
ATOM 1752 O O . ASP B 1 25 ? 12.617 9.133 6.125 1 98.75 25 ASP B O 1
ATOM 1756 N N . CYS B 1 26 ? 11.812 8.234 4.246 1 98.69 26 CYS B N 1
ATOM 1757 C CA . CYS B 1 26 ? 10.641 7.684 4.922 1 98.69 26 CYS B CA 1
ATOM 1758 C C . CYS B 1 26 ? 11.047 6.609 5.926 1 98.69 26 CYS B C 1
ATOM 1760 O O . CYS B 1 26 ? 10.484 6.527 7.016 1 98.69 26 CYS B O 1
ATOM 1762 N N . CYS B 1 27 ? 12.016 5.801 5.555 1 98.56 27 CYS B N 1
ATOM 1763 C CA . CYS B 1 27 ? 12.516 4.789 6.477 1 98.56 27 CYS B CA 1
ATOM 1764 C C . CYS B 1 27 ? 13.094 5.434 7.734 1 98.56 27 CYS B C 1
ATOM 1766 O O . CYS B 1 27 ? 12.844 4.969 8.844 1 98.56 27 CYS B O 1
ATOM 1768 N N . LYS B 1 28 ? 13.852 6.445 7.527 1 98.69 28 LYS B N 1
ATOM 1769 C CA . LYS B 1 28 ? 14.43 7.156 8.672 1 98.69 28 LYS B CA 1
ATOM 1770 C C . LYS B 1 28 ? 13.336 7.742 9.555 1 98.69 28 LYS B C 1
ATOM 1772 O O . LYS B 1 28 ? 13.391 7.629 10.781 1 98.69 28 LYS B O 1
ATOM 1777 N N . LEU B 1 29 ? 12.367 8.352 9 1 98.75 29 LEU B N 1
ATOM 1778 C CA . LEU B 1 29 ? 11.273 8.984 9.727 1 98.75 29 LEU B CA 1
ATOM 1779 C C . LEU B 1 29 ? 10.484 7.957 10.531 1 98.75 29 LEU B C 1
ATOM 1781 O O . LEU B 1 29 ? 10.328 8.102 11.75 1 98.75 29 LEU B O 1
ATOM 1785 N N . MET B 1 30 ? 10.07 6.887 9.867 1 98.56 30 MET B N 1
ATOM 1786 C CA . MET B 1 30 ? 9.164 5.922 10.484 1 98.56 30 MET B CA 1
ATOM 1787 C C . MET B 1 30 ? 9.945 4.895 11.305 1 98.56 30 MET B C 1
ATOM 1789 O O . MET B 1 30 ? 9.352 4.09 12.023 1 98.56 30 MET B O 1
ATOM 1793 N N . GLY B 1 31 ? 11.195 4.949 11.109 1 98.38 31 GLY B N 1
ATOM 1794 C CA . GLY B 1 31 ? 12.07 4.113 11.914 1 98.38 31 GLY B CA 1
ATOM 1795 C C . GLY B 1 31 ? 12.5 4.773 13.211 1 98.38 31 GLY B C 1
ATOM 1796 O O . GLY B 1 31 ? 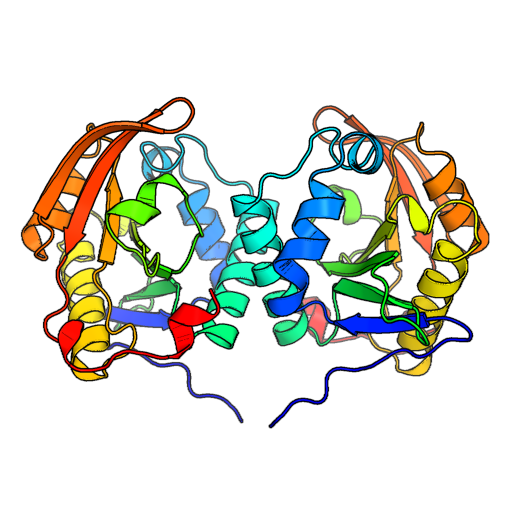13.203 4.168 14.023 1 98.38 31 GLY B O 1
ATOM 1797 N N . ASP B 1 32 ? 12.141 5.98 13.492 1 98.31 32 ASP B N 1
ATOM 1798 C CA . ASP B 1 32 ? 12.453 6.723 14.711 1 98.31 32 ASP B CA 1
ATOM 1799 C C . ASP B 1 32 ? 11.383 6.508 15.773 1 98.31 32 ASP B C 1
ATOM 1801 O O . ASP B 1 32 ? 10.258 7 15.641 1 98.31 32 ASP B O 1
ATOM 1805 N N . ALA B 1 33 ? 11.766 5.863 16.859 1 97.88 33 ALA B N 1
ATOM 1806 C CA . ALA B 1 33 ? 10.812 5.473 17.906 1 97.88 33 ALA B CA 1
ATOM 1807 C C . ALA B 1 33 ? 10.188 6.699 18.562 1 97.88 33 ALA B C 1
ATOM 1809 O O . ALA B 1 33 ? 9.016 6.672 18.953 1 97.88 33 ALA B O 1
ATOM 1810 N N . ASP B 1 34 ? 10.922 7.727 18.688 1 97.31 34 ASP B N 1
ATOM 1811 C CA . ASP B 1 34 ? 10.391 8.938 19.297 1 97.31 34 ASP B CA 1
ATOM 1812 C C . ASP B 1 34 ? 9.328 9.578 18.406 1 97.31 34 ASP B C 1
ATOM 1814 O O . ASP B 1 34 ? 8.312 10.078 18.891 1 97.31 34 ASP B O 1
ATOM 1818 N N . VAL B 1 35 ? 9.539 9.57 17.141 1 97.81 35 VAL B N 1
ATOM 1819 C CA . VAL B 1 35 ? 8.594 10.117 16.172 1 97.81 35 VAL B CA 1
ATOM 1820 C C . VAL B 1 35 ? 7.312 9.289 16.172 1 97.81 35 VAL B C 1
ATOM 1822 O O . VAL B 1 35 ? 6.211 9.844 16.125 1 97.81 35 VAL B O 1
ATOM 1825 N N . MET B 1 36 ? 7.48 7.969 16.328 1 97.88 36 MET B N 1
ATOM 1826 C CA . MET B 1 36 ? 6.352 7.059 16.141 1 97.88 36 MET B CA 1
ATOM 1827 C C . MET B 1 36 ? 5.641 6.801 17.469 1 97.88 36 MET B C 1
ATOM 1829 O O . MET B 1 36 ? 4.641 6.082 17.516 1 97.88 36 MET B O 1
ATOM 1833 N N . LYS B 1 37 ? 6.031 7.383 18.5 1 96.44 37 LYS B N 1
ATOM 1834 C CA . LYS B 1 37 ? 5.594 7.078 19.859 1 96.44 37 LYS B CA 1
ATOM 1835 C C . LYS B 1 37 ? 4.07 7.094 19.969 1 96.44 37 LYS B C 1
ATOM 1837 O O . LYS B 1 37 ? 3.473 6.191 20.562 1 96.44 37 LYS B O 1
ATOM 1842 N N . TYR B 1 38 ? 3.459 8.078 19.391 1 95.06 38 TYR B N 1
ATOM 1843 C CA . TYR B 1 38 ? 2.01 8.211 19.484 1 95.06 38 TYR B CA 1
ATOM 1844 C C . TYR B 1 38 ? 1.351 7.922 18.141 1 95.06 38 TYR B C 1
ATOM 1846 O O . TYR B 1 38 ? 0.186 8.266 17.922 1 95.06 38 TYR B O 1
ATOM 1854 N N . ILE B 1 39 ? 2.074 7.457 17.172 1 93.75 39 ILE B N 1
ATOM 1855 C CA . ILE B 1 39 ? 1.598 7.055 15.852 1 93.75 39 ILE B CA 1
ATOM 1856 C C . ILE B 1 39 ? 1.738 5.539 15.695 1 93.75 39 ILE B C 1
ATOM 1858 O O . ILE B 1 39 ? 2.693 5.059 15.086 1 93.75 39 ILE B O 1
ATOM 1862 N N . GLY B 1 40 ? 0.795 4.824 16.234 1 87.62 40 GLY B N 1
ATOM 1863 C CA . GLY B 1 40 ? 0.843 3.369 16.234 1 87.62 40 GLY B CA 1
ATOM 1864 C C . GLY B 1 40 ? 1.723 2.799 17.328 1 87.62 40 GLY B C 1
ATOM 1865 O O . GLY B 1 40 ? 1.595 1.626 17.688 1 87.62 40 GLY B O 1
ATOM 1866 N N . GLY B 1 41 ? 2.76 3.564 17.906 1 91.31 41 GLY B N 1
ATOM 1867 C CA . GLY B 1 41 ? 3.551 3.193 19.078 1 91.31 41 GLY B CA 1
ATOM 1868 C C . GLY B 1 41 ? 4.695 2.252 18.75 1 91.31 41 GLY B C 1
ATOM 1869 O O . GLY B 1 41 ? 5.348 1.721 19.641 1 91.31 41 GLY B O 1
ATOM 1870 N N . GLU B 1 42 ? 4.91 1.931 17.516 1 94.19 42 GLU B N 1
ATOM 1871 C CA . GLU B 1 42 ? 5.98 1.063 17.047 1 94.19 42 GLU B CA 1
ATOM 1872 C C . GLU B 1 42 ? 6.602 1.609 15.758 1 94.19 42 GLU B C 1
ATOM 1874 O O . GLU B 1 42 ? 5.91 2.207 14.93 1 94.19 42 GLU B O 1
ATOM 1879 N N . ILE B 1 43 ? 7.848 1.366 15.695 1 97.31 43 ILE B N 1
ATOM 1880 C CA . ILE B 1 43 ? 8.516 1.767 14.461 1 97.31 43 ILE B CA 1
ATOM 1881 C C . ILE B 1 43 ? 7.988 0.933 13.297 1 97.31 43 ILE B C 1
ATOM 1883 O O . ILE B 1 43 ? 7.422 -0.143 13.5 1 97.31 43 ILE B O 1
ATOM 1887 N N . VAL B 1 44 ? 8.164 1.46 12.156 1 97.31 44 VAL B N 1
ATOM 1888 C CA . VAL B 1 44 ? 7.832 0.735 10.93 1 97.31 44 VAL B CA 1
ATOM 1889 C C . VAL B 1 44 ? 9.109 0.225 10.273 1 97.31 44 VAL B C 1
ATOM 1891 O O . VAL B 1 44 ? 10.039 0.999 10.016 1 97.31 44 VAL B O 1
ATOM 1894 N N . ASP B 1 45 ? 9.148 -1.073 10.008 1 95.5 45 ASP B N 1
ATOM 1895 C CA . ASP B 1 45 ? 10.352 -1.619 9.391 1 95.5 45 ASP B CA 1
ATOM 1896 C C . ASP B 1 45 ? 10.406 -1.282 7.902 1 95.5 45 ASP B C 1
ATOM 1898 O O . ASP B 1 45 ? 9.398 -0.912 7.309 1 95.5 45 ASP B O 1
ATOM 1902 N N . PRO B 1 46 ? 11.516 -1.404 7.32 1 95.62 46 PRO B N 1
ATOM 1903 C CA . PRO B 1 46 ? 11.727 -0.96 5.941 1 95.62 46 PRO B CA 1
ATOM 1904 C C . PRO B 1 46 ? 10.82 -1.672 4.945 1 95.62 46 PRO B C 1
ATOM 1906 O O . PRO B 1 46 ? 10.383 -1.069 3.961 1 95.62 46 PRO B O 1
ATOM 1909 N N . GLU B 1 47 ? 10.508 -2.926 5.109 1 94.5 47 GLU B N 1
ATOM 1910 C CA . GLU B 1 47 ? 9.594 -3.646 4.227 1 94.5 47 GLU B CA 1
ATOM 1911 C C . GLU B 1 47 ? 8.211 -2.998 4.211 1 94.5 47 GLU B C 1
ATOM 1913 O O . GLU B 1 47 ? 7.625 -2.805 3.143 1 94.5 47 GLU B O 1
ATOM 1918 N N . HIS B 1 48 ? 7.84 -2.629 5.387 1 96.12 48 HIS B N 1
ATOM 1919 C CA . HIS B 1 48 ? 6.512 -2.033 5.496 1 96.12 48 HIS B CA 1
ATOM 1920 C C . HIS B 1 48 ? 6.516 -0.585 5.016 1 96.12 48 HIS B C 1
ATOM 1922 O O . HIS B 1 48 ? 5.516 -0.101 4.484 1 96.12 48 HIS B O 1
ATOM 1928 N N . VAL B 1 49 ? 7.633 0.103 5.176 1 97.94 49 VAL B N 1
ATOM 1929 C CA . VAL B 1 49 ? 7.746 1.444 4.613 1 97.94 49 VAL B CA 1
ATOM 1930 C C . VAL B 1 49 ? 7.594 1.381 3.094 1 97.94 49 VAL B C 1
ATOM 1932 O O . VAL B 1 49 ? 6.922 2.223 2.496 1 97.94 49 VAL B O 1
ATOM 1935 N N . TRP B 1 50 ? 8.156 0.395 2.508 1 97.31 50 TRP B N 1
ATOM 1936 C CA . TRP B 1 50 ? 8.047 0.192 1.068 1 97.31 50 TRP B CA 1
ATOM 1937 C C . TRP B 1 50 ? 6.586 0.038 0.651 1 97.31 50 TRP B C 1
ATOM 1939 O O . TRP B 1 50 ? 6.121 0.715 -0.27 1 97.31 50 TRP B O 1
ATOM 1949 N N . LEU B 1 51 ? 5.875 -0.751 1.361 1 97.5 51 LEU B N 1
ATOM 1950 C CA . LEU B 1 51 ? 4.465 -0.972 1.056 1 97.5 51 LEU B CA 1
ATOM 1951 C C . LEU B 1 51 ? 3.662 0.311 1.24 1 97.5 51 LEU B C 1
ATOM 1953 O O . LEU B 1 51 ? 2.721 0.572 0.489 1 97.5 51 LEU B O 1
ATOM 1957 N N . LYS B 1 52 ? 4.035 1.076 2.23 1 98.12 52 LYS B N 1
ATOM 1958 C CA . LYS B 1 52 ? 3.369 2.355 2.449 1 98.12 52 LYS B CA 1
ATOM 1959 C C . LYS B 1 52 ? 3.582 3.297 1.268 1 98.12 52 LYS B C 1
ATOM 1961 O O . LYS B 1 52 ? 2.643 3.947 0.808 1 98.12 52 LYS B O 1
ATOM 1966 N N . ILE B 1 53 ? 4.746 3.316 0.773 1 98.12 53 ILE B N 1
ATOM 1967 C CA . ILE B 1 53 ? 5.043 4.176 -0.367 1 98.12 53 ILE B CA 1
ATOM 1968 C C . ILE B 1 53 ? 4.227 3.727 -1.578 1 98.12 53 ILE B C 1
ATOM 1970 O O . ILE B 1 53 ? 3.688 4.559 -2.312 1 98.12 53 ILE B O 1
ATOM 1974 N N . LEU B 1 54 ? 4.113 2.455 -1.724 1 97.88 54 LEU B N 1
ATOM 1975 C CA . LEU B 1 54 ? 3.328 1.929 -2.836 1 97.88 54 LEU B CA 1
ATOM 1976 C C . LEU B 1 54 ? 1.855 2.295 -2.686 1 97.88 54 LEU B C 1
ATOM 1978 O O . LEU B 1 54 ? 1.209 2.699 -3.654 1 97.88 54 LEU B O 1
ATOM 1982 N N . HIS B 1 55 ? 1.312 2.098 -1.479 1 97.5 55 HIS B N 1
ATOM 1983 C CA . HIS B 1 55 ? -0.11 2.406 -1.376 1 97.5 55 HIS B CA 1
ATOM 1984 C C . HIS B 1 55 ? -0.358 3.906 -1.482 1 97.5 55 HIS B C 1
ATOM 1986 O O . HIS B 1 55 ? -1.405 4.336 -1.974 1 97.5 55 HIS B O 1
ATOM 1992 N N . ARG B 1 56 ? 0.621 4.738 -1.128 1 98 56 ARG B N 1
ATOM 1993 C CA . ARG B 1 56 ? 0.489 6.18 -1.333 1 98 56 ARG B CA 1
ATOM 1994 C C . ARG B 1 56 ? 0.399 6.512 -2.818 1 98 56 ARG B C 1
ATOM 1996 O O . ARG B 1 56 ? -0.417 7.344 -3.225 1 98 56 ARG B O 1
ATOM 2003 N N . LYS B 1 57 ? 1.195 5.852 -3.617 1 97.56 57 LYS B N 1
ATOM 2004 C CA . LYS B 1 57 ? 1.13 6.035 -5.066 1 97.56 57 LYS B CA 1
ATOM 2005 C C . LYS B 1 57 ? -0.22 5.586 -5.613 1 97.56 57 LYS B C 1
ATOM 2007 O O . LYS B 1 57 ? -0.823 6.277 -6.438 1 97.56 57 LYS B O 1
ATOM 2012 N N . GLY B 1 58 ? -0.661 4.48 -5.156 1 97.38 58 GLY B N 1
ATOM 2013 C CA . GLY B 1 58 ? -1.967 4.004 -5.582 1 97.38 58 GLY B CA 1
ATOM 2014 C C . GLY B 1 58 ? -3.092 4.965 -5.242 1 97.38 58 GLY B C 1
ATOM 2015 O O . GLY B 1 58 ? -3.994 5.184 -6.055 1 97.38 58 GLY B O 1
ATOM 2016 N N . HIS B 1 59 ? -3.008 5.465 -4.078 1 97 59 HIS B N 1
ATOM 2017 C CA . HIS B 1 59 ? -4.031 6.418 -3.666 1 97 59 HIS B CA 1
ATOM 2018 C C . HIS B 1 59 ? -4.055 7.637 -4.582 1 97 59 HIS B C 1
ATOM 2020 O O . HIS B 1 59 ? -5.121 8.07 -5.023 1 97 59 HIS B O 1
ATOM 2026 N N . TRP B 1 60 ? -2.912 8.203 -4.84 1 96.81 60 TRP B N 1
ATOM 2027 C CA . TRP B 1 60 ? -2.816 9.344 -5.746 1 96.81 60 TRP B CA 1
ATOM 2028 C C . TRP B 1 60 ? -3.416 9.008 -7.105 1 96.81 60 TRP B C 1
ATOM 2030 O O . TRP B 1 60 ? -4.125 9.82 -7.699 1 96.81 60 TRP B O 1
ATOM 2040 N N . ASP B 1 61 ? -3.17 7.852 -7.574 1 94.75 61 ASP B N 1
ATOM 2041 C CA . ASP B 1 61 ? -3.615 7.469 -8.906 1 94.75 61 ASP B CA 1
ATOM 2042 C C . ASP B 1 61 ? -5.133 7.309 -8.961 1 94.75 61 ASP B C 1
ATOM 2044 O O . ASP B 1 61 ? -5.766 7.641 -9.961 1 94.75 61 ASP B O 1
ATOM 2048 N N . TYR B 1 62 ? -5.664 6.832 -7.906 1 94.81 62 TYR B N 1
ATOM 2049 C CA . TYR B 1 62 ? -7.102 6.598 -7.891 1 94.81 62 TYR B CA 1
ATOM 2050 C C . TYR B 1 62 ? -7.863 7.883 -7.59 1 94.81 62 TYR B C 1
ATOM 2052 O O . TYR B 1 62 ? -8.953 8.102 -8.117 1 94.81 62 TYR B O 1
ATOM 2060 N N . PHE B 1 63 ? -7.262 8.773 -6.766 1 94.06 63 PHE B N 1
ATOM 2061 C CA . PHE B 1 63 ? -8.109 9.812 -6.191 1 94.06 63 PHE B CA 1
ATOM 2062 C C . PHE B 1 63 ? -7.586 11.195 -6.539 1 94.06 63 PHE B C 1
ATOM 2064 O O . PHE B 1 63 ? -8.289 12.195 -6.379 1 94.06 63 PHE B O 1
ATOM 2071 N N . GLY B 1 64 ? -6.309 11.328 -6.93 1 94.44 64 GLY B N 1
ATOM 2072 C CA . GLY B 1 64 ? -5.742 12.609 -7.312 1 94.44 64 GLY B CA 1
ATOM 2073 C C . GLY B 1 64 ? -5.191 13.391 -6.137 1 94.44 64 GLY B C 1
ATOM 2074 O O . GLY B 1 64 ? -4.848 14.57 -6.273 1 94.44 64 GLY B O 1
ATOM 2075 N N . TYR B 1 65 ? -5.258 12.82 -4.973 1 96 65 TYR B N 1
ATOM 2076 C CA . TYR B 1 65 ? -4.652 13.367 -3.766 1 96 65 TYR B CA 1
ATOM 2077 C C . TYR B 1 65 ? -4.16 12.258 -2.844 1 96 65 TYR B C 1
ATOM 2079 O O . TYR B 1 65 ? -4.434 11.078 -3.086 1 96 65 TYR B O 1
ATOM 2087 N N . GLY B 1 66 ? -3.357 12.633 -1.874 1 97.38 66 GLY B N 1
ATOM 2088 C CA . GLY B 1 66 ? -2.795 11.641 -0.971 1 97.38 66 GLY B CA 1
ATOM 2089 C C . GLY B 1 66 ? -1.69 12.195 -0.091 1 97.38 66 GLY B C 1
ATOM 2090 O O . GLY B 1 66 ? -1.777 13.328 0.386 1 97.38 66 GLY B O 1
ATOM 2091 N N . CYS B 1 67 ? -0.71 11.375 0.1 1 98.25 67 CYS B N 1
ATOM 2092 C CA . CYS B 1 67 ? 0.398 11.727 0.981 1 98.25 67 CYS B CA 1
ATOM 2093 C C . CYS B 1 67 ? 1.443 12.547 0.241 1 98.25 67 CYS B C 1
ATOM 2095 O O . CYS B 1 67 ? 1.767 12.258 -0.912 1 98.25 67 CYS B O 1
ATOM 2097 N N . PHE B 1 68 ? 1.961 13.516 0.946 1 98.62 68 PHE B N 1
ATOM 2098 C CA . PHE B 1 68 ? 3.025 14.391 0.465 1 98.62 68 PHE B CA 1
ATOM 2099 C C . PHE B 1 68 ? 4.27 14.258 1.335 1 98.62 68 PHE B C 1
ATOM 2101 O O . PHE B 1 68 ? 4.172 13.93 2.52 1 98.62 68 PHE B O 1
ATOM 2108 N N . THR B 1 69 ? 5.391 14.531 0.72 1 98.62 69 THR B N 1
ATOM 2109 C CA . THR B 1 69 ? 6.594 14.812 1.493 1 98.62 69 THR B CA 1
ATOM 2110 C C . THR B 1 69 ? 6.812 16.312 1.637 1 98.62 69 THR B C 1
ATOM 2112 O O . THR B 1 69 ? 6.465 17.078 0.739 1 98.62 69 THR B O 1
ATOM 2115 N N . ILE B 1 70 ? 7.332 16.703 2.748 1 98.88 70 ILE B N 1
ATOM 2116 C CA . ILE B 1 70 ? 7.664 18.094 3.053 1 98.88 70 ILE B CA 1
ATOM 2117 C C . ILE B 1 70 ? 9.18 18.281 3.008 1 98.88 70 ILE B C 1
ATOM 2119 O O . ILE B 1 70 ? 9.914 17.609 3.736 1 98.88 70 ILE B O 1
ATOM 2123 N N . ARG B 1 71 ? 9.578 19.188 2.178 1 98.75 71 ARG B N 1
ATOM 2124 C CA . ARG B 1 71 ? 11.008 19.484 2.113 1 98.75 71 ARG B CA 1
ATOM 2125 C C . ARG B 1 71 ? 11.266 20.984 2.178 1 98.75 71 ARG B C 1
ATOM 2127 O O . ARG B 1 71 ? 10.422 21.781 1.767 1 98.75 71 ARG B O 1
ATOM 2134 N N . ASP B 1 72 ? 12.438 21.297 2.656 1 98.69 72 ASP B N 1
ATOM 2135 C CA . ASP B 1 72 ? 12.891 22.688 2.621 1 98.69 72 ASP B CA 1
ATOM 2136 C C . ASP B 1 72 ? 13.086 23.156 1.183 1 98.69 72 ASP B C 1
ATOM 2138 O O . ASP B 1 72 ? 13.719 22.469 0.377 1 98.69 72 ASP B O 1
ATOM 2142 N N . LYS B 1 73 ? 12.594 24.312 0.927 1 96.94 73 LYS B N 1
ATOM 2143 C CA . LYS B 1 73 ? 12.586 24.797 -0.448 1 96.94 73 LYS B CA 1
ATOM 2144 C C . LYS B 1 73 ? 13.992 25.188 -0.899 1 96.94 73 LYS B C 1
ATOM 2146 O O . LYS B 1 73 ? 14.281 25.219 -2.098 1 96.94 73 LYS B O 1
ATOM 2151 N N . VAL B 1 74 ? 14.844 25.5 0.02 1 97.44 74 VAL B N 1
ATOM 2152 C CA . VAL B 1 74 ? 16.172 25.984 -0.31 1 97.44 74 VAL B CA 1
ATOM 2153 C C . VAL B 1 74 ? 17.172 24.812 -0.272 1 97.44 74 VAL B C 1
ATOM 2155 O O . VAL B 1 74 ? 17.875 24.562 -1.247 1 97.44 74 VAL B O 1
ATOM 2158 N N . THR B 1 75 ? 17.172 23.938 0.755 1 98.06 75 THR B N 1
ATOM 2159 C CA . THR B 1 75 ? 18.203 22.922 0.975 1 98.06 75 THR B CA 1
ATOM 2160 C C . THR B 1 75 ? 17.703 21.547 0.525 1 98.06 75 THR B C 1
ATOM 2162 O O . THR B 1 75 ? 18.5 20.609 0.419 1 98.06 75 THR B O 1
ATOM 2165 N N . ASN B 1 76 ? 16.453 21.406 0.342 1 97.94 76 ASN B N 1
ATOM 2166 C CA . ASN B 1 76 ? 15.82 20.141 0.004 1 97.94 76 ASN B CA 1
ATOM 2167 C C . ASN B 1 76 ? 15.852 19.156 1.177 1 97.94 76 ASN B C 1
ATOM 2169 O O . ASN B 1 76 ? 15.672 17.953 0.993 1 97.94 76 ASN B O 1
ATOM 2173 N N . GLU B 1 77 ? 16.094 19.656 2.34 1 98.5 77 GLU B N 1
ATOM 2174 C CA . GLU B 1 77 ? 16.062 18.812 3.529 1 98.5 77 GLU B CA 1
ATOM 2175 C C . GLU B 1 77 ? 14.664 18.234 3.752 1 98.5 77 GLU B C 1
ATOM 2177 O O . GLU B 1 77 ? 13.664 18.953 3.625 1 98.5 77 GLU B O 1
ATOM 2182 N N . PHE B 1 78 ? 14.648 16.969 4.078 1 98.81 78 PHE B N 1
ATOM 2183 C CA . PHE B 1 78 ? 13.391 16.281 4.352 1 98.81 78 PHE B CA 1
ATOM 2184 C C . PHE B 1 78 ? 12.875 16.641 5.738 1 98.81 78 PHE B C 1
ATOM 2186 O O . PHE B 1 78 ? 13.562 16.438 6.738 1 98.81 78 PHE B O 1
ATOM 2193 N N . TYR B 1 79 ? 11.594 17.078 5.793 1 98.88 79 TYR B N 1
ATOM 2194 C CA . TYR B 1 79 ? 11.039 17.562 7.055 1 98.88 79 TYR B CA 1
ATOM 2195 C C . TYR B 1 79 ? 9.914 16.641 7.531 1 98.88 79 TYR B C 1
ATOM 2197 O O . TYR B 1 79 ? 9.43 16.781 8.656 1 98.88 79 TYR B O 1
ATOM 2205 N N . GLY B 1 80 ? 9.453 15.719 6.688 1 98.81 80 GLY B N 1
ATOM 2206 C CA . GLY B 1 80 ? 8.391 14.82 7.105 1 98.81 80 GLY B CA 1
ATOM 2207 C C . GLY B 1 80 ? 7.355 14.578 6.023 1 98.81 80 GLY B C 1
ATOM 2208 O O . GLY B 1 80 ? 7.652 14.703 4.832 1 98.81 80 GLY B O 1
ATOM 2209 N N . GLU B 1 81 ? 6.215 14.109 6.496 1 98.75 81 GLU B N 1
ATOM 2210 C CA . GLU B 1 81 ? 5.113 13.773 5.598 1 98.75 81 GLU B CA 1
ATOM 2211 C C . GLU B 1 81 ? 3.799 14.359 6.102 1 98.75 81 GLU B C 1
ATOM 2213 O O . GLU B 1 81 ? 3.605 14.523 7.305 1 98.75 81 GLU B O 1
ATOM 2218 N N . ILE B 1 82 ? 2.98 14.648 5.145 1 98.69 82 ILE B N 1
ATOM 2219 C CA . ILE B 1 82 ? 1.621 15.102 5.41 1 98.69 82 ILE B CA 1
ATOM 2220 C C . ILE B 1 82 ? 0.681 14.586 4.328 1 98.69 82 ILE B C 1
ATOM 2222 O O . ILE B 1 82 ? 1.116 14.273 3.217 1 98.69 82 ILE B O 1
ATOM 2226 N N . GLY B 1 83 ? -0.621 14.445 4.703 1 97.94 83 GLY B N 1
ATOM 2227 C CA . GLY B 1 83 ? -1.484 14.008 3.619 1 97.94 83 GLY B CA 1
ATOM 2228 C C . GLY B 1 83 ? -2.934 13.844 4.039 1 97.94 83 GLY B C 1
ATOM 2229 O O . GLY B 1 83 ? -3.27 14.023 5.211 1 97.94 83 GLY B O 1
ATOM 2230 N N . ILE B 1 84 ? -3.766 13.609 3.053 1 97.25 84 ILE B N 1
ATOM 2231 C CA . ILE B 1 84 ? -5.184 13.289 3.172 1 97.25 84 ILE B CA 1
ATOM 2232 C C . ILE B 1 84 ? -5.5 12.031 2.361 1 97.25 84 ILE B C 1
ATOM 2234 O O . ILE B 1 84 ? -5.148 11.938 1.184 1 97.25 84 ILE B O 1
ATOM 2238 N N . SER B 1 85 ? -6.082 11.062 3.045 1 96.56 85 SER B N 1
ATOM 2239 C CA . SER B 1 85 ? -6.297 9.781 2.381 1 96.56 85 SER B CA 1
ATOM 2240 C C . SER B 1 85 ? -7.566 9.102 2.885 1 96.56 85 SER B C 1
ATOM 2242 O O . SER B 1 85 ? -8.07 9.438 3.957 1 96.56 85 SER B O 1
ATOM 2244 N N . HIS B 1 86 ? -8.023 8.164 2.043 1 94 86 HIS B N 1
ATOM 2245 C CA . HIS B 1 86 ? -9.094 7.242 2.424 1 94 86 HIS B CA 1
ATOM 2246 C C . HIS B 1 86 ? -8.531 5.949 3 1 94 86 HIS B C 1
ATOM 2248 O O . HIS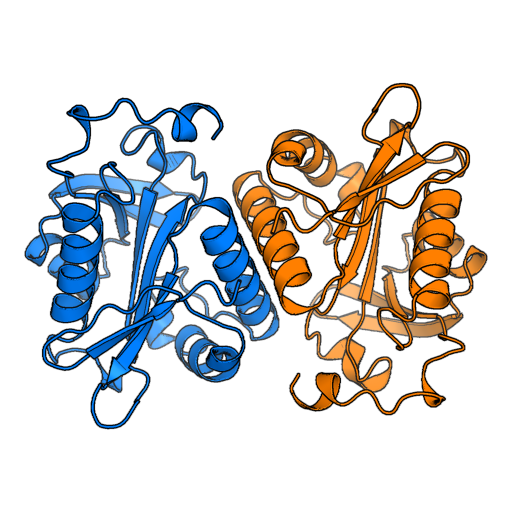 B 1 86 ? -7.859 5.191 2.295 1 94 86 HIS B O 1
ATOM 2254 N N . PHE B 1 87 ? -8.844 5.723 4.316 1 93.56 87 PHE B N 1
ATOM 2255 C CA . PHE B 1 87 ? -8.297 4.527 4.941 1 93.56 87 PHE B CA 1
ATOM 2256 C C . PHE B 1 87 ? -9.406 3.523 5.25 1 93.56 87 PHE B C 1
ATOM 2258 O O . PHE B 1 87 ? -9.141 2.447 5.793 1 93.56 87 PHE B O 1
ATOM 2265 N N . LYS B 1 88 ? -10.625 3.867 4.941 1 90.38 88 LYS B N 1
ATOM 2266 C CA . LYS B 1 88 ? -11.789 3.014 5.164 1 90.38 88 LYS B CA 1
ATOM 2267 C C . LYS B 1 88 ? -11.836 2.52 6.605 1 90.38 88 LYS B C 1
ATOM 2269 O O . LYS B 1 88 ? -12.055 1.331 6.855 1 90.38 88 LYS B O 1
ATOM 2274 N N . ARG B 1 89 ? -11.602 3.412 7.453 1 89.94 89 ARG B N 1
ATOM 2275 C CA . ARG B 1 89 ? -11.672 3.09 8.875 1 89.94 89 ARG B CA 1
ATOM 2276 C C . ARG B 1 89 ? -13.102 3.189 9.391 1 89.94 89 ARG B C 1
ATOM 2278 O O . ARG B 1 89 ? -13.727 4.25 9.312 1 89.94 89 ARG B O 1
ATOM 2285 N N . PRO B 1 90 ? -13.539 2.145 10 1 86.44 90 PRO B N 1
ATOM 2286 C CA . PRO B 1 90 ? -14.914 2.184 10.5 1 86.44 90 PRO B CA 1
ATOM 2287 C C . PRO B 1 90 ? -15.141 3.297 11.516 1 86.44 90 PRO B C 1
ATOM 2289 O O . PRO B 1 90 ? -16.203 3.914 11.539 1 86.44 90 PRO B O 1
ATOM 2292 N N . ILE B 1 91 ? -14.188 3.625 12.289 1 86.62 91 ILE B N 1
ATOM 2293 C CA . ILE B 1 91 ? -14.328 4.594 13.367 1 86.62 91 ILE B CA 1
ATOM 2294 C C . ILE B 1 91 ? -14.562 5.988 12.789 1 86.62 91 ILE B C 1
ATOM 2296 O O . ILE B 1 91 ? -15.062 6.883 13.477 1 86.62 91 ILE B O 1
ATOM 2300 N N . ALA B 1 92 ? -14.18 6.203 11.5 1 84.75 92 ALA B N 1
ATOM 2301 C CA . ALA B 1 92 ? -14.273 7.508 10.844 1 84.75 92 ALA B CA 1
ATOM 2302 C C . ALA B 1 92 ? -15.664 7.719 10.25 1 84.75 92 ALA B C 1
ATOM 2304 O O . ALA B 1 92 ? -16.078 8.852 10 1 84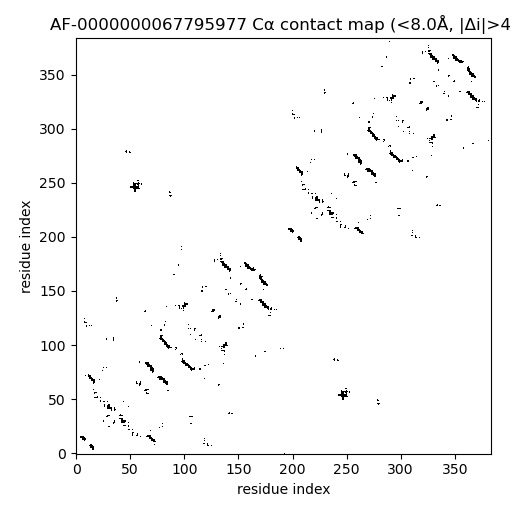.75 92 ALA B O 1
ATOM 2305 N N . ALA B 1 93 ? 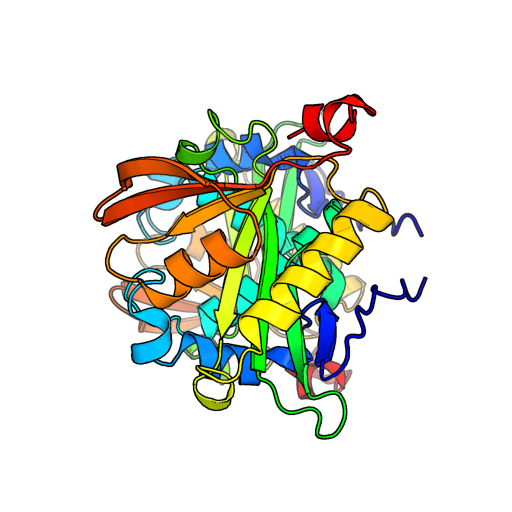-16.391 6.703 10.086 1 82.56 93 ALA B N 1
ATOM 2306 C CA . ALA B 1 93 ? -17.594 6.695 9.266 1 82.56 93 ALA B CA 1
ATOM 2307 C C . ALA B 1 93 ? -18.609 7.707 9.781 1 82.56 93 ALA B C 1
ATOM 2309 O O . ALA B 1 93 ? -19.188 8.484 9 1 82.56 93 ALA B O 1
ATOM 2310 N N . PRO B 1 94 ? -18.781 7.852 11.039 1 84.44 94 PRO B N 1
ATOM 2311 C CA . PRO B 1 94 ? -19.797 8.789 11.523 1 84.44 94 PRO B CA 1
ATOM 2312 C C . PRO B 1 94 ? -19.391 10.25 11.336 1 84.44 94 PRO B C 1
ATOM 2314 O O . PRO B 1 94 ? -20.234 11.141 11.352 1 84.44 94 PRO B O 1
ATOM 2317 N N . TYR B 1 95 ? -18.156 10.484 11.164 1 82.81 95 TYR B N 1
ATOM 2318 C CA . TYR B 1 95 ? -17.656 11.852 11.219 1 82.81 95 TYR B CA 1
ATOM 2319 C C . TYR B 1 95 ? -17.203 12.32 9.844 1 82.81 95 TYR B C 1
ATOM 2321 O O . TYR B 1 95 ? -17.125 13.531 9.586 1 82.81 95 TYR B O 1
ATOM 2329 N N . SER B 1 96 ? -16.875 11.461 9.062 1 80.12 96 SER B N 1
ATOM 2330 C CA . SER B 1 96 ? -16.422 11.703 7.695 1 80.12 96 SER B CA 1
ATOM 2331 C C . SER B 1 96 ? -16.922 10.609 6.754 1 80.12 96 SER B C 1
ATOM 2333 O O . SER B 1 96 ? -16.172 9.688 6.422 1 80.12 96 SER B O 1
ATOM 2335 N N . PRO B 1 97 ? -18.109 10.773 6.359 1 75.62 97 PRO B N 1
ATOM 2336 C CA . PRO B 1 97 ? -18.703 9.688 5.582 1 75.62 97 PRO B CA 1
ATOM 2337 C C . PRO B 1 97 ? -17.938 9.383 4.297 1 75.62 97 PRO B C 1
ATOM 2339 O O . PRO B 1 97 ? -18.016 8.266 3.777 1 75.62 97 PRO B O 1
ATOM 2342 N N . GLN B 1 98 ? -17.156 10.422 3.949 1 80 98 GLN B N 1
ATOM 2343 C CA . GLN B 1 98 ? -16.344 10.164 2.762 1 80 98 GLN B CA 1
ATOM 2344 C C . GLN B 1 98 ? -15 9.539 3.133 1 80 98 GLN B C 1
ATOM 2346 O O . GLN B 1 98 ? -14.242 9.125 2.256 1 80 98 GLN B O 1
ATOM 2351 N N . PHE B 1 99 ? -14.648 9.578 4.402 1 82.25 99 PHE B N 1
ATOM 2352 C CA . PHE B 1 99 ? -13.516 8.852 4.953 1 82.25 99 PHE B CA 1
ATOM 2353 C C . PHE B 1 99 ? -12.203 9.531 4.574 1 82.25 99 PHE B C 1
ATOM 2355 O O . PHE B 1 99 ? -11.188 8.859 4.379 1 82.25 99 PHE B O 1
ATOM 2362 N N . VAL B 1 100 ? -12.203 10.859 4.516 1 93.38 100 VAL B N 1
ATOM 2363 C CA . VAL B 1 100 ? -10.938 11.539 4.266 1 93.38 100 VAL B CA 1
ATOM 2364 C C . VAL B 1 100 ? -10.219 11.805 5.59 1 93.38 100 VAL B C 1
ATOM 2366 O O . VAL B 1 100 ? -10.719 12.547 6.438 1 93.38 100 VAL B O 1
ATOM 2369 N N . GLU B 1 101 ? -9.102 11.203 5.758 1 96.81 101 GLU B N 1
ATOM 2370 C CA . GLU B 1 101 ? -8.289 11.344 6.969 1 96.81 101 GLU B CA 1
ATOM 2371 C C . GLU B 1 101 ? -7.027 12.156 6.699 1 96.81 101 GLU B C 1
ATOM 2373 O O . GLU B 1 101 ? -6.336 11.93 5.703 1 96.81 101 GLU B O 1
ATOM 2378 N N . ALA B 1 102 ? -6.812 13.125 7.547 1 97.69 102 ALA B N 1
ATOM 2379 C CA . ALA B 1 102 ? -5.574 13.898 7.5 1 97.69 102 ALA B CA 1
ATOM 2380 C C . ALA B 1 102 ? -4.52 13.297 8.43 1 97.69 102 ALA B C 1
ATOM 2382 O O . ALA B 1 102 ? -4.84 12.859 9.539 1 97.69 102 ALA B O 1
ATOM 2383 N N . SER B 1 103 ? -3.328 13.336 7.992 1 97.94 103 SER B N 1
ATOM 2384 C CA . SER B 1 103 ? -2.201 12.844 8.781 1 97.94 103 SER B CA 1
ATOM 2385 C C . SER B 1 103 ? -0.958 13.695 8.555 1 97.94 103 SER B C 1
ATOM 2387 O O . SER B 1 103 ? -0.763 14.25 7.473 1 97.94 103 SER B O 1
ATOM 2389 N N . TRP B 1 104 ? -0.202 13.773 9.609 1 98.62 104 TRP B N 1
ATOM 2390 C CA . TRP B 1 104 ? 1.077 14.477 9.531 1 98.62 104 TRP B CA 1
ATOM 2391 C C . TRP B 1 104 ? 2.096 13.852 10.484 1 98.62 104 TRP B C 1
ATOM 2393 O O . TRP B 1 104 ? 1.743 13.414 11.578 1 98.62 104 TRP B O 1
ATOM 2403 N N . THR B 1 105 ? 3.303 13.734 10.055 1 98.56 105 THR B N 1
ATOM 2404 C CA . THR B 1 105 ? 4.461 13.25 10.789 1 98.56 105 THR B CA 1
ATOM 2405 C C . THR B 1 105 ? 5.695 14.086 10.484 1 98.56 105 THR B C 1
ATOM 2407 O O . THR B 1 105 ? 6.078 14.234 9.32 1 98.56 105 THR B O 1
ATOM 2410 N N . MET B 1 106 ? 6.285 14.648 11.508 1 98.5 106 MET B N 1
ATOM 2411 C CA . MET B 1 106 ? 7.41 15.555 11.312 1 98.5 106 MET B CA 1
ATOM 2412 C C . MET B 1 106 ? 8.711 14.922 11.789 1 98.5 106 MET B C 1
ATOM 2414 O O . MET B 1 106 ? 8.75 14.289 12.844 1 98.5 106 MET B O 1
ATOM 2418 N N . ALA B 1 107 ? 9.727 15.086 10.969 1 98.56 107 ALA B N 1
ATOM 2419 C CA . ALA B 1 107 ? 11.07 14.719 11.414 1 98.56 107 ALA B CA 1
ATOM 2420 C C . ALA B 1 107 ? 11.5 15.555 12.609 1 98.56 107 ALA B C 1
ATOM 2422 O O . ALA B 1 107 ? 11.07 16.703 12.766 1 98.56 107 ALA B O 1
ATOM 2423 N N . PRO B 1 108 ? 12.406 14.992 13.391 1 97.75 108 PRO B N 1
ATOM 2424 C CA . PRO B 1 108 ? 12.859 15.734 14.562 1 97.75 108 PRO B CA 1
ATOM 2425 C C . PRO B 1 108 ? 13.445 17.109 14.203 1 97.75 108 PRO B C 1
ATOM 2427 O O . PRO B 1 108 ? 13.195 18.094 14.906 1 97.75 108 PRO B O 1
ATOM 2430 N N . SER B 1 109 ? 14.07 17.219 13.117 1 97.19 109 SER B N 1
ATOM 2431 C CA . SER B 1 109 ? 14.719 18.453 12.695 1 97.19 109 SER B CA 1
ATOM 2432 C C . SER B 1 109 ? 13.695 19.531 12.367 1 97.19 109 SER B C 1
ATOM 2434 O O . SER B 1 109 ? 14.031 20.719 12.32 1 97.19 109 SER B O 1
ATOM 2436 N N . ALA B 1 110 ? 12.492 19.141 12.156 1 97.94 110 ALA B N 1
ATOM 2437 C CA . ALA B 1 110 ? 11.453 20.078 11.742 1 97.94 110 ALA B CA 1
ATOM 2438 C C . ALA B 1 110 ? 10.555 20.453 12.922 1 97.94 110 ALA B C 1
ATOM 2440 O O . ALA B 1 110 ? 9.734 21.375 12.812 1 97.94 110 ALA B O 1
ATOM 2441 N N . GLN B 1 111 ? 10.672 19.812 14.039 1 96.75 111 GLN B N 1
ATOM 2442 C CA . GLN B 1 111 ? 9.75 19.984 15.164 1 96.75 111 GLN B CA 1
ATOM 2443 C C . GLN B 1 111 ? 10.07 21.266 15.93 1 96.75 111 GLN B C 1
ATOM 2445 O O . GLN B 1 111 ? 11.242 21.625 16.109 1 96.75 111 GLN B O 1
ATOM 2450 N N . GLY B 1 112 ? 8.984 21.938 16.344 1 95.25 112 GLY B N 1
ATOM 2451 C CA . GLY B 1 112 ? 9.141 23.125 17.172 1 95.25 112 GLY B CA 1
ATOM 2452 C C . GLY B 1 112 ? 9.531 24.344 16.375 1 95.25 112 GLY B C 1
ATOM 2453 O O . GLY B 1 112 ? 9.953 25.359 16.938 1 95.25 112 GLY B O 1
ATOM 2454 N N . LYS B 1 113 ? 9.406 24.312 15.055 1 97 113 LYS B N 1
ATOM 2455 C CA . LYS B 1 113 ? 9.836 25.406 14.195 1 97 113 LYS B CA 1
ATOM 2456 C C . LYS B 1 113 ? 8.664 25.953 13.375 1 97 113 LYS B C 1
ATOM 2458 O O . LYS B 1 113 ? 8.867 26.719 12.43 1 97 113 LYS B O 1
ATOM 2463 N N . GLY B 1 114 ? 7.504 25.469 13.617 1 97.75 114 GLY B N 1
ATOM 2464 C CA . GLY B 1 114 ? 6.324 25.922 12.898 1 97.75 114 GLY B CA 1
ATOM 2465 C C . GLY B 1 114 ? 6.18 25.297 11.531 1 97.75 114 GLY B C 1
ATOM 2466 O O . GLY B 1 114 ? 5.316 25.688 10.742 1 97.75 114 GLY B O 1
ATOM 2467 N N . ILE B 1 115 ? 6.996 24.375 11.234 1 98.5 115 ILE B N 1
ATOM 2468 C CA . ILE B 1 115 ? 7.004 23.719 9.922 1 98.5 115 ILE B CA 1
ATOM 2469 C C . ILE B 1 115 ? 5.715 22.938 9.734 1 98.5 115 ILE B C 1
ATOM 2471 O O . ILE B 1 115 ? 5.094 22.984 8.664 1 98.5 115 ILE B O 1
ATOM 2475 N N . GLY B 1 116 ? 5.285 22.188 10.758 1 98.44 116 GLY B N 1
ATOM 2476 C CA . GLY B 1 116 ? 4.039 21.453 10.688 1 98.44 116 GLY B CA 1
ATOM 2477 C C . GLY B 1 116 ? 2.838 22.328 10.398 1 98.44 116 GLY B C 1
ATOM 2478 O O . GLY B 1 116 ? 2.006 21.984 9.547 1 98.44 116 GLY B O 1
ATOM 2479 N N . LYS B 1 117 ? 2.795 23.406 11.094 1 98.56 117 LYS B N 1
ATOM 2480 C CA . LYS B 1 117 ? 1.695 24.344 10.891 1 98.56 117 LYS B CA 1
ATOM 2481 C C . LYS B 1 117 ? 1.702 24.906 9.469 1 98.56 117 LYS B C 1
ATOM 2483 O O . LYS B 1 117 ? 0.664 24.938 8.805 1 98.56 117 LYS B O 1
ATOM 2488 N N . GLU B 1 118 ? 2.859 25.344 9.023 1 98.75 118 GLU B N 1
ATOM 2489 C CA . GLU B 1 118 ? 3 25.875 7.676 1 98.75 118 GLU B CA 1
ATOM 2490 C C . GLU B 1 118 ? 2.598 24.844 6.629 1 98.75 118 GLU B C 1
ATOM 2492 O O . GLU B 1 118 ? 1.868 25.156 5.688 1 98.75 118 GLU B O 1
ATOM 2497 N N . ALA B 1 119 ? 3.023 23.625 6.805 1 98.75 119 ALA B N 1
ATOM 2498 C CA . ALA B 1 119 ? 2.729 22.562 5.855 1 98.75 119 ALA B CA 1
ATOM 2499 C C . ALA B 1 119 ? 1.236 22.25 5.828 1 98.75 119 ALA B C 1
ATOM 2501 O O . ALA B 1 119 ? 0.639 22.141 4.754 1 98.75 119 ALA B O 1
ATOM 2502 N N . LEU B 1 120 ? 0.657 22.062 6.98 1 98.62 120 LEU B N 1
ATOM 2503 C CA . LEU B 1 120 ? -0.754 21.688 7.062 1 98.62 120 LEU B CA 1
ATOM 2504 C C . LEU B 1 120 ? -1.637 22.812 6.52 1 98.62 120 LEU B C 1
ATOM 2506 O O . LEU B 1 120 ? -2.627 22.547 5.832 1 98.62 120 LEU B O 1
ATOM 2510 N N . TYR B 1 121 ? -1.319 24.031 6.742 1 98 121 TYR B N 1
ATOM 2511 C CA . TYR B 1 121 ? -2.049 25.156 6.152 1 98 121 TYR B CA 1
ATOM 2512 C C . TYR B 1 121 ? -1.933 25.141 4.633 1 98 121 TYR B C 1
ATOM 2514 O O . TYR B 1 121 ? -2.912 25.391 3.928 1 98 121 TYR B O 1
ATOM 2522 N N . GLY B 1 122 ? -0.696 24.953 4.203 1 98.25 122 GLY B N 1
ATOM 2523 C CA . GLY B 1 122 ? -0.515 24.844 2.764 1 98.25 122 GLY B CA 1
ATOM 2524 C C . GLY B 1 122 ? -1.386 23.781 2.135 1 98.25 122 GLY B C 1
ATOM 2525 O O . GLY B 1 122 ? -1.956 23.984 1.062 1 98.25 122 GLY B O 1
ATOM 2526 N N . LEU B 1 123 ? -1.467 22.641 2.795 1 98.31 123 LEU B N 1
ATOM 2527 C CA . LEU B 1 123 ? -2.285 21.547 2.301 1 98.31 123 LEU B CA 1
ATOM 2528 C C . LEU B 1 123 ? -3.764 21.922 2.316 1 98.31 123 LEU B C 1
ATOM 2530 O O . LEU B 1 123 ? -4.488 21.641 1.356 1 98.31 123 LEU B O 1
ATOM 2534 N N . VAL B 1 124 ? -4.234 22.5 3.367 1 97.5 124 VAL B N 1
ATOM 2535 C CA . VAL B 1 124 ? -5.617 22.938 3.5 1 97.5 124 VAL B CA 1
ATOM 2536 C C . VAL B 1 124 ? -5.957 23.922 2.383 1 97.5 124 VAL B C 1
ATOM 2538 O O . VAL B 1 124 ? -6.98 23.781 1.71 1 97.5 124 VAL B O 1
ATOM 2541 N N . GLU B 1 125 ? -5.117 24.875 2.184 1 97.06 125 GLU B N 1
ATOM 2542 C CA . GLU B 1 125 ? -5.344 25.875 1.146 1 97.06 125 GLU B CA 1
ATOM 2543 C C . GLU B 1 125 ? -5.406 25.219 -0.236 1 97.06 125 GLU B C 1
ATOM 2545 O O . GLU B 1 125 ? -6.266 25.578 -1.049 1 97.06 125 GLU B O 1
ATOM 2550 N N . TRP B 1 126 ? -4.508 24.375 -0.458 1 97.06 126 TRP B N 1
ATOM 2551 C CA . TRP B 1 126 ? -4.48 23.672 -1.736 1 97.06 126 TRP B CA 1
ATOM 2552 C C . TRP B 1 126 ? -5.781 22.906 -1.965 1 97.06 126 TRP B C 1
ATOM 2554 O O . TRP B 1 126 ? -6.367 22.969 -3.049 1 97.06 126 TRP B O 1
ATOM 2564 N N . ASP B 1 127 ? -6.207 22.156 -0.979 1 95.94 127 ASP B N 1
ATOM 2565 C CA . ASP B 1 127 ? -7.434 21.359 -1.062 1 95.94 127 ASP B CA 1
ATOM 2566 C C . ASP B 1 127 ? -8.641 22.266 -1.331 1 95.94 127 ASP B C 1
ATOM 2568 O O . ASP B 1 127 ? -9.422 22 -2.246 1 95.94 127 ASP B O 1
ATOM 2572 N N . GLU B 1 128 ? -8.75 23.312 -0.577 1 94.75 128 GLU B N 1
ATOM 2573 C CA . GLU B 1 128 ? -9.914 24.188 -0.659 1 94.75 128 GLU B CA 1
ATOM 2574 C C . GLU B 1 128 ? -9.898 25.016 -1.942 1 94.75 128 GLU B C 1
ATOM 2576 O O . GLU B 1 128 ? -10.93 25.172 -2.596 1 94.75 128 GLU B O 1
ATOM 2581 N N . LYS B 1 129 ? -8.734 25.5 -2.291 1 95 129 LYS B N 1
ATOM 2582 C CA . LYS B 1 129 ? -8.609 26.344 -3.482 1 95 129 LYS B CA 1
ATOM 2583 C C . LYS B 1 129 ? -8.945 25.547 -4.746 1 95 129 LYS B C 1
ATOM 2585 O O . LYS B 1 129 ? -9.547 26.094 -5.676 1 95 129 LYS B O 1
ATOM 2590 N N . HIS B 1 130 ? -8.609 24.328 -4.801 1 94.19 130 HIS B N 1
ATOM 2591 C CA . HIS B 1 130 ? -8.758 23.547 -6.023 1 94.19 130 HIS B CA 1
ATOM 2592 C C . HIS B 1 130 ? -9.922 22.562 -5.91 1 94.19 130 HIS B C 1
ATOM 2594 O O . HIS B 1 130 ? -10.141 21.75 -6.805 1 94.19 130 HIS B O 1
ATOM 2600 N N . ASN B 1 131 ? -10.609 22.578 -4.801 1 92.81 131 ASN B N 1
ATOM 2601 C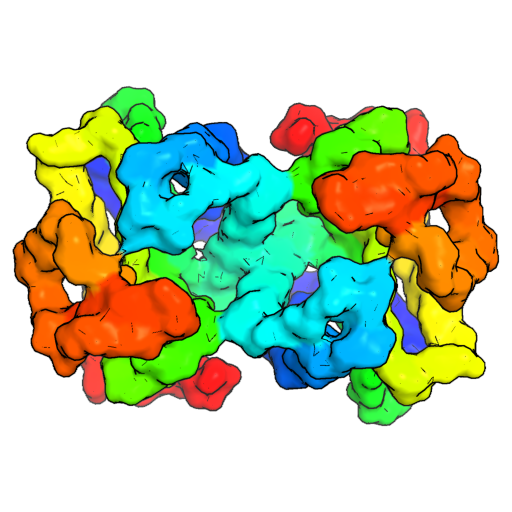 CA . ASN B 1 131 ? -11.766 21.719 -4.578 1 92.81 131 ASN B CA 1
ATOM 2602 C C . ASN B 1 131 ? -11.422 20.25 -4.809 1 92.81 131 ASN B C 1
ATOM 2604 O O . ASN B 1 131 ? -12.117 19.562 -5.551 1 92.81 131 ASN B O 1
ATOM 2608 N N . ILE B 1 132 ? -10.391 19.859 -4.078 1 93.38 132 ILE B N 1
ATOM 2609 C CA . ILE B 1 132 ? -9.844 18.531 -4.332 1 93.38 132 ILE B CA 1
ATOM 2610 C C . ILE B 1 132 ? -10.727 17.469 -3.668 1 93.38 132 ILE B C 1
ATOM 2612 O O . ILE B 1 132 ? -11.359 16.656 -4.352 1 93.38 132 ILE B O 1
ATOM 2616 N N . THR B 1 133 ? -10.852 17.5 -2.326 1 92.56 133 THR B N 1
ATOM 2617 C CA . THR B 1 133 ? -11.555 16.438 -1.613 1 92.56 133 THR B CA 1
ATOM 2618 C C . THR B 1 133 ? -13.047 16.766 -1.496 1 92.56 133 THR B C 1
ATOM 2620 O O . THR B 1 133 ? -13.875 15.867 -1.363 1 92.56 133 THR B O 1
ATOM 2623 N N . LYS B 1 134 ? -13.352 18.016 -1.395 1 90.12 134 LYS B N 1
ATOM 2624 C CA . LYS B 1 134 ? -14.719 18.484 -1.18 1 90.12 134 LYS B CA 1
ATOM 2625 C C . LYS B 1 134 ? -15.352 17.797 0.028 1 90.12 134 LYS B C 1
ATOM 2627 O O . LYS B 1 134 ? -16.547 17.5 0.016 1 90.12 134 LYS B O 1
ATOM 2632 N N . SER B 1 135 ? -14.57 17.516 0.987 1 91.12 135 SER B N 1
ATOM 2633 C CA . SER B 1 135 ? -14.992 16.781 2.178 1 91.12 135 SER B CA 1
ATOM 2634 C C . SER B 1 135 ? -14.32 17.344 3.43 1 91.12 135 SER B C 1
ATOM 2636 O O . SER B 1 135 ? -13.234 17.922 3.354 1 91.12 135 SER B O 1
ATOM 2638 N N . ASP B 1 136 ? -15.062 17.141 4.531 1 93.31 136 ASP B N 1
ATOM 2639 C CA . ASP B 1 136 ? -14.391 17.391 5.801 1 93.31 136 ASP B CA 1
ATOM 2640 C C . ASP B 1 136 ? -13.227 16.422 6 1 93.31 136 ASP B C 1
ATOM 2642 O O . ASP B 1 136 ? -13.203 15.344 5.418 1 93.31 136 ASP B O 1
ATOM 2646 N N . TRP B 1 137 ? -12.273 16.922 6.762 1 95.94 137 TRP B N 1
ATOM 2647 C CA . TRP B 1 137 ? -11.141 16.078 7.125 1 95.94 137 TRP B CA 1
ATOM 2648 C C . TRP B 1 137 ? -11.297 15.547 8.547 1 95.94 137 TRP B C 1
ATOM 2650 O O . TRP B 1 137 ? -11.719 16.281 9.445 1 95.94 137 TRP B O 1
ATOM 2660 N N . LEU B 1 138 ? -10.984 14.344 8.703 1 96.88 138 LEU B N 1
ATOM 2661 C CA . LEU B 1 138 ? -10.875 13.734 10.023 1 96.88 138 LEU B CA 1
ATOM 2662 C C . LEU B 1 138 ? -9.414 13.5 10.398 1 96.88 138 LEU B C 1
ATOM 2664 O O . LEU B 1 138 ? -8.617 13.078 9.555 1 96.88 138 LEU B O 1
ATOM 2668 N N . ALA B 1 139 ? -9.062 13.797 11.625 1 97.69 139 ALA B N 1
ATOM 2669 C CA . ALA B 1 139 ? -7.777 13.422 12.203 1 97.69 139 ALA B CA 1
ATOM 2670 C C . ALA B 1 139 ? -7.965 12.578 13.461 1 97.69 139 ALA B C 1
ATOM 2672 O O . ALA B 1 139 ? -8.82 12.875 14.289 1 97.69 139 ALA B O 1
ATOM 2673 N N . ILE B 1 140 ? -7.219 11.555 13.562 1 97.06 140 ILE B N 1
ATOM 2674 C CA . ILE B 1 140 ? -7.238 10.641 14.703 1 97.06 140 ILE B CA 1
ATOM 2675 C C . ILE B 1 140 ? -5.949 10.789 15.508 1 97.06 140 ILE B C 1
ATOM 2677 O O . ILE B 1 140 ? -4.863 10.492 15.008 1 97.06 140 ILE B O 1
ATOM 2681 N N . ILE B 1 141 ? -6.051 11.289 16.797 1 98.19 141 ILE B N 1
ATOM 2682 C CA . ILE B 1 141 ? -4.863 11.641 17.562 1 98.19 141 ILE B CA 1
ATOM 2683 C C . ILE B 1 141 ? -4.953 11.031 18.969 1 98.19 141 ILE B C 1
ATOM 2685 O O . ILE B 1 141 ? -5.973 11.164 19.641 1 98.19 141 ILE B O 1
ATOM 2689 N N . GLU B 1 142 ? -3.873 10.305 19.359 1 97.75 142 GLU B N 1
ATOM 2690 C CA . GLU B 1 142 ? -3.824 9.844 20.75 1 97.75 142 GLU B CA 1
ATOM 2691 C C . GLU B 1 142 ? -3.756 11.016 21.719 1 97.75 142 GLU B C 1
ATOM 2693 O O . GLU B 1 142 ? -3 11.969 21.5 1 97.75 142 GLU B O 1
ATOM 2698 N N . PRO B 1 143 ? -4.445 10.922 22.812 1 97.19 143 PRO B N 1
ATOM 2699 C CA . PRO B 1 143 ? -4.57 12.055 23.719 1 97.19 143 PRO B CA 1
ATOM 2700 C C . PRO B 1 143 ? -3.223 12.547 24.25 1 97.19 143 PRO B C 1
ATOM 2702 O O . PRO B 1 143 ? -3.002 13.75 24.359 1 97.19 143 PRO B O 1
ATOM 2705 N N . PRO B 1 144 ? -2.24 11.734 24.484 1 97.25 144 PRO B N 1
ATOM 2706 C CA . PRO B 1 144 ? -0.973 12.25 25 1 97.25 144 PRO B CA 1
ATOM 2707 C C . PRO B 1 144 ? -0.173 13.023 23.953 1 97.25 144 PRO B C 1
ATOM 2709 O O . PRO B 1 144 ? 0.798 13.703 24.297 1 97.25 144 PRO B O 1
ATOM 2712 N N . ASN B 1 145 ? -0.523 12.914 22.734 1 97.56 145 ASN B N 1
ATOM 2713 C CA . ASN B 1 145 ? 0.185 13.617 21.672 1 97.56 145 ASN B CA 1
ATOM 2714 C C . ASN B 1 145 ? -0.229 15.086 21.609 1 97.56 145 ASN B C 1
ATOM 2716 O O . ASN B 1 145 ? -0.863 15.516 20.641 1 97.56 145 ASN B O 1
ATOM 2720 N N . LYS B 1 146 ? 0.255 15.82 22.484 1 97.19 146 LYS B N 1
ATOM 2721 C CA . LYS B 1 146 ? -0.157 17.219 22.641 1 97.19 146 LYS B CA 1
ATOM 2722 C C . LYS B 1 146 ? 0.315 18.062 21.469 1 97.19 146 LYS B C 1
ATOM 2724 O O . LYS B 1 146 ? -0.359 19.016 21.078 1 97.19 146 LYS B O 1
ATOM 2729 N N . ARG B 1 147 ? 1.421 17.734 20.953 1 96.56 147 ARG B N 1
ATOM 2730 C CA . ARG B 1 147 ? 1.935 18.469 19.797 1 96.56 147 ARG B CA 1
ATOM 2731 C C . ARG B 1 147 ? 0.987 18.359 18.609 1 96.56 147 ARG B C 1
ATOM 2733 O O . ARG B 1 147 ? 0.669 19.359 17.969 1 96.56 147 ARG B O 1
ATOM 2740 N N . SER B 1 148 ? 0.528 17.188 18.344 1 98.19 148 SER B N 1
ATOM 2741 C CA . SER B 1 148 ? -0.37 16.969 17.219 1 98.19 148 SER B CA 1
ATOM 2742 C C . SER B 1 148 ? -1.736 17.594 17.469 1 98.19 148 SER B C 1
ATOM 2744 O O . SER B 1 148 ? -2.312 18.219 16.562 1 98.19 148 SER B O 1
ATOM 2746 N N . SER B 1 149 ? -2.248 17.406 18.703 1 98.12 149 SER B N 1
ATOM 2747 C CA . SER B 1 149 ? -3.535 18.016 19.031 1 98.12 149 SER B CA 1
ATOM 2748 C C . SER B 1 149 ? -3.469 19.547 18.938 1 98.12 149 SER B C 1
ATOM 2750 O O . SER B 1 149 ? -4.402 20.188 18.453 1 98.12 149 SER B O 1
ATOM 2752 N N . GLY B 1 150 ? -2.406 20.094 19.453 1 97.94 150 GLY B N 1
ATOM 2753 C CA . GLY B 1 150 ? -2.209 21.531 19.344 1 97.94 150 GLY B CA 1
ATOM 2754 C C . GLY B 1 150 ? -2.166 22.016 17.906 1 97.94 150 GLY B C 1
ATOM 2755 O O . GLY B 1 150 ? -2.768 23.031 17.578 1 97.94 150 GLY B O 1
ATOM 2756 N N . LEU B 1 151 ? -1.469 21.297 17.078 1 98.31 151 LEU B N 1
ATOM 2757 C CA . LEU B 1 151 ? -1.393 21.609 15.656 1 98.31 151 LEU B CA 1
ATOM 2758 C C . LEU B 1 151 ? -2.771 21.547 15.008 1 98.31 151 LEU B C 1
ATOM 2760 O O . LEU B 1 151 ? -3.152 22.438 14.25 1 98.31 151 LEU B O 1
ATOM 2764 N N . ALA B 1 152 ? -3.5 20.484 15.281 1 98.44 152 ALA B N 1
ATOM 2765 C CA . ALA B 1 152 ? -4.855 20.328 14.75 1 98.44 152 ALA B CA 1
ATOM 2766 C C . ALA B 1 152 ? -5.719 21.531 15.102 1 98.44 152 ALA B C 1
ATOM 2768 O O . ALA B 1 152 ? -6.371 22.109 14.234 1 98.44 152 ALA B O 1
ATOM 2769 N N . GLN B 1 153 ? -5.672 21.906 16.312 1 97.94 153 GLN B N 1
ATOM 2770 C CA . GLN B 1 153 ? -6.453 23.047 16.766 1 97.94 153 GLN B CA 1
ATOM 2771 C C . GLN B 1 153 ? -6.051 24.328 16.047 1 97.94 153 GLN B C 1
ATOM 2773 O O . GLN B 1 153 ? -6.906 25.078 15.578 1 97.94 153 GLN B O 1
ATOM 2778 N N . LYS B 1 154 ? -4.832 24.562 15.922 1 97.62 154 LYS B N 1
ATOM 2779 C CA . LYS B 1 154 ? -4.305 25.781 15.305 1 97.62 154 LYS B CA 1
ATOM 2780 C C . LYS B 1 154 ? -4.727 25.875 13.844 1 97.62 154 LYS B C 1
ATOM 2782 O O . LYS B 1 154 ? -4.875 26.984 13.305 1 97.62 154 LYS B O 1
ATOM 2787 N N . VAL B 1 155 ? -4.914 24.719 13.195 1 97.62 155 VAL B N 1
ATOM 2788 C CA . VAL B 1 155 ? -5.176 24.75 11.758 1 97.62 155 VAL B CA 1
ATOM 2789 C C . VAL B 1 155 ? -6.668 24.547 11.5 1 97.62 155 VAL B C 1
ATOM 2791 O O . VAL B 1 155 ? -7.07 24.203 10.383 1 97.62 155 VAL B O 1
ATOM 2794 N N . GLY B 1 156 ? -7.488 24.578 12.484 1 97.75 156 GLY B N 1
ATOM 2795 C CA . GLY B 1 156 ? -8.922 24.703 12.289 1 97.75 156 GLY B CA 1
ATOM 2796 C C . GLY B 1 156 ? -9.68 23.422 12.539 1 97.75 156 GLY B C 1
ATOM 2797 O O . GLY B 1 156 ? -10.867 23.328 12.234 1 97.75 156 GLY B O 1
ATOM 2798 N N . PHE B 1 157 ? -9.008 22.422 13.102 1 98.06 157 PHE B N 1
ATOM 2799 C CA . PHE B 1 157 ? -9.742 21.234 13.531 1 98.06 157 PHE B CA 1
ATOM 2800 C C . PHE B 1 157 ? -10.453 21.484 14.852 1 98.06 157 PHE B C 1
ATOM 2802 O O . PHE B 1 157 ? -9.953 22.219 15.711 1 98.06 157 PHE B O 1
ATOM 2809 N N . GLU B 1 158 ? -11.578 20.812 14.977 1 97.94 158 GLU B N 1
ATOM 2810 C CA . GLU B 1 158 ? -12.328 20.812 16.234 1 97.94 158 GLU B CA 1
ATOM 2811 C C . GLU B 1 158 ? -12.43 19.406 16.812 1 97.94 158 GLU B C 1
ATOM 2813 O O . GLU B 1 158 ? -12.641 18.438 16.078 1 97.94 158 GLU B O 1
ATOM 2818 N N . LEU B 1 159 ? -12.289 19.359 18.109 1 97.81 159 LEU B N 1
ATOM 2819 C CA . LEU B 1 159 ? -12.445 18.078 18.812 1 97.81 159 LEU B CA 1
ATOM 2820 C C . LEU B 1 159 ? -13.906 17.641 18.828 1 97.81 159 LEU B C 1
ATOM 2822 O O . LEU B 1 159 ? -14.773 18.359 19.328 1 97.81 159 LEU B O 1
ATOM 2826 N N . VAL B 1 160 ? -14.156 16.453 18.266 1 96.81 160 VAL B N 1
A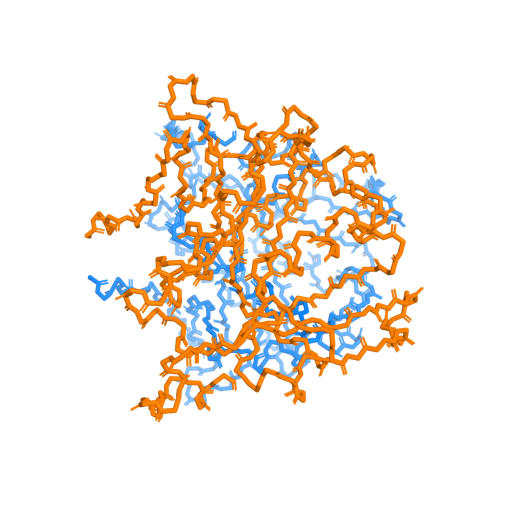TOM 2827 C CA . VAL B 1 160 ? -15.555 16.062 18.141 1 96.81 160 VAL B CA 1
ATOM 2828 C C . VAL B 1 160 ? -15.836 14.812 18.969 1 96.81 160 VAL B C 1
ATOM 2830 O O . VAL B 1 160 ? -16.984 14.492 19.25 1 96.81 160 VAL B O 1
ATOM 2833 N N . ALA B 1 161 ? -14.828 14.062 19.312 1 96.75 161 ALA B N 1
ATOM 2834 C CA . ALA B 1 161 ? -14.953 12.891 20.172 1 96.75 161 ALA B CA 1
ATOM 2835 C C . ALA B 1 161 ? -13.68 12.672 20.984 1 96.75 161 ALA B C 1
ATOM 2837 O O . ALA B 1 161 ? -12.57 12.742 20.453 1 96.75 161 ALA B O 1
ATOM 2838 N N . GLU B 1 162 ? -13.883 12.398 22.312 1 96.56 162 GLU B N 1
ATOM 2839 C CA . GLU B 1 162 ? -12.734 12.227 23.203 1 96.56 162 GLU B CA 1
ATOM 2840 C C . GLU B 1 162 ? -12.703 10.828 23.812 1 96.56 162 GLU B C 1
ATOM 2842 O O . GLU B 1 162 ? -13.75 10.25 24.109 1 96.56 162 GLU B O 1
ATOM 2847 N N . ASN B 1 163 ? -11.43 10.266 23.938 1 96.19 163 ASN B N 1
ATOM 2848 C CA . ASN B 1 163 ? -11.133 9.031 24.656 1 96.19 163 ASN B CA 1
ATOM 2849 C C . ASN B 1 163 ? -11.938 7.855 24.109 1 96.19 163 ASN B C 1
ATOM 2851 O O . ASN B 1 163 ? -12.547 7.105 24.875 1 96.19 163 ASN B O 1
ATOM 2855 N N . LYS B 1 164 ? -12.008 7.805 22.812 1 95.38 164 LYS B N 1
ATOM 2856 C CA . LYS B 1 164 ? -12.641 6.656 22.172 1 95.38 164 LYS B CA 1
ATOM 2857 C C . LYS B 1 164 ? -11.672 5.477 22.094 1 95.38 164 LYS B C 1
ATOM 2859 O O . LYS B 1 164 ? -10.477 5.66 21.844 1 95.38 164 LYS B O 1
ATOM 2864 N N . LYS B 1 165 ? -12.195 4.309 22.25 1 94.12 165 LYS B N 1
ATOM 2865 C CA . LYS B 1 165 ? -11.391 3.1 22.109 1 94.12 165 LYS B CA 1
ATOM 2866 C C . LYS B 1 165 ? -11.312 2.662 20.656 1 94.12 165 LYS B C 1
ATOM 2868 O O . LYS B 1 165 ? -12.336 2.561 19.969 1 94.12 165 LYS B O 1
ATOM 2873 N N . TRP B 1 166 ? -10.188 2.521 20.203 1 91.5 166 TRP B N 1
ATOM 2874 C CA . TRP B 1 166 ? -9.891 2.018 18.859 1 91.5 166 TRP B CA 1
ATOM 2875 C C . TRP B 1 166 ? -8.82 0.93 18.922 1 91.5 166 TRP B C 1
ATOM 2877 O O . TRP B 1 166 ? -7.637 1.223 19.078 1 91.5 166 TRP B O 1
ATOM 2887 N N . ASN B 1 167 ? -9.312 -0.309 18.656 1 85.31 167 ASN B N 1
ATOM 2888 C CA . ASN B 1 167 ? -8.445 -1.454 18.906 1 85.31 167 ASN B CA 1
ATOM 2889 C C . ASN B 1 167 ? -7.883 -1.428 20.328 1 85.31 167 ASN B C 1
ATOM 2891 O O . ASN B 1 167 ? -8.641 -1.377 21.297 1 85.31 167 ASN B O 1
ATOM 2895 N N . ASP B 1 168 ? -6.574 -1.406 20.531 1 87.5 168 ASP B N 1
ATOM 2896 C CA . ASP B 1 168 ? -6 -1.478 21.875 1 87.5 168 ASP B CA 1
ATOM 2897 C C . ASP B 1 168 ? -5.496 -0.11 22.328 1 87.5 168 ASP B C 1
ATOM 2899 O O . ASP B 1 168 ? -4.664 -0.018 23.234 1 87.5 168 ASP B O 1
ATOM 2903 N N . ILE B 1 169 ? -6.066 0.93 21.656 1 92.38 169 ILE B N 1
ATOM 2904 C CA . ILE B 1 169 ? -5.59 2.254 22.047 1 92.38 169 ILE B CA 1
ATOM 2905 C C . ILE B 1 169 ? -6.777 3.193 22.25 1 92.38 169 ILE B C 1
ATOM 2907 O O . ILE B 1 169 ? -7.902 2.873 21.859 1 92.38 169 ILE B O 1
ATOM 2911 N N . THR B 1 170 ? -6.473 4.289 22.922 1 96.19 170 THR B N 1
ATOM 2912 C CA . THR B 1 170 ? -7.426 5.383 23.094 1 96.19 170 THR B CA 1
ATOM 2913 C C . THR B 1 170 ? -7.102 6.539 22.156 1 96.19 170 THR B C 1
ATOM 2915 O O . THR B 1 170 ? -5.934 6.902 22 1 96.19 170 THR B O 1
ATOM 2918 N N . ILE B 1 171 ? -8.219 7.086 21.547 1 97.25 171 ILE B N 1
ATOM 2919 C CA . ILE B 1 171 ? -7.977 8.141 20.578 1 97.25 171 ILE B CA 1
ATOM 2920 C C . ILE B 1 171 ? -8.992 9.266 20.766 1 97.25 171 ILE B C 1
ATOM 2922 O O . ILE B 1 171 ? -10.047 9.062 21.375 1 97.25 171 ILE B O 1
ATOM 2926 N N . ASN B 1 172 ? -8.586 10.422 20.328 1 97.81 172 ASN B N 1
ATOM 2927 C CA . ASN B 1 172 ? -9.484 11.547 20.094 1 97.81 172 ASN B CA 1
ATOM 2928 C C . ASN B 1 172 ? -9.734 11.758 18.594 1 97.81 172 ASN B C 1
ATOM 2930 O O . ASN B 1 172 ? -8.852 11.508 17.781 1 97.81 172 ASN B O 1
ATOM 2934 N N . LEU B 1 173 ? -10.922 12.195 18.266 1 97.5 173 LEU B N 1
ATOM 2935 C CA . LEU B 1 173 ? -11.273 12.508 16.891 1 97.5 173 LEU B CA 1
ATOM 2936 C C . LEU B 1 173 ? -11.445 14.008 16.688 1 97.5 173 LEU B C 1
ATOM 2938 O O . LEU B 1 173 ? -12.109 14.672 17.484 1 97.5 173 LEU B O 1
ATOM 2942 N N . TRP B 1 174 ? -10.758 14.5 15.68 1 98.06 174 TRP B N 1
ATOM 2943 C CA . TRP B 1 174 ? -10.773 15.914 15.312 1 98.06 174 TRP B CA 1
ATOM 2944 C C . TRP B 1 174 ? -11.297 16.094 13.891 1 98.06 174 TRP B C 1
ATOM 2946 O O . TRP B 1 174 ? -10.945 15.336 12.992 1 98.06 174 TRP B O 1
ATOM 2956 N N . VAL B 1 175 ? -12.164 17.094 13.672 1 97.06 175 VAL B N 1
ATOM 2957 C CA . VAL B 1 175 ? -12.734 17.312 12.352 1 97.06 175 VAL B CA 1
ATOM 2958 C C . VAL B 1 175 ? -12.469 18.75 11.898 1 97.06 175 VAL B C 1
ATOM 2960 O O . VAL B 1 175 ? -12.609 19.688 12.688 1 97.06 175 VAL B O 1
ATOM 2963 N N . ARG B 1 176 ? -12.039 18.891 10.719 1 96.94 176 ARG B N 1
ATOM 2964 C CA . ARG B 1 176 ? -11.953 20.188 10.062 1 96.94 176 ARG B CA 1
ATOM 2965 C C . ARG B 1 176 ? -12.984 20.312 8.945 1 96.94 176 ARG B C 1
ATOM 2967 O O . ARG B 1 176 ? -12.977 19.516 8 1 96.94 176 ARG B O 1
ATOM 2974 N N . LYS B 1 177 ? -13.773 21.25 9.055 1 93.88 177 LYS B N 1
ATOM 2975 C CA . LYS B 1 177 ? -14.836 21.453 8.07 1 93.88 177 LYS B CA 1
ATOM 2976 C C . LYS B 1 177 ? -14.273 22.031 6.777 1 93.88 177 LYS B C 1
ATOM 2978 O O . LYS B 1 177 ? -13.391 22.891 6.805 1 93.88 177 LYS B O 1
ATOM 2983 N N . ASN B 1 178 ? -14.734 21.5 5.75 1 92.31 178 ASN B N 1
ATOM 2984 C CA . ASN B 1 178 ? -14.43 22.031 4.43 1 92.31 178 ASN B CA 1
ATOM 2985 C C . ASN B 1 178 ? -15.508 23.016 3.961 1 92.31 178 ASN B C 1
ATOM 2987 O O . ASN B 1 178 ? -16.672 22.641 3.832 1 92.31 178 ASN B O 1
ATOM 2991 N N . PRO B 1 179 ? -15.18 24.188 3.693 1 88 179 PRO B N 1
ATOM 2992 C CA . PRO B 1 179 ? -16.188 25.188 3.322 1 88 179 PRO B CA 1
ATOM 2993 C C . PRO B 1 179 ? -16.875 24.859 1.998 1 88 179 PRO B C 1
ATOM 2995 O O . PRO B 1 179 ? -17.969 25.359 1.726 1 88 179 PRO B O 1
ATOM 2998 N N . ASN B 1 180 ? -16.297 24 1.145 1 83.19 180 ASN B N 1
ATOM 2999 C CA . ASN B 1 180 ? -16.844 23.672 -0.171 1 83.19 180 ASN B CA 1
ATOM 3000 C C . ASN B 1 180 ? -17.672 22.391 -0.135 1 83.19 180 ASN B C 1
ATOM 3002 O O . ASN B 1 180 ? -18.188 21.953 -1.162 1 83.19 180 ASN B O 1
ATOM 3006 N N . LYS B 1 181 ? -17.719 21.578 0.949 1 73.44 181 LYS B N 1
ATOM 3007 C CA . LYS B 1 181 ? -18.359 20.266 1.036 1 73.44 181 LYS B CA 1
ATOM 3008 C C . LYS B 1 181 ? -19.766 20.297 0.422 1 73.44 181 LYS B C 1
ATOM 3010 O O . LYS B 1 181 ? -20.156 19.359 -0.275 1 73.44 181 LYS B O 1
ATOM 3015 N N . ASN B 1 182 ? -20.812 21.109 0.848 1 60.5 182 ASN B N 1
ATOM 3016 C CA . ASN B 1 182 ? -22.219 21.125 0.458 1 60.5 182 ASN B CA 1
ATOM 3017 C C . ASN B 1 182 ? -22.406 21.703 -0.939 1 60.5 182 ASN B C 1
ATOM 3019 O O . ASN B 1 182 ? -23.516 21.703 -1.479 1 60.5 182 ASN B O 1
ATOM 3023 N N . LYS B 1 183 ? -21.406 22.219 -1.473 1 50.97 183 LYS B N 1
ATOM 3024 C CA . LYS B 1 183 ? -21.688 22.828 -2.77 1 50.97 183 LYS B CA 1
ATOM 3025 C C . LYS B 1 183 ? -21.703 21.781 -3.879 1 50.97 183 LYS B C 1
ATOM 3027 O O . LYS B 1 183 ? -22.312 22 -4.93 1 50.97 183 LYS B O 1
ATOM 3032 N N . PHE B 1 184 ? -21.047 20.547 -3.756 1 48.03 184 PHE B N 1
ATOM 3033 C CA . PHE B 1 184 ? -20.984 19.625 -4.875 1 48.03 184 PHE B CA 1
ATOM 3034 C C . PHE B 1 184 ? -21.297 18.203 -4.414 1 48.03 184 PHE B C 1
ATOM 3036 O O . PHE B 1 184 ? -20.828 17.766 -3.363 1 48.03 184 PHE B O 1
ATOM 3043 N N . GLU B 1 185 ? -22.516 17.688 -4.426 1 45.75 185 GLU B N 1
ATOM 3044 C CA . GLU B 1 185 ? -22.781 16.266 -4.227 1 45.75 185 GLU B CA 1
ATOM 3045 C C . GLU B 1 185 ? -21.734 15.406 -4.918 1 45.75 185 GLU B C 1
ATOM 3047 O O . GLU B 1 185 ? -21.656 15.383 -6.148 1 45.75 185 GLU B O 1
ATOM 3052 N N . SER B 1 186 ? -20.688 15.336 -4.535 1 40.12 186 SER B N 1
ATOM 3053 C CA . SER B 1 186 ? -19.672 14.664 -5.336 1 40.12 186 SER B CA 1
ATOM 3054 C C . SER B 1 186 ? -20 13.188 -5.523 1 40.12 186 SER B C 1
ATOM 3056 O O . SER B 1 186 ? -20.344 12.5 -4.562 1 40.12 186 SER B O 1
ATOM 3058 N N . ALA B 1 187 ? -20.406 12.812 -6.609 1 36.12 187 ALA B N 1
ATOM 3059 C CA . ALA B 1 187 ? -20.75 11.5 -7.152 1 36.12 187 ALA B CA 1
ATOM 3060 C C . ALA B 1 187 ? -19.672 10.469 -6.793 1 36.12 187 ALA B C 1
ATOM 3062 O O . ALA B 1 187 ? -19.969 9.273 -6.672 1 36.12 187 ALA B O 1
ATOM 3063 N N . ALA B 1 188 ? -18.531 10.766 -6.746 1 38.09 188 ALA B N 1
ATOM 3064 C CA . ALA B 1 188 ? -17.453 9.781 -6.691 1 38.09 188 ALA B CA 1
ATOM 3065 C C . ALA B 1 188 ? -17.469 9.016 -5.371 1 38.09 188 ALA B C 1
ATOM 3067 O O . ALA B 1 188 ? -16.859 7.961 -5.246 1 38.09 188 ALA B O 1
ATOM 3068 N N . VAL B 1 189 ? -17.938 9.594 -4.301 1 42.81 189 VAL B N 1
ATOM 3069 C CA . VAL B 1 189 ? -17.922 8.992 -2.973 1 42.81 189 VAL B CA 1
ATOM 3070 C C . VAL B 1 189 ? -18.891 7.809 -2.93 1 42.81 189 VAL B C 1
ATOM 3072 O O . VAL B 1 189 ? -18.844 7 -1.999 1 42.81 189 VAL B O 1
ATOM 3075 N N . ALA B 1 190 ? -19.875 7.957 -3.756 1 42.12 190 ALA B N 1
ATOM 3076 C CA . ALA B 1 190 ? -20.906 6.926 -3.717 1 42.12 190 ALA B CA 1
ATOM 3077 C C . ALA B 1 190 ? -20.312 5.547 -3.979 1 42.12 190 ALA B C 1
ATOM 3079 O O . ALA B 1 190 ? -20.906 4.527 -3.629 1 42.12 190 ALA B O 1
ATOM 3080 N N . LYS B 1 191 ? -19.188 5.578 -4.664 1 41.69 191 LYS B N 1
ATOM 3081 C CA . LYS B 1 191 ? -18.688 4.246 -4.996 1 41.69 191 LYS B CA 1
ATOM 3082 C C . LYS B 1 191 ? -17.703 3.752 -3.945 1 41.69 191 LYS B C 1
ATOM 3084 O O . LYS B 1 191 ? -17.109 2.684 -4.102 1 41.69 191 LYS B O 1
ATOM 3089 N N . LEU B 1 192 ? -17.391 4.578 -3.023 1 40.78 192 LEU B N 1
ATOM 3090 C CA . LEU B 1 192 ? -16.453 4.117 -1.999 1 40.78 192 LEU B CA 1
ATOM 3091 C C . LEU B 1 192 ? -17.203 3.482 -0.831 1 40.78 192 LEU B C 1
ATOM 3093 O O . LEU B 1 192 ? -18.25 3.977 -0.421 1 40.78 192 LEU B O 1
#

Foldseek 3Di:
DVPPFDWQDDPWKTKTQQAPVCLVVQLVQQQDQVQCCFPVNDGDHSVVSNVVRVVQVVFCVVQVFFKIWIATPPPRHTFWMKGWGAPVDPVCCVPWVLRIEIDTTTDPVNPPPCSLLRVVLSVLCVCQVVVRPLTKYKYKTAPVPVVVVVSCVVNAWDWDAAQDDDPPGTITMTIHDRPRNVVDPDPVSVVD/DVPPFDWQDDPWKTKTQQAPVCLVVQLVQQQDQVQCCFPVNDGDHSVVSNVVRVVQVVFCVVQVFFKIWIATPPPRHTFWMKGWGAPVDPVCCVPWVLRIEIDTTTDPVNPPVCSLLRVVLSVLCVCQVVVRSLTKYKYKTAPVPVSVVVSCVVNAWDWDAAQDDDPPGTITMIIHDRPRNVVDPDPPSVVD

Solvent-accessible surface area (backbone atoms only — not comparable to full-atom values): 21235 Å² total; per-residue (Å²): 119,85,70,76,68,68,69,49,75,56,99,59,34,38,36,31,66,52,52,77,90,44,46,67,62,50,34,55,47,39,48,29,54,78,66,15,49,69,56,90,56,49,53,46,54,63,44,56,43,52,48,49,51,23,20,38,38,17,36,29,71,75,68,73,49,33,43,24,33,34,22,34,60,85,80,58,46,78,32,33,38,36,33,43,41,71,56,66,48,75,89,38,42,89,78,18,79,76,27,34,33,43,50,74,49,62,27,78,92,32,58,94,68,58,46,64,56,53,50,52,48,51,50,51,48,52,34,64,75,65,57,65,75,49,45,40,35,32,34,81,42,34,73,86,41,51,69,59,54,52,47,39,45,75,72,57,31,39,82,75,42,75,75,40,80,53,91,96,42,56,29,26,37,29,40,28,81,39,95,57,27,88,79,48,86,63,68,74,54,73,79,103,119,84,70,78,68,69,70,48,76,59,96,60,34,36,36,32,64,54,52,79,89,44,47,65,62,50,34,56,46,39,48,29,54,78,66,15,49,68,54,90,58,49,55,46,54,62,43,56,45,51,47,50,51,23,20,37,39,16,36,30,74,75,68,74,47,33,44,25,34,34,22,35,60,85,82,60,45,77,31,34,37,37,32,43,40,75,56,68,48,75,87,39,42,89,80,18,79,77,30,34,33,45,48,74,47,60,29,77,91,32,59,95,67,58,47,65,56,54,51,52,48,50,51,51,49,52,35,65,76,65,56,65,74,48,46,42,34,32,32,80,42,34,73,86,41,52,68,59,54,51,46,40,45,75,74,57,30,40,82,75,45,74,75,40,79,53,90,97,42,57,28,25,36,30,39,26,81,39,94,56,26,88,77,50,85,65,69,73,54,74,77,102

Nearest PDB structures (foldseek):
  3juw-assembly1_A  TM=8.492E-01  e=8.903E-13  Bordetella pertussis
  3juw-assembly1_B  TM=8.667E-01  e=3.067E-12  Bordetella pertussis
  2qml-assembly1_A  TM=7.443E-01  e=1.130E-07  Halalkalibacterium halodurans
  2bue-assembly1_A  TM=7.015E-01  e=1.202E-07  Escherichia coli
  8iym-assembly2_B  TM=6.899E-01  e=1.226E-04  Helicobacter pylori 26695

Secondary structure (DSSP, 8-state):
-------EE-SSEEEEE--GGGHHHHHHHHT-HHHHTTTTSSPPPHHHHHHHHHHHHHHHHHHS--EEEEEETTT--EEEEEEEEE---GGGTTT-TT-EEEEEEE-GGGTTTTHHHHHHHHHHHHHHHHT-S-S-EEEEE-TT-HHHHHHHHHTT-EEEEEEEEETTEEEEEEEE--TTGGG---GGGGG-/-------EE-SSEEEEE--GGGHHHHHHHHT-HHHHTTTTSSPPPHHHHHHHHHHHHHHHHHHS--EEEEEETTT--EEEEEEEEE---GGGTTT-TT-EEEEEEE-GGGTTTTHHHHHHHHHHHHHHHHT-S-S-EEEEE-TT-HHHHHHHHHTT-EEEEEEEEETTEEEEEEEE--TTGGG---GGGGG-

Radius of gyration: 21.95 Å; Cα contacts (8 Å, |Δi|>4): 701; chains: 2; bounding box: 44×59×49 Å